Protein AF-0000000079073155 (afdb_homodimer)

Organism: NCBI:txid47770

Foldseek 3Di:
DDFAFEEEEALDLELVLLVVLCVQAVVLGQEYEPHCNHCVNPNLLSQLSSCVVNVPHAYEYENQDQAPLQVVLQSNVVSPHQEYEHELNHDLVSVLNNVVRHQYEYEYDPPNPDVVRVVSCVVSVNAHYEDEDDQVVVVVPDDDDPVSLVVQQVSVVSPHQYEYEYPDALVCVLSNLPDPHRHYYHYCQQSVDPRNNVRSNSNSVSSVVSHD/DDFAFEEEEALDLELVLLVVLCVQAVVLGQEYEPHCNHCVRPNLLSQLSSCVVNVPHAYEYENQDQAPLQVVLQSNVVSPHQEYEHELNHDLVSVLNNVVRHQYEYEYDPPNPDVVRVVSCVVSVNAHYEQEDDQVVVVVPDDDDPVSLVVQQVSVVSPHQYEYEYPDALVCVLSNLPDPHRHYYHYCQQSVDPRNNVRSNSNSVSSVVSHD

Structure (mmCIF, N/CA/C/O backbone):
data_AF-0000000079073155-model_v1
#
loop_
_entity.id
_entity.type
_entity.pdbx_description
1 polymer '3-hexulose-6-phosphate synthase'
#
loop_
_atom_site.group_PDB
_atom_site.id
_atom_site.type_symbol
_atom_site.label_atom_id
_atom_site.label_alt_id
_atom_site.label_comp_id
_atom_site.label_asym_id
_atom_site.label_entity_id
_atom_site.label_seq_id
_atom_site.pdbx_PDB_ins_code
_atom_site.Cartn_x
_atom_site.Cartn_y
_atom_site.Cartn_z
_atom_site.occupancy
_atom_site.B_iso_or_equiv
_atom_site.auth_seq_id
_atom_site.auth_comp_id
_atom_site.auth_asym_id
_atom_site.auth_atom_id
_atom_site.pdbx_PDB_model_num
ATOM 1 N N . MET A 1 1 ? 9.344 -31.984 -9.453 1 64.25 1 MET A N 1
ATOM 2 C CA . MET A 1 1 ? 9.148 -30.719 -8.758 1 64.25 1 MET A CA 1
ATOM 3 C C . MET A 1 1 ? 7.68 -30.312 -8.766 1 64.25 1 MET A C 1
ATOM 5 O O . MET A 1 1 ? 6.934 -30.688 -9.672 1 64.25 1 MET A O 1
ATOM 9 N N . ALA A 1 2 ? 7.199 -29.719 -7.656 1 87.31 2 ALA A N 1
ATOM 10 C CA . ALA A 1 2 ? 5.797 -29.312 -7.66 1 87.31 2 ALA A CA 1
ATOM 11 C C . ALA A 1 2 ? 5.516 -28.312 -8.781 1 87.31 2 ALA A C 1
ATOM 13 O O . ALA A 1 2 ? 6.359 -27.469 -9.086 1 87.31 2 ALA A O 1
ATOM 14 N N . LEU A 1 3 ? 4.465 -28.453 -9.508 1 96.88 3 LEU A N 1
ATOM 15 C CA . LEU A 1 3 ? 4.062 -27.516 -10.547 1 96.88 3 LEU A CA 1
ATOM 16 C C . LEU A 1 3 ? 3.807 -26.141 -9.969 1 96.88 3 LEU A C 1
ATOM 18 O O . LEU A 1 3 ? 3.25 -26 -8.875 1 96.88 3 LEU A O 1
ATOM 22 N N . PRO A 1 4 ? 4.25 -25.109 -10.711 1 98.62 4 PRO A N 1
ATOM 23 C CA . PRO A 1 4 ? 3.838 -23.766 -10.281 1 98.62 4 PRO A CA 1
ATOM 24 C C . PRO A 1 4 ? 2.326 -23.641 -10.109 1 98.62 4 PRO A C 1
ATOM 26 O O . PRO A 1 4 ? 1.564 -24.203 -10.898 1 98.62 4 PRO A O 1
ATOM 29 N N . MET A 1 5 ? 1.934 -22.953 -9.133 1 98.75 5 MET A N 1
ATOM 30 C CA . MET A 1 5 ? 0.521 -22.609 -8.977 1 98.75 5 MET A CA 1
ATOM 31 C C . MET A 1 5 ? 0.103 -21.516 -9.953 1 98.75 5 MET A C 1
ATOM 33 O O . MET A 1 5 ? 0.954 -20.844 -10.539 1 98.75 5 MET A O 1
ATOM 37 N N . LEU A 1 6 ? -1.181 -21.438 -10.141 1 98.88 6 LEU A N 1
ATOM 38 C CA . LEU A 1 6 ? -1.772 -20.312 -10.867 1 98.88 6 LEU A CA 1
ATOM 39 C C . LEU A 1 6 ? -2.656 -19.469 -9.945 1 98.88 6 LEU A C 1
ATOM 41 O O . LEU A 1 6 ? -3.574 -20 -9.312 1 98.88 6 LEU A O 1
ATOM 45 N N . GLN A 1 7 ? -2.312 -18.281 -9.797 1 98.88 7 GLN A N 1
ATOM 46 C CA . GLN A 1 7 ? -3.068 -17.297 -9.023 1 98.88 7 GLN A CA 1
ATOM 47 C C . GLN A 1 7 ? -3.787 -16.312 -9.945 1 98.88 7 GLN A C 1
ATOM 49 O O . GLN A 1 7 ? -3.201 -15.805 -10.906 1 98.88 7 GLN A O 1
ATOM 54 N N . VAL A 1 8 ? -5.074 -16.078 -9.711 1 98.88 8 VAL A N 1
ATOM 55 C CA . VAL A 1 8 ? -5.797 -15.031 -10.438 1 98.88 8 VAL A CA 1
ATOM 56 C C . VAL A 1 8 ? -5.941 -13.797 -9.562 1 98.88 8 VAL A C 1
ATOM 58 O O . VAL A 1 8 ? -6.422 -13.875 -8.43 1 98.88 8 VAL A O 1
ATOM 61 N N . ALA A 1 9 ? -5.422 -12.688 -10.047 1 98.75 9 ALA A N 1
ATOM 62 C CA . ALA A 1 9 ? -5.562 -11.398 -9.359 1 98.75 9 ALA A CA 1
ATOM 63 C C . ALA A 1 9 ? -6.855 -10.703 -9.773 1 98.75 9 ALA A C 1
ATOM 65 O O . ALA A 1 9 ? -6.984 -10.234 -10.906 1 98.75 9 ALA A O 1
ATOM 66 N N . LEU A 1 10 ? -7.777 -10.594 -8.844 1 98.75 10 LEU A N 1
ATOM 67 C CA . LEU A 1 10 ? -9.086 -10.023 -9.141 1 98.75 10 LEU A CA 1
ATOM 68 C C . LEU A 1 10 ? -9.125 -8.539 -8.773 1 98.75 10 LEU A C 1
ATOM 70 O O . LEU A 1 10 ? -9.875 -8.133 -7.891 1 98.75 10 LEU A O 1
ATOM 74 N N . ASP A 1 11 ? -8.383 -7.758 -9.484 1 98.12 11 ASP A N 1
ATOM 75 C CA . ASP A 1 11 ? -8.367 -6.301 -9.391 1 98.12 11 ASP A CA 1
ATOM 76 C C . ASP A 1 11 ? -9.586 -5.695 -10.086 1 98.12 11 ASP A C 1
ATOM 78 O O . ASP A 1 11 ? -9.453 -4.941 -11.047 1 98.12 11 ASP A O 1
ATOM 82 N N . CYS A 1 12 ? -10.711 -5.98 -9.562 1 97.88 12 CYS A N 1
ATOM 83 C CA . CYS A 1 12 ? -12 -5.566 -10.117 1 97.88 12 CYS A CA 1
ATOM 84 C C . CYS A 1 12 ? -12.5 -4.301 -9.43 1 97.88 12 CYS A C 1
ATOM 86 O O . CYS A 1 12 ? -12.016 -3.932 -8.359 1 97.88 12 CYS A O 1
ATOM 88 N N . GLU A 1 13 ? -13.477 -3.711 -10.07 1 95.75 13 GLU A N 1
ATOM 89 C CA . GLU A 1 13 ? -14.008 -2.463 -9.531 1 95.75 13 GLU A CA 1
ATOM 90 C C . GLU A 1 13 ? -15.172 -2.725 -8.578 1 95.75 13 GLU A C 1
ATOM 92 O O . GLU A 1 13 ? -15.727 -1.79 -7.996 1 95.75 13 GLU A O 1
ATOM 97 N N . SER A 1 14 ? -15.547 -4.016 -8.516 1 98.19 14 SER A N 1
ATOM 98 C CA . SER A 1 14 ? -16.578 -4.398 -7.555 1 98.19 14 SER A CA 1
ATOM 99 C C . SER A 1 14 ? -16.453 -5.871 -7.176 1 98.19 14 SER A C 1
ATOM 101 O O . SER A 1 14 ? -15.914 -6.676 -7.945 1 98.19 14 SER A O 1
ATOM 103 N N . THR A 1 15 ? -17 -6.18 -6.016 1 98.81 15 THR A N 1
ATOM 104 C CA . THR A 1 15 ? -17.047 -7.562 -5.559 1 98.81 15 THR A CA 1
ATOM 105 C C . THR A 1 15 ? -17.859 -8.43 -6.512 1 98.81 15 THR A C 1
ATOM 107 O O . THR A 1 15 ? -17.484 -9.57 -6.789 1 98.81 15 THR A O 1
ATOM 110 N N . ALA A 1 16 ? -18.938 -7.863 -7.047 1 98.69 16 ALA A N 1
ATOM 111 C CA . ALA A 1 16 ? -19.766 -8.602 -7.984 1 98.69 16 ALA A CA 1
ATOM 112 C C . ALA A 1 16 ? -18.969 -9.023 -9.219 1 98.69 16 ALA A C 1
ATOM 114 O O . ALA A 1 16 ? -19.078 -10.164 -9.664 1 98.69 16 ALA A O 1
ATOM 115 N N . GLU A 1 17 ? -18.203 -8.133 -9.734 1 98.56 17 GLU A N 1
ATOM 116 C CA . GLU A 1 17 ? -17.359 -8.43 -10.891 1 98.56 17 GLU A CA 1
ATOM 117 C C . GLU A 1 17 ? -16.328 -9.516 -10.555 1 98.56 17 GLU A C 1
ATOM 119 O O . GLU A 1 17 ? -16.109 -10.43 -11.352 1 98.56 17 GLU A O 1
ATOM 124 N N . ALA A 1 18 ? -15.711 -9.406 -9.391 1 98.88 18 ALA A N 1
ATOM 125 C CA . ALA A 1 18 ? -14.703 -10.367 -8.961 1 98.88 18 ALA A CA 1
ATOM 126 C C . ALA A 1 18 ? -15.305 -11.766 -8.82 1 98.88 18 ALA A C 1
ATOM 128 O O . ALA A 1 18 ? -14.711 -12.75 -9.266 1 98.88 18 ALA A O 1
ATOM 129 N N . LEU A 1 19 ? -16.484 -11.797 -8.227 1 98.81 19 LEU A N 1
ATOM 130 C CA . LEU A 1 19 ? -17.156 -13.078 -8.016 1 98.81 19 LEU A CA 1
ATOM 131 C C . LEU A 1 19 ? -17.547 -13.711 -9.344 1 98.81 19 LEU A C 1
ATOM 133 O O . LEU A 1 19 ? -17.5 -14.938 -9.492 1 98.81 19 LEU A O 1
ATOM 137 N N . ASN A 1 20 ? -17.938 -12.883 -10.258 1 98.56 20 ASN A N 1
ATOM 138 C CA . ASN A 1 20 ? -18.281 -13.375 -11.578 1 98.56 20 ASN A CA 1
ATOM 139 C C . ASN A 1 20 ? -17.078 -14.039 -12.266 1 98.56 20 ASN A C 1
ATOM 141 O O . ASN A 1 20 ? -17.219 -15.102 -12.867 1 98.56 20 ASN A O 1
ATOM 145 N N . VAL A 1 21 ? -15.938 -13.469 -12.148 1 98.81 21 VAL A N 1
ATOM 146 C CA . VAL A 1 21 ? -14.734 -14.055 -12.742 1 98.81 21 VAL A CA 1
ATOM 147 C C . VAL A 1 21 ? -14.32 -15.297 -11.961 1 98.81 21 VAL A C 1
ATOM 149 O O . VAL A 1 21 ? -14.039 -16.344 -12.555 1 98.81 21 VAL A O 1
ATOM 152 N N . ALA A 1 22 ? -14.305 -15.203 -10.648 1 98.75 22 ALA A N 1
ATOM 153 C CA . ALA A 1 22 ? -13.883 -16.297 -9.781 1 98.75 22 ALA A CA 1
ATOM 154 C C . ALA A 1 22 ? -14.664 -17.562 -10.078 1 98.75 22 ALA A C 1
ATOM 156 O O . ALA A 1 22 ? -14.086 -18.656 -10.195 1 98.75 22 ALA A O 1
ATOM 157 N N . ARG A 1 23 ? -15.961 -17.438 -10.203 1 98.06 23 ARG A N 1
ATOM 158 C CA . ARG A 1 23 ? -16.797 -18.609 -10.43 1 98.06 23 ARG A CA 1
ATOM 159 C C . ARG A 1 23 ? -16.422 -19.297 -11.742 1 98.06 23 ARG A C 1
ATOM 161 O O . ARG A 1 23 ? -16.547 -20.516 -11.867 1 98.06 23 ARG A O 1
ATOM 168 N N . GLN A 1 24 ? -15.961 -18.547 -12.68 1 98.62 24 GLN A N 1
ATOM 169 C CA . GLN A 1 24 ? -15.648 -19.078 -14 1 98.62 24 GLN A CA 1
ATOM 170 C C . GLN A 1 24 ? -14.312 -19.797 -14 1 98.62 24 GLN A C 1
ATOM 172 O O . GLN A 1 24 ? -14.109 -20.734 -14.789 1 98.62 24 GLN A O 1
ATOM 177 N N . VAL A 1 25 ? -13.438 -19.438 -13.094 1 98.81 25 VAL A N 1
ATOM 178 C CA . VAL A 1 25 ? -12.078 -19.938 -13.227 1 98.81 25 VAL A CA 1
ATOM 179 C C . VAL A 1 25 ? -11.727 -20.797 -12.023 1 98.81 25 VAL A C 1
ATOM 181 O O . VAL A 1 25 ? -10.602 -21.281 -11.906 1 98.81 25 VAL A O 1
ATOM 184 N N . MET A 1 26 ? -12.641 -21.062 -11.172 1 98.38 26 MET A N 1
ATOM 185 C CA . MET A 1 26 ? -12.438 -21.688 -9.867 1 98.38 26 MET A CA 1
ATOM 186 C C . MET A 1 26 ? -11.719 -23.031 -10.016 1 98.38 26 MET A C 1
ATOM 188 O O . MET A 1 26 ? -10.836 -23.359 -9.219 1 98.38 26 MET A O 1
ATOM 192 N N . ASP A 1 27 ? -12.039 -23.781 -10.977 1 98.31 27 ASP A N 1
ATOM 193 C CA . ASP A 1 27 ? -11.5 -25.125 -11.141 1 98.31 27 ASP A CA 1
ATOM 194 C C . ASP A 1 27 ? -10.141 -25.094 -11.828 1 98.31 27 ASP A C 1
ATOM 196 O O . ASP A 1 27 ? -9.453 -26.125 -11.898 1 98.31 27 ASP A O 1
ATOM 200 N N . GLN A 1 28 ? -9.695 -23.891 -12.273 1 98.5 28 GLN A N 1
ATOM 201 C CA . GLN A 1 28 ? -8.453 -23.812 -13.031 1 98.5 28 GLN A CA 1
ATOM 202 C C . GLN A 1 28 ? -7.363 -23.094 -12.234 1 98.5 28 GLN A C 1
ATOM 204 O O . GLN A 1 28 ? -6.184 -23.172 -12.578 1 98.5 28 GLN A O 1
ATOM 209 N N . VAL A 1 29 ? -7.699 -22.438 -11.172 1 98.69 29 VAL A N 1
ATOM 210 C CA . VAL A 1 29 ? -6.715 -21.656 -10.438 1 98.69 29 VAL A CA 1
ATOM 211 C C . VAL A 1 29 ? -6.5 -22.266 -9.047 1 98.69 29 VAL A C 1
ATOM 213 O O . VAL A 1 29 ? -7.332 -23.031 -8.562 1 98.69 29 VAL A O 1
ATOM 216 N N . ASP A 1 30 ? -5.406 -21.922 -8.469 1 98.75 30 ASP A N 1
ATOM 217 C CA . ASP A 1 30 ? -5.051 -22.422 -7.148 1 98.75 30 ASP A CA 1
ATOM 218 C C . ASP A 1 30 ? -5.277 -21.359 -6.074 1 98.75 30 ASP A C 1
ATOM 220 O O . ASP A 1 30 ? -5.598 -21.688 -4.93 1 98.75 30 ASP A O 1
ATOM 224 N N . VAL A 1 31 ? -5.086 -20.094 -6.438 1 98.88 31 VAL A N 1
ATOM 225 C CA . VAL A 1 31 ? -5.141 -18.969 -5.512 1 98.88 31 VAL A CA 1
ATOM 226 C C . VAL A 1 31 ? -6.094 -17.906 -6.047 1 98.88 31 VAL A C 1
ATOM 228 O O . VAL A 1 31 ? -6.004 -17.516 -7.215 1 98.88 31 VAL A O 1
ATOM 231 N N . LEU A 1 32 ? -7.016 -17.469 -5.25 1 98.94 32 LEU A N 1
ATOM 232 C CA . LEU A 1 32 ? -7.863 -16.312 -5.504 1 98.94 32 LEU A CA 1
ATOM 233 C C . LEU A 1 32 ? -7.336 -15.086 -4.777 1 98.94 32 LEU A C 1
ATOM 235 O O . LEU A 1 32 ? -7.312 -15.047 -3.543 1 98.94 32 LEU A O 1
ATOM 239 N N . GLU A 1 33 ? -6.941 -14.156 -5.539 1 98.94 33 GLU A N 1
ATOM 240 C CA . GLU A 1 33 ? -6.402 -12.938 -4.938 1 98.94 33 GLU A CA 1
ATOM 241 C C . GLU A 1 33 ? -7.43 -11.812 -4.965 1 98.94 33 GLU A C 1
ATOM 243 O O . GLU A 1 33 ? -7.887 -11.406 -6.035 1 98.94 33 GLU A O 1
ATOM 248 N N . THR A 1 34 ? -7.828 -11.32 -3.781 1 98.94 34 THR A N 1
ATOM 249 C CA . THR A 1 34 ? -8.477 -10.016 -3.717 1 98.94 34 THR A CA 1
ATOM 250 C C . THR A 1 34 ? -7.492 -8.898 -4.047 1 98.94 34 THR A C 1
ATOM 252 O O . THR A 1 34 ? -6.691 -8.5 -3.199 1 98.94 34 THR A O 1
ATOM 255 N N . GLY A 1 35 ? -7.598 -8.422 -5.262 1 98.69 35 GLY A N 1
ATOM 256 C CA . GLY A 1 35 ? -6.625 -7.457 -5.738 1 98.69 35 GLY A CA 1
ATOM 257 C C . GLY A 1 35 ? -6.684 -6.133 -5 1 98.69 35 GLY A C 1
ATOM 258 O O . GLY A 1 35 ? -7.707 -5.801 -4.395 1 98.69 35 GLY A O 1
ATOM 259 N N . THR A 1 36 ? -5.648 -5.387 -5.066 1 98.62 36 THR A N 1
ATOM 260 C CA . THR A 1 36 ? -5.523 -4.133 -4.328 1 98.62 36 THR A CA 1
ATOM 261 C C . THR A 1 36 ? -6.621 -3.156 -4.738 1 98.62 36 THR A C 1
ATOM 263 O O . THR A 1 36 ? -7.145 -2.414 -3.902 1 98.62 36 THR A O 1
ATOM 266 N N . ILE A 1 37 ? -6.969 -3.111 -6.031 1 98.56 37 ILE A N 1
ATOM 267 C CA . ILE A 1 37 ? -8.023 -2.225 -6.512 1 98.56 37 ILE A CA 1
ATOM 268 C C . ILE A 1 37 ? -9.352 -2.605 -5.859 1 98.56 37 ILE A C 1
ATOM 270 O O . ILE A 1 37 ? -10.086 -1.739 -5.375 1 98.56 37 ILE A O 1
ATOM 274 N N . LEU A 1 38 ? -9.617 -3.865 -5.812 1 98.88 38 LEU A N 1
ATOM 275 C CA . LEU A 1 38 ? -10.852 -4.355 -5.215 1 98.88 38 LEU A CA 1
ATOM 276 C C . LEU A 1 38 ? -10.883 -4.078 -3.715 1 98.88 38 LEU A C 1
ATOM 278 O O . LEU A 1 38 ? -11.906 -3.672 -3.172 1 98.88 38 LEU A O 1
ATOM 282 N N . CYS A 1 39 ? -9.758 -4.355 -2.984 1 98.81 39 CYS A N 1
ATOM 283 C CA . CYS A 1 39 ? -9.656 -4.031 -1.565 1 98.81 39 CYS A CA 1
ATOM 284 C C . CYS A 1 39 ? -10 -2.564 -1.316 1 98.81 39 CYS A C 1
ATOM 286 O O . CYS A 1 39 ? -10.695 -2.242 -0.355 1 98.81 39 CYS A O 1
ATOM 288 N N . TYR A 1 40 ? -9.516 -1.691 -2.225 1 98.81 40 TYR A N 1
ATOM 289 C CA . TYR A 1 40 ? -9.773 -0.267 -2.045 1 98.81 40 TYR A CA 1
ATOM 290 C C . TYR A 1 40 ? -11.227 0.065 -2.348 1 98.81 40 TYR A C 1
ATOM 292 O O . TYR A 1 40 ? -11.828 0.912 -1.683 1 98.81 40 TYR A O 1
ATOM 300 N N . GLN A 1 41 ? -11.812 -0.592 -3.316 1 98.62 41 GLN A N 1
ATOM 301 C CA . GLN A 1 41 ? -13.18 -0.283 -3.725 1 98.62 41 GLN A CA 1
ATOM 302 C C . GLN A 1 41 ? -14.188 -0.772 -2.689 1 98.62 41 GLN A C 1
ATOM 304 O O . GLN A 1 41 ? -15.047 -0.009 -2.242 1 98.62 41 GLN A O 1
ATOM 309 N N . ASP A 1 42 ? -14 -2.076 -2.223 1 98.62 42 ASP A N 1
ATOM 310 C CA . ASP A 1 42 ? -15.094 -2.682 -1.47 1 98.62 42 ASP A CA 1
ATOM 311 C C . ASP A 1 42 ? -14.648 -3.055 -0.058 1 98.62 42 ASP A C 1
ATOM 313 O O . ASP A 1 42 ? -15.461 -3.488 0.762 1 98.62 42 ASP A O 1
ATOM 317 N N . GLY A 1 43 ? -13.344 -2.863 0.278 1 98.62 43 GLY A N 1
ATOM 318 C CA . GLY A 1 43 ? -12.859 -3.143 1.622 1 98.62 43 GLY A CA 1
ATOM 319 C C . GLY A 1 43 ? -12.688 -4.625 1.897 1 98.62 43 GLY A C 1
ATOM 320 O O . GLY A 1 43 ? -12.719 -5.441 0.975 1 98.62 43 GLY A O 1
ATOM 321 N N . VAL A 1 44 ? -12.5 -4.961 3.137 1 98.69 44 VAL A N 1
ATOM 322 C CA . VAL A 1 44 ? -12.094 -6.285 3.602 1 98.69 44 VAL A CA 1
ATOM 323 C C . VAL A 1 44 ? -13.227 -7.285 3.367 1 98.69 44 VAL A C 1
ATOM 325 O O . VAL A 1 44 ? -12.984 -8.492 3.287 1 98.69 44 VAL A O 1
ATOM 328 N N . LYS A 1 45 ? -14.414 -6.816 3.146 1 98.56 45 LYS A N 1
ATOM 329 C CA . LYS A 1 45 ? -15.555 -7.699 2.91 1 98.56 45 LYS A CA 1
ATOM 330 C C . LYS A 1 45 ? -15.398 -8.445 1.589 1 98.56 45 LYS A C 1
ATOM 332 O O . LYS A 1 45 ? -15.945 -9.539 1.423 1 98.56 45 LYS A O 1
ATOM 337 N N . ALA A 1 46 ? -14.688 -7.824 0.66 1 98.88 46 ALA A N 1
ATOM 338 C CA . ALA A 1 46 ? -14.414 -8.508 -0.602 1 98.88 46 ALA A CA 1
ATOM 339 C C . ALA A 1 46 ? -13.633 -9.797 -0.37 1 98.88 46 ALA A C 1
ATOM 341 O O . ALA A 1 46 ? -13.836 -10.789 -1.071 1 98.88 46 ALA A O 1
ATOM 342 N N . VAL A 1 47 ? -12.719 -9.812 0.628 1 98.94 47 VAL A N 1
ATOM 343 C CA . VAL A 1 47 ? -11.961 -11.008 0.984 1 98.94 47 VAL A CA 1
ATOM 344 C C . VAL A 1 47 ? -12.898 -12.094 1.479 1 98.94 47 VAL A C 1
ATOM 346 O O . VAL A 1 47 ? -12.805 -13.25 1.052 1 98.94 47 VAL A O 1
ATOM 349 N N . SER A 1 48 ? -13.812 -11.68 2.291 1 98.94 48 SER A N 1
ATOM 350 C CA . SER A 1 48 ? -14.773 -12.633 2.84 1 98.94 48 SER A CA 1
ATOM 351 C C . SER A 1 48 ? -15.641 -13.234 1.744 1 98.94 48 SER A C 1
ATOM 353 O O . SER A 1 48 ? -15.977 -14.422 1.79 1 98.94 48 SER A O 1
ATOM 355 N N . ALA A 1 49 ? -16.031 -12.391 0.815 1 98.88 49 ALA A N 1
ATOM 356 C CA . ALA A 1 49 ? -16.859 -12.859 -0.295 1 98.88 49 ALA A CA 1
ATOM 357 C C . ALA A 1 49 ? -16.125 -13.906 -1.126 1 98.88 49 ALA A C 1
ATOM 359 O O . ALA A 1 49 ? -16.703 -14.93 -1.492 1 98.88 49 ALA A O 1
ATOM 360 N N . LEU A 1 50 ? -14.883 -13.68 -1.418 1 98.88 50 LEU A N 1
ATOM 361 C CA . LEU A 1 50 ? -14.102 -14.633 -2.205 1 98.88 50 LEU A CA 1
ATOM 362 C C . LEU A 1 50 ? -13.867 -15.914 -1.425 1 98.88 50 LEU A C 1
ATOM 364 O O . LEU A 1 50 ? -13.898 -17.016 -1.997 1 98.88 50 LEU A O 1
ATOM 368 N N . ARG A 1 51 ? -13.625 -15.805 -0.106 1 98.88 51 ARG A N 1
ATOM 369 C CA . ARG A 1 51 ? -13.508 -16.984 0.737 1 98.88 51 ARG A CA 1
ATOM 370 C C . ARG A 1 51 ? -14.766 -17.844 0.661 1 98.88 51 ARG A C 1
ATOM 372 O O . ARG A 1 51 ? -14.695 -19.062 0.538 1 98.88 51 ARG A O 1
ATOM 379 N N . ALA A 1 52 ? -15.891 -17.219 0.678 1 98.69 52 ALA A N 1
ATOM 380 C CA . ALA A 1 52 ? -17.172 -17.922 0.685 1 98.69 52 ALA A CA 1
ATOM 381 C C . ALA A 1 52 ? -17.344 -18.75 -0.589 1 98.69 52 ALA A C 1
ATOM 383 O O . ALA A 1 52 ? -17.906 -19.844 -0.553 1 98.69 52 ALA A O 1
ATOM 384 N N . VAL A 1 53 ? -16.812 -18.281 -1.683 1 98.12 53 VAL A N 1
ATOM 385 C CA . VAL A 1 53 ? -17.078 -18.969 -2.943 1 98.12 53 VAL A CA 1
ATOM 386 C C . VAL A 1 53 ? -15.938 -19.938 -3.244 1 98.12 53 VAL A C 1
ATOM 388 O O . VAL A 1 53 ? -16.094 -20.844 -4.074 1 98.12 53 VAL A O 1
ATOM 391 N N . GLY A 1 54 ? -14.773 -19.703 -2.656 1 98 54 GLY A N 1
ATOM 392 C CA . GLY A 1 54 ? -13.625 -20.562 -2.848 1 98 54 GLY A CA 1
ATOM 393 C C . GLY A 1 54 ? -13.125 -21.188 -1.556 1 98 54 GLY A C 1
ATOM 394 O O . GLY A 1 54 ? -11.969 -20.969 -1.169 1 98 54 GLY A O 1
ATOM 395 N N . PRO A 1 55 ? -13.961 -21.984 -0.848 1 97.69 55 PRO A N 1
ATOM 396 C CA . PRO A 1 55 ? -13.609 -22.469 0.487 1 97.69 55 PRO A CA 1
ATOM 397 C C . PRO A 1 55 ? -12.383 -23.375 0.476 1 97.69 55 PRO A C 1
ATOM 399 O O . PRO A 1 55 ? -11.688 -23.5 1.49 1 97.69 55 PRO A O 1
ATOM 402 N N . ASP A 1 56 ? -12.055 -23.969 -0.637 1 97.88 56 ASP A N 1
ATOM 403 C CA . ASP A 1 56 ? -10.938 -24.906 -0.698 1 97.88 56 ASP A CA 1
ATOM 404 C C . ASP A 1 56 ? -9.742 -24.297 -1.416 1 97.88 56 ASP A C 1
ATOM 406 O O . ASP A 1 56 ? -8.758 -24.984 -1.701 1 97.88 56 ASP A O 1
ATOM 410 N N . LYS A 1 57 ? -9.844 -23.031 -1.741 1 98.75 57 LYS A N 1
ATOM 411 C CA . LYS A 1 57 ? -8.773 -22.312 -2.422 1 98.75 57 LYS A CA 1
ATOM 412 C C . LYS A 1 57 ? -7.91 -21.547 -1.428 1 98.75 57 LYS A C 1
ATOM 414 O O . LYS A 1 57 ? -8.344 -21.266 -0.305 1 98.75 57 LYS A O 1
ATOM 419 N N . ILE A 1 58 ? -6.68 -21.312 -1.832 1 98.88 58 ILE A N 1
ATOM 420 C CA . ILE A 1 58 ? -5.934 -20.281 -1.133 1 98.88 58 ILE A CA 1
ATOM 421 C C . ILE A 1 58 ? -6.52 -18.906 -1.462 1 98.88 58 ILE A C 1
ATOM 423 O O . ILE A 1 58 ? -6.684 -18.562 -2.635 1 98.88 58 ILE A O 1
ATOM 427 N N . VAL A 1 59 ? -6.883 -18.172 -0.454 1 98.94 59 VAL A N 1
ATOM 428 C CA . VAL A 1 59 ? -7.367 -16.812 -0.634 1 98.94 59 VAL A CA 1
ATOM 429 C C . VAL A 1 59 ? -6.309 -15.82 -0.153 1 98.94 59 VAL A C 1
ATOM 431 O O . VAL A 1 59 ? -5.781 -15.953 0.953 1 98.94 59 VAL A O 1
ATOM 434 N N . LEU A 1 60 ? -5.949 -14.922 -1.049 1 98.94 60 LEU A N 1
ATOM 435 C CA . LEU A 1 60 ? -4.938 -13.914 -0.739 1 98.94 60 LEU A CA 1
ATOM 436 C C . LEU A 1 60 ? -5.555 -12.523 -0.685 1 98.94 60 LEU A C 1
ATOM 438 O O . LEU A 1 60 ? -6.34 -12.148 -1.562 1 98.94 60 LEU A O 1
ATOM 442 N N . ALA A 1 61 ? -5.309 -11.758 0.38 1 98.94 61 ALA A N 1
ATOM 443 C CA . ALA A 1 61 ? -5.613 -10.328 0.454 1 98.94 61 ALA A CA 1
ATOM 444 C C . ALA A 1 61 ? -4.426 -9.484 0.004 1 98.94 61 ALA A C 1
ATOM 446 O O . ALA A 1 61 ? -3.412 -9.406 0.704 1 98.94 61 ALA A O 1
ATOM 447 N N . ASP A 1 62 ? -4.555 -8.883 -1.147 1 98.88 62 ASP A N 1
ATOM 448 C CA . ASP A 1 62 ? -3.473 -8.055 -1.665 1 98.88 62 ASP A CA 1
ATOM 449 C C . ASP A 1 62 ? -3.588 -6.617 -1.153 1 98.88 62 ASP A C 1
ATOM 451 O O . ASP A 1 62 ? -4.004 -5.723 -1.892 1 98.88 62 ASP A O 1
ATOM 455 N N . VAL A 1 63 ? -3.121 -6.43 0.066 1 98.62 63 VAL A N 1
ATOM 456 C CA . VAL A 1 63 ? -3.314 -5.141 0.72 1 98.62 63 VAL A CA 1
ATOM 457 C C . VAL A 1 63 ? -2.033 -4.316 0.622 1 98.62 63 VAL A C 1
ATOM 459 O O . VAL A 1 63 ? -2.051 -3.104 0.843 1 98.62 63 VAL A O 1
ATOM 462 N N . LYS A 1 64 ? -0.925 -4.965 0.3 1 98.75 64 LYS A N 1
ATOM 463 C CA . LYS A 1 64 ? 0.377 -4.305 0.234 1 98.75 64 LYS A CA 1
ATOM 464 C C . LYS A 1 64 ? 0.668 -3.533 1.519 1 98.75 64 LYS A C 1
ATOM 466 O O . LYS A 1 64 ? 1.024 -2.355 1.473 1 98.75 64 LYS A O 1
ATOM 471 N N . CYS A 1 65 ? 0.587 -4.25 2.594 1 98.81 65 CYS A N 1
ATOM 472 C CA . CYS A 1 65 ? 0.727 -3.668 3.926 1 98.81 65 CYS A CA 1
ATOM 473 C C . CYS A 1 65 ? 2.088 -3.002 4.09 1 98.81 65 CYS A C 1
ATOM 475 O O . CYS A 1 65 ? 3.123 -3.625 3.842 1 98.81 65 CYS A O 1
ATOM 477 N N . ALA A 1 66 ? 2.084 -1.747 4.527 1 98.44 66 ALA A N 1
ATOM 478 C CA . ALA A 1 66 ? 3.318 -0.983 4.699 1 98.44 66 ALA A CA 1
ATOM 479 C C . ALA A 1 66 ? 3.559 -0.654 6.168 1 98.44 66 ALA A C 1
ATOM 481 O O . ALA A 1 66 ? 4.68 -0.313 6.559 1 98.44 66 ALA A O 1
ATOM 482 N N . ASP A 1 67 ? 2.521 -0.69 6.945 1 97.81 67 ASP A N 1
ATOM 483 C CA . ASP A 1 67 ? 2.506 -0.33 8.359 1 97.81 67 ASP A CA 1
ATOM 484 C C . ASP A 1 67 ? 1.38 -1.052 9.094 1 97.81 67 ASP A C 1
ATOM 486 O O . ASP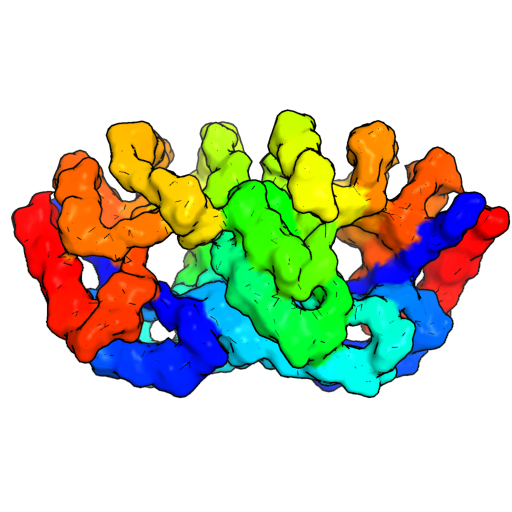 A 1 67 ? 0.516 -1.668 8.469 1 97.81 67 ASP A O 1
ATOM 490 N N . ALA A 1 68 ? 1.455 -1.124 10.43 1 97.56 68 ALA A N 1
ATOM 491 C CA . ALA A 1 68 ? 0.396 -1.709 11.242 1 97.56 68 ALA A CA 1
ATOM 492 C C . ALA A 1 68 ? 0.169 -3.174 10.883 1 97.56 68 ALA A C 1
ATOM 494 O O . ALA A 1 68 ? -0.965 -3.588 10.625 1 97.56 68 ALA A O 1
ATOM 495 N N . GLY A 1 69 ? 1.276 -3.934 10.859 1 98.56 69 GLY A N 1
ATOM 496 C CA . GLY A 1 69 ? 1.264 -5.312 10.406 1 98.56 69 GLY A CA 1
ATOM 497 C C . GLY A 1 69 ? 0.256 -6.176 11.141 1 98.56 69 GLY A C 1
ATOM 498 O O . GLY A 1 69 ? -0.459 -6.969 10.516 1 98.56 69 GLY A O 1
ATOM 499 N N . THR A 1 70 ? 0.136 -6.016 12.438 1 98.56 70 THR A N 1
ATOM 500 C CA . THR A 1 70 ? -0.782 -6.824 13.234 1 98.56 70 THR A CA 1
ATOM 501 C C . THR A 1 70 ? -2.229 -6.547 12.836 1 98.56 70 THR A C 1
ATOM 503 O O . THR A 1 70 ? -3.02 -7.477 12.656 1 98.56 70 THR A O 1
ATOM 506 N N . LYS A 1 71 ? -2.572 -5.309 12.664 1 98.19 71 LYS A N 1
ATOM 507 C CA . LYS A 1 71 ? -3.945 -4.926 12.344 1 98.19 71 LYS A CA 1
ATOM 508 C C . LYS A 1 71 ? -4.371 -5.477 10.984 1 98.19 71 LYS A C 1
ATOM 510 O O . LYS A 1 71 ? -5.449 -6.059 10.859 1 98.19 71 LYS A O 1
ATOM 515 N N . PHE A 1 72 ? -3.557 -5.301 10.008 1 98.81 72 PHE A N 1
ATOM 516 C CA . PHE A 1 72 ? -3.879 -5.801 8.68 1 98.81 72 PHE A CA 1
ATOM 517 C C . PHE A 1 72 ? -3.898 -7.324 8.656 1 98.81 72 PHE A C 1
ATOM 519 O O . PHE A 1 72 ? -4.758 -7.934 8.016 1 98.81 72 PHE A O 1
ATOM 526 N N . GLY A 1 73 ? -2.859 -7.922 9.328 1 98.88 73 GLY A N 1
ATOM 527 C CA . GLY A 1 73 ? -2.83 -9.375 9.391 1 98.88 73 GLY A CA 1
ATOM 528 C C . GLY A 1 73 ? -4.078 -9.969 10.023 1 98.88 73 GLY A C 1
ATOM 529 O O . GLY A 1 73 ? -4.688 -10.883 9.461 1 98.88 73 GLY A O 1
ATOM 530 N N . LYS A 1 74 ? -4.48 -9.406 11.156 1 98.81 74 LYS A N 1
ATOM 531 C CA . LYS A 1 74 ? -5.664 -9.891 11.859 1 98.81 74 LYS A CA 1
ATOM 532 C C . LYS A 1 74 ? -6.922 -9.68 11.023 1 98.81 74 LYS A C 1
ATOM 534 O O . LYS A 1 74 ? -7.754 -10.578 10.906 1 98.81 74 LYS A O 1
ATOM 539 N N . ALA A 1 75 ? -7.066 -8.508 10.461 1 98.81 75 ALA A N 1
ATOM 540 C CA . ALA A 1 75 ? -8.242 -8.203 9.648 1 98.81 75 ALA A CA 1
ATOM 541 C C . ALA A 1 75 ? -8.359 -9.156 8.469 1 98.81 75 ALA A C 1
ATOM 543 O O . ALA A 1 75 ? -9.445 -9.625 8.141 1 98.81 75 ALA A O 1
ATOM 544 N N . SER A 1 76 ? -7.238 -9.445 7.797 1 98.94 76 SER A N 1
ATOM 545 C CA . SER A 1 76 ? -7.219 -10.336 6.641 1 98.94 76 SER A CA 1
ATOM 546 C C . SER A 1 76 ? -7.547 -11.766 7.039 1 98.94 76 SER A C 1
ATOM 548 O O . SER A 1 76 ? -8.367 -12.422 6.391 1 98.94 76 SER A O 1
ATOM 550 N N . LYS A 1 77 ? -6.914 -12.195 8.125 1 98.88 77 LYS A N 1
ATOM 551 C CA . LYS A 1 77 ? -7.172 -13.539 8.625 1 98.88 77 LYS A CA 1
ATOM 552 C C . LYS A 1 77 ? -8.633 -13.711 9.016 1 98.88 77 LYS A C 1
ATOM 554 O O . LYS A 1 77 ? -9.273 -14.703 8.656 1 98.88 77 LYS A O 1
ATOM 559 N N . ASP A 1 78 ? -9.133 -12.758 9.742 1 98.88 78 ASP A N 1
ATOM 560 C CA . ASP A 1 78 ? -10.523 -12.805 10.195 1 98.88 78 ASP A CA 1
ATOM 561 C C . ASP A 1 78 ? -11.484 -12.82 9.008 1 98.88 78 ASP A C 1
ATOM 563 O O . ASP A 1 78 ? -12.562 -13.414 9.086 1 98.88 78 ASP A O 1
ATOM 567 N N . ALA A 1 79 ? -11.109 -12.219 7.91 1 98.88 79 ALA A N 1
ATOM 568 C CA . ALA A 1 79 ? -11.945 -12.164 6.715 1 98.88 79 ALA A CA 1
ATOM 569 C C . ALA A 1 79 ? -11.859 -13.469 5.93 1 98.88 79 ALA A C 1
ATOM 571 O O . ALA A 1 79 ? -12.641 -13.695 5 1 98.88 79 ALA A O 1
ATOM 572 N N . GLY A 1 80 ? -10.867 -14.305 6.234 1 98.94 80 GLY A N 1
ATOM 573 C CA . GLY A 1 80 ? -10.789 -15.625 5.621 1 98.94 80 GLY A CA 1
ATOM 574 C C . GLY A 1 80 ? -9.617 -15.781 4.676 1 98.94 80 GLY A C 1
ATOM 575 O O . GLY A 1 80 ? -9.516 -16.781 3.961 1 98.94 80 GLY A O 1
ATOM 576 N N . ALA A 1 81 ? -8.711 -14.836 4.68 1 98.94 81 ALA A N 1
ATOM 577 C CA . ALA A 1 81 ? -7.527 -14.961 3.832 1 98.94 81 ALA A CA 1
ATOM 578 C C . ALA A 1 81 ? -6.543 -15.977 4.414 1 98.94 81 ALA A C 1
ATOM 580 O O . ALA A 1 81 ? -6.445 -16.125 5.633 1 98.94 81 ALA A O 1
ATOM 581 N N . ASP A 1 82 ? -5.848 -16.641 3.502 1 98.94 82 ASP A N 1
ATOM 582 C CA . ASP A 1 82 ? -4.734 -17.5 3.877 1 98.94 82 ASP A CA 1
ATOM 583 C C . ASP A 1 82 ? -3.404 -16.75 3.807 1 98.94 82 ASP A C 1
ATOM 585 O O . ASP A 1 82 ? -2.496 -17.016 4.598 1 98.94 82 ASP A O 1
ATOM 589 N N . TRP A 1 83 ? -3.273 -15.867 2.783 1 98.94 83 TRP A N 1
ATOM 590 C CA . TRP A 1 83 ? -2.088 -15.047 2.559 1 98.94 83 TRP A CA 1
ATOM 591 C C . TRP A 1 83 ? -2.447 -13.562 2.525 1 98.94 83 TRP A C 1
ATOM 593 O O . TRP A 1 83 ? -3.58 -13.203 2.197 1 98.94 83 TRP A O 1
ATOM 603 N N . MET A 1 84 ? -1.519 -12.719 2.869 1 98.94 84 MET A N 1
ATOM 604 C CA . MET A 1 84 ? -1.599 -11.273 2.678 1 98.94 84 MET A CA 1
ATOM 605 C C . MET A 1 84 ? -0.281 -10.719 2.145 1 98.94 84 MET A C 1
ATOM 607 O O . MET A 1 84 ? 0.789 -11.242 2.457 1 98.94 84 MET A O 1
ATOM 611 N N . THR A 1 85 ? -0.392 -9.664 1.391 1 98.94 85 THR A N 1
ATOM 612 C CA . THR A 1 85 ? 0.848 -9.102 0.871 1 98.94 85 THR A CA 1
ATOM 613 C C . THR A 1 85 ? 1.327 -7.949 1.751 1 98.94 85 THR A C 1
ATOM 615 O O . THR A 1 85 ? 0.516 -7.191 2.289 1 98.94 85 THR A O 1
ATOM 618 N N . CYS A 1 86 ? 2.613 -7.863 1.915 1 98.88 86 CYS A N 1
ATOM 619 C CA . CYS A 1 86 ? 3.316 -6.645 2.301 1 98.88 86 CYS A CA 1
ATOM 620 C C . CYS A 1 86 ? 4.07 -6.055 1.116 1 98.88 86 CYS A C 1
ATOM 622 O O . CYS A 1 86 ? 4.434 -6.773 0.183 1 98.88 86 CYS A O 1
ATOM 624 N N . ILE A 1 87 ? 4.215 -4.777 1.128 1 98.88 87 ILE A N 1
ATOM 625 C CA . ILE A 1 87 ? 5.02 -4.133 0.096 1 98.88 87 ILE A CA 1
ATOM 626 C C . ILE A 1 87 ? 6.484 -4.109 0.523 1 98.88 87 ILE A C 1
ATOM 628 O O . ILE A 1 87 ? 6.789 -4.02 1.715 1 98.88 87 ILE A O 1
ATOM 632 N N . ASN A 1 88 ? 7.422 -4.102 -0.402 1 98.62 88 ASN A N 1
ATOM 633 C CA . ASN A 1 88 ? 8.836 -4.23 -0.081 1 98.62 88 ASN A CA 1
ATOM 634 C C . ASN A 1 88 ? 9.344 -3.029 0.71 1 98.62 88 ASN A C 1
ATOM 636 O O . ASN A 1 88 ? 10.398 -3.098 1.344 1 98.62 88 ASN A O 1
ATOM 640 N N . ALA A 1 89 ? 8.617 -1.952 0.74 1 98.38 89 ALA A N 1
ATOM 641 C CA . ALA A 1 89 ? 9.047 -0.758 1.462 1 98.38 89 ALA A CA 1
ATOM 642 C C . ALA A 1 89 ? 8.703 -0.86 2.945 1 98.38 89 ALA A C 1
ATOM 644 O O . ALA A 1 89 ? 9.188 -0.066 3.756 1 98.38 89 ALA A O 1
ATOM 645 N N . ALA A 1 90 ? 7.84 -1.835 3.342 1 98.38 90 ALA A N 1
ATOM 646 C CA . ALA A 1 90 ? 7.504 -1.985 4.754 1 98.38 90 ALA A CA 1
ATOM 647 C C . ALA A 1 90 ? 8.742 -2.316 5.582 1 98.38 90 ALA A C 1
ATOM 649 O O . ALA A 1 90 ? 9.672 -2.963 5.094 1 98.38 90 ALA A O 1
ATOM 650 N N . THR A 1 91 ? 8.781 -1.909 6.824 1 97.19 91 THR A N 1
ATOM 651 C CA . THR A 1 91 ? 9.875 -2.289 7.711 1 97.19 91 THR A CA 1
ATOM 652 C C . THR A 1 91 ? 9.797 -3.771 8.062 1 97.19 91 THR A C 1
ATOM 654 O O . THR A 1 91 ? 8.719 -4.367 8.031 1 97.19 91 THR A O 1
ATOM 657 N N . VAL A 1 92 ? 10.922 -4.328 8.445 1 97.31 92 VAL A N 1
ATOM 658 C CA . VAL A 1 92 ? 10.961 -5.734 8.844 1 97.31 92 VAL A CA 1
ATOM 659 C C . VAL A 1 92 ? 10.047 -5.957 10.047 1 97.31 92 VAL A C 1
ATOM 661 O O . VAL A 1 92 ? 9.25 -6.898 10.062 1 97.31 92 VAL A O 1
ATOM 664 N N . PRO A 1 93 ? 10.047 -5.012 11.07 1 97.62 93 PRO A N 1
ATOM 665 C CA . PRO A 1 93 ? 9.109 -5.191 12.188 1 97.62 93 PRO A CA 1
ATOM 666 C C . PRO A 1 93 ? 7.656 -5.25 11.727 1 97.62 93 PRO A C 1
ATOM 668 O O . PRO A 1 93 ? 6.867 -6.02 12.273 1 97.62 93 PRO A O 1
ATOM 671 N N . THR A 1 94 ? 7.277 -4.512 10.703 1 98.44 94 THR A N 1
ATOM 672 C CA . THR A 1 94 ? 5.918 -4.543 10.172 1 98.44 94 THR A CA 1
ATOM 673 C C . THR A 1 94 ? 5.594 -5.922 9.602 1 98.44 94 THR A C 1
ATOM 675 O O . THR A 1 94 ? 4.551 -6.496 9.906 1 98.44 94 THR A O 1
ATOM 678 N N . MET A 1 95 ? 6.523 -6.457 8.828 1 98.75 95 MET A N 1
ATOM 679 C CA . MET A 1 95 ? 6.312 -7.754 8.195 1 98.75 95 MET A CA 1
ATOM 680 C C . MET A 1 95 ? 6.262 -8.867 9.234 1 98.75 95 MET A C 1
ATOM 682 O O . MET A 1 95 ? 5.453 -9.797 9.117 1 98.75 95 MET A O 1
ATOM 686 N N . VAL A 1 96 ? 7.141 -8.766 10.219 1 98.62 96 VAL A N 1
ATOM 687 C CA . VAL A 1 96 ? 7.188 -9.758 11.289 1 98.62 96 VAL A CA 1
ATOM 688 C C . VAL A 1 96 ? 5.871 -9.758 12.055 1 98.62 96 VAL A C 1
ATOM 690 O O . VAL A 1 96 ? 5.312 -10.812 12.352 1 98.62 96 VAL A O 1
ATOM 693 N N . ASN A 1 97 ? 5.363 -8.578 12.367 1 98.69 97 ASN A N 1
ATOM 694 C CA . ASN A 1 97 ? 4.09 -8.469 13.07 1 98.69 97 ASN A CA 1
ATOM 695 C C . ASN A 1 97 ? 2.941 -9.039 12.242 1 98.69 97 ASN A C 1
ATOM 697 O O . ASN A 1 97 ? 2.057 -9.703 12.781 1 98.69 97 ASN A O 1
ATOM 701 N N . ALA A 1 98 ? 2.92 -8.766 10.938 1 98.88 98 ALA A N 1
ATOM 702 C CA . ALA A 1 98 ? 1.913 -9.344 10.055 1 98.88 98 ALA A CA 1
ATOM 703 C C . ALA A 1 98 ? 2.016 -10.867 10.039 1 98.88 98 ALA A C 1
ATOM 705 O O . ALA A 1 98 ? 1.003 -11.562 10.141 1 98.88 98 ALA A O 1
ATOM 706 N N . ARG A 1 99 ? 3.248 -11.375 9.984 1 98.75 99 ARG A N 1
ATOM 707 C CA . ARG A 1 99 ? 3.52 -12.805 9.859 1 98.75 99 ARG A CA 1
ATOM 708 C C . ARG A 1 99 ? 3.031 -13.562 11.094 1 98.75 99 ARG A C 1
ATOM 710 O O . ARG A 1 99 ? 2.66 -14.734 11 1 98.75 99 ARG A O 1
ATOM 717 N N . LYS A 1 100 ? 3.035 -12.93 12.203 1 98.69 100 LYS A N 1
ATOM 718 C CA . LYS A 1 100 ? 2.512 -13.547 13.422 1 98.69 100 LYS A CA 1
ATOM 719 C C . LYS A 1 100 ? 1.029 -13.875 13.273 1 98.69 100 LYS A C 1
ATOM 721 O O . LYS A 1 100 ? 0.518 -14.766 13.953 1 98.69 100 LYS A O 1
ATOM 726 N N . GLU A 1 101 ? 0.311 -13.18 12.375 1 98.81 101 GLU A N 1
ATOM 727 C CA . GLU A 1 101 ? -1.134 -13.328 12.234 1 98.81 101 GLU A CA 1
ATOM 728 C C . GLU A 1 101 ? -1.487 -14.18 11.023 1 98.81 101 GLU A C 1
ATOM 730 O O . GLU A 1 101 ? -2.459 -14.938 11.047 1 98.81 101 GLU A O 1
ATOM 735 N N . ILE A 1 102 ? -0.709 -14.078 9.945 1 98.88 102 ILE A N 1
ATOM 736 C CA . ILE A 1 102 ? -1.082 -14.656 8.664 1 98.88 102 ILE A CA 1
ATOM 737 C C . ILE A 1 102 ? 0.167 -14.875 7.812 1 98.88 102 ILE A C 1
ATOM 739 O O . ILE A 1 102 ? 1.186 -14.211 8.008 1 98.88 102 ILE A O 1
ATOM 743 N N . GLU A 1 103 ? 0.184 -15.82 6.863 1 98.88 103 GLU A N 1
ATOM 744 C CA . GLU A 1 103 ? 1.292 -16 5.93 1 98.88 103 GLU A CA 1
ATOM 745 C C . GLU A 1 103 ? 1.476 -14.766 5.051 1 98.88 103 GLU A C 1
ATOM 747 O O . GLU A 1 103 ? 0.505 -14.234 4.504 1 98.88 103 GLU A O 1
ATOM 752 N N . VAL A 1 104 ? 2.729 -14.312 4.945 1 98.88 104 VAL A N 1
ATOM 753 C CA . VAL A 1 104 ? 3.025 -13.047 4.285 1 98.88 104 VAL A CA 1
ATOM 754 C C . VAL A 1 104 ? 3.793 -13.305 2.99 1 98.88 104 VAL A C 1
ATOM 756 O O . VAL A 1 104 ? 4.719 -14.125 2.965 1 98.88 104 VAL A O 1
ATOM 759 N N . GLN A 1 105 ? 3.373 -12.656 1.95 1 98.81 105 GLN A N 1
ATOM 760 C CA . GLN A 1 105 ? 4.078 -12.555 0.677 1 98.81 105 GLN A CA 1
ATOM 761 C C . GLN A 1 105 ? 4.535 -11.117 0.422 1 98.81 105 GLN A C 1
ATOM 763 O O . GLN A 1 105 ? 3.734 -10.188 0.479 1 98.81 105 GLN A O 1
ATOM 768 N N . VAL A 1 106 ? 5.816 -10.914 0.172 1 98.88 106 VAL A N 1
ATOM 769 C CA . VAL A 1 106 ? 6.309 -9.562 -0.057 1 98.88 106 VAL A CA 1
ATOM 770 C C . VAL A 1 106 ? 6.273 -9.242 -1.551 1 98.88 106 VAL A C 1
ATOM 772 O O . VAL A 1 106 ? 6.918 -9.922 -2.352 1 98.88 106 VAL A O 1
ATOM 775 N N . GLU A 1 107 ? 5.492 -8.266 -1.922 1 98.75 107 GLU A N 1
ATOM 776 C CA . GLU A 1 107 ? 5.469 -7.859 -3.324 1 98.75 107 GLU A CA 1
ATOM 777 C C . GLU A 1 107 ? 6.543 -6.816 -3.615 1 98.75 107 GLU A C 1
ATOM 779 O O . GLU A 1 107 ? 6.641 -5.805 -2.918 1 98.75 107 GLU A O 1
ATOM 784 N N . LEU A 1 108 ? 7.32 -7.047 -4.656 1 98.56 108 LEU A N 1
ATOM 785 C CA . LEU A 1 108 ? 8.531 -6.281 -4.941 1 98.56 108 LEU A CA 1
ATOM 786 C C . LEU A 1 108 ? 8.258 -5.215 -5.996 1 98.56 108 LEU A C 1
ATOM 788 O O . LEU A 1 108 ? 7.719 -5.516 -7.066 1 98.56 108 LEU A O 1
ATOM 792 N N . TYR A 1 109 ? 8.555 -3.998 -5.656 1 97.31 109 TYR A N 1
ATOM 793 C CA . TYR A 1 109 ? 8.539 -2.865 -6.574 1 97.31 109 TYR A CA 1
ATOM 794 C C . TYR A 1 109 ? 9.891 -2.17 -6.609 1 97.31 109 TYR A C 1
ATOM 796 O O . TYR A 1 109 ? 10.93 -2.822 -6.754 1 97.31 109 TYR A O 1
ATOM 804 N N . GLU A 1 110 ? 9.961 -0.903 -6.586 1 95.56 110 GLU A N 1
ATOM 805 C CA . GLU A 1 110 ? 11.242 -0.205 -6.605 1 95.56 110 GLU A CA 1
ATOM 806 C C . GLU A 1 110 ? 11.961 -0.342 -5.266 1 95.56 110 GLU A C 1
ATOM 808 O O . GLU A 1 110 ? 11.328 -0.334 -4.211 1 95.56 110 GLU A O 1
ATOM 813 N N . GLY A 1 111 ? 13.258 -0.567 -5.398 1 94.88 111 GLY A N 1
ATOM 814 C CA . GLY A 1 111 ? 14.102 -0.582 -4.215 1 94.88 111 GLY A CA 1
ATOM 815 C C . GLY A 1 111 ? 14.086 -1.911 -3.484 1 94.88 111 GLY A C 1
ATOM 816 O O . GLY A 1 111 ? 14.445 -1.985 -2.309 1 94.88 111 GLY A O 1
ATOM 817 N N . TRP A 1 112 ? 13.75 -2.936 -4.18 1 96.44 112 TRP A N 1
ATOM 818 C CA . TRP A 1 112 ? 13.562 -4.215 -3.502 1 96.44 112 TRP A CA 1
ATOM 819 C C . TRP A 1 112 ? 14.898 -4.941 -3.344 1 96.44 112 TRP A C 1
ATOM 821 O O . TRP A 1 112 ? 15.008 -5.875 -2.547 1 96.44 112 TRP A O 1
ATOM 831 N N . ASP A 1 113 ? 15.953 -4.52 -4.043 1 95.25 113 ASP A N 1
ATOM 832 C CA . ASP A 1 113 ? 17.094 -5.383 -4.312 1 95.25 113 ASP A CA 1
ATOM 833 C C . ASP A 1 113 ? 18.188 -5.195 -3.258 1 95.25 113 ASP A C 1
ATOM 835 O O . ASP A 1 113 ? 19.375 -5.301 -3.562 1 95.25 113 ASP A O 1
ATOM 839 N N . ASN A 1 114 ? 17.812 -4.914 -2.041 1 96.44 114 ASN A N 1
ATOM 840 C CA . ASN A 1 114 ? 18.734 -4.934 -0.912 1 96.44 114 ASN A CA 1
ATOM 841 C C . ASN A 1 114 ? 18.875 -6.336 -0.32 1 96.44 114 ASN A C 1
ATOM 843 O O . ASN A 1 114 ? 18 -6.777 0.434 1 96.44 114 ASN A O 1
ATOM 847 N N . LYS A 1 115 ? 20.016 -7.027 -0.589 1 97 115 LYS A N 1
ATOM 848 C CA . LYS A 1 115 ? 20.188 -8.438 -0.248 1 97 115 LYS A CA 1
ATOM 849 C C . LYS A 1 115 ? 20.219 -8.633 1.265 1 97 115 LYS A C 1
ATOM 851 O O . LYS A 1 115 ? 19.734 -9.648 1.77 1 97 115 LYS A O 1
ATOM 856 N N . GLU A 1 116 ? 20.828 -7.676 1.942 1 97.75 116 GLU A N 1
ATOM 857 C CA . GLU A 1 116 ? 20.859 -7.773 3.398 1 97.75 116 GLU A CA 1
ATOM 858 C C . GLU A 1 116 ? 19.453 -7.746 3.986 1 97.75 116 GLU A C 1
ATOM 860 O O . GLU A 1 116 ? 19.141 -8.531 4.883 1 97.75 116 GLU A O 1
ATOM 865 N N . ARG A 1 117 ? 18.688 -6.887 3.467 1 97.19 117 ARG A N 1
ATOM 866 C CA . ARG A 1 117 ? 17.312 -6.785 3.936 1 97.19 117 ARG A CA 1
ATOM 867 C C . ARG A 1 117 ? 16.516 -8.031 3.576 1 97.19 117 ARG A C 1
ATOM 869 O O . ARG A 1 117 ? 15.719 -8.523 4.383 1 97.19 117 ARG A O 1
ATOM 876 N N . MET A 1 118 ? 16.719 -8.508 2.402 1 98.25 118 MET A N 1
ATOM 877 C CA . MET A 1 118 ? 16.047 -9.734 1.972 1 98.25 118 MET A CA 1
ATOM 878 C C . MET A 1 118 ? 16.438 -10.906 2.865 1 98.25 118 MET A C 1
ATOM 880 O O . MET A 1 118 ? 15.586 -11.742 3.195 1 98.25 118 MET A O 1
ATOM 884 N N . GLN A 1 119 ? 17.703 -10.938 3.232 1 98.62 119 GLN A N 1
ATOM 885 C CA . GLN A 1 119 ? 18.141 -11.984 4.156 1 98.62 119 GLN A CA 1
ATOM 886 C C . GLN A 1 119 ? 17.438 -11.844 5.504 1 98.62 119 GLN A C 1
ATOM 888 O O . GLN A 1 119 ? 17.109 -12.852 6.145 1 98.62 119 GLN A O 1
ATOM 893 N N . GLU A 1 120 ? 17.219 -10.609 5.926 1 98.5 120 GLU A N 1
ATOM 894 C CA . GLU A 1 120 ? 16.469 -10.383 7.164 1 98.5 120 GLU A CA 1
ATOM 895 C C . GLU A 1 120 ? 15.055 -10.938 7.074 1 98.5 120 GLU A C 1
ATOM 897 O O . GLU A 1 120 ? 14.523 -11.453 8.055 1 98.5 120 GLU A O 1
ATOM 902 N N . TRP A 1 121 ? 14.406 -10.781 5.867 1 98.75 121 TRP A N 1
ATOM 903 C CA . TRP A 1 121 ? 13.094 -11.391 5.676 1 98.75 121 TRP A CA 1
ATOM 904 C C . TRP A 1 121 ? 13.156 -12.898 5.91 1 98.75 121 TRP A C 1
ATOM 906 O O . TRP A 1 121 ? 12.391 -13.438 6.711 1 98.75 121 TRP A O 1
ATOM 916 N N . LEU A 1 122 ? 14.109 -13.523 5.277 1 98.81 122 LEU A N 1
ATOM 917 C CA . LEU A 1 122 ? 14.266 -14.977 5.391 1 98.81 122 LEU A CA 1
ATOM 918 C C . LEU A 1 122 ? 14.531 -15.383 6.832 1 98.81 122 LEU A C 1
ATOM 920 O O . LEU A 1 122 ? 13.953 -16.359 7.324 1 98.81 122 LEU A O 1
ATOM 924 N N . ASN A 1 123 ? 15.367 -14.594 7.504 1 98.75 123 ASN A N 1
ATOM 925 C CA . ASN A 1 123 ? 15.711 -14.875 8.891 1 98.75 123 ASN A CA 1
ATOM 926 C C . ASN A 1 123 ? 14.484 -14.797 9.805 1 98.75 123 ASN A C 1
ATOM 928 O O . ASN A 1 123 ? 14.484 -15.352 10.906 1 98.75 123 ASN A O 1
ATOM 932 N N . ASN A 1 124 ? 13.484 -14.133 9.352 1 98.5 124 ASN A N 1
ATOM 933 C CA . ASN A 1 124 ? 12.281 -13.969 10.156 1 98.5 124 ASN A CA 1
ATOM 934 C C . ASN A 1 124 ? 11.125 -14.812 9.617 1 98.5 124 ASN A C 1
ATOM 936 O O . ASN A 1 124 ? 9.961 -14.539 9.922 1 98.5 124 ASN A O 1
ATOM 940 N N . GLY A 1 125 ? 11.391 -15.727 8.734 1 98.44 125 GLY A N 1
ATOM 941 C CA . GLY A 1 125 ? 10.406 -16.688 8.266 1 98.44 125 GLY A CA 1
ATOM 942 C C . GLY A 1 125 ? 9.539 -16.156 7.145 1 98.44 125 GLY A C 1
ATOM 943 O O . GLY A 1 125 ? 8.508 -16.75 6.82 1 98.44 125 GLY A O 1
ATOM 944 N N . ILE A 1 126 ? 9.883 -15.062 6.594 1 98.69 126 ILE A N 1
ATOM 945 C CA . ILE A 1 126 ? 9.195 -14.5 5.438 1 98.69 126 ILE A CA 1
ATOM 946 C C . ILE A 1 126 ? 9.883 -14.961 4.156 1 98.69 126 ILE A C 1
ATOM 948 O O . ILE A 1 126 ? 10.883 -14.375 3.729 1 98.69 126 ILE A O 1
ATOM 952 N N . ASP A 1 127 ? 9.289 -15.969 3.494 1 98.75 127 ASP A N 1
ATOM 953 C CA . ASP A 1 127 ? 10.062 -16.641 2.445 1 98.75 127 ASP A CA 1
ATOM 954 C C . ASP A 1 127 ? 9.297 -16.641 1.123 1 98.75 127 ASP A C 1
ATOM 956 O O . ASP A 1 127 ? 9.641 -17.391 0.206 1 98.75 127 ASP A O 1
ATOM 960 N N . GLN A 1 128 ? 8.203 -15.867 1.039 1 98.81 128 GLN A N 1
ATOM 961 C CA . GLN A 1 128 ? 7.484 -15.688 -0.219 1 98.81 128 GLN A CA 1
ATOM 962 C C . GLN A 1 128 ? 7.672 -14.273 -0.757 1 98.81 128 GLN A C 1
ATOM 964 O O . GLN A 1 128 ? 7.535 -13.297 -0.014 1 98.81 128 GLN A O 1
ATOM 969 N N . VAL A 1 129 ? 7.992 -14.164 -2.027 1 98.94 129 VAL A N 1
ATOM 970 C CA . VAL A 1 129 ? 8.055 -12.859 -2.67 1 98.94 129 VAL A CA 1
ATOM 971 C C . VAL A 1 129 ? 7.355 -12.914 -4.023 1 98.94 129 VAL A C 1
ATOM 973 O O . VAL A 1 129 ? 7.227 -13.984 -4.621 1 98.94 129 VAL A O 1
ATOM 976 N N . VAL A 1 130 ? 6.887 -11.797 -4.48 1 98.88 130 VAL A N 1
ATOM 977 C CA . VAL A 1 130 ? 6.316 -11.633 -5.812 1 98.88 130 VAL A CA 1
ATOM 978 C C . VAL A 1 130 ? 7.207 -10.711 -6.645 1 98.88 130 VAL A C 1
ATOM 980 O O . VAL A 1 130 ? 7.324 -9.523 -6.352 1 98.88 130 VAL A O 1
ATOM 983 N N . TYR A 1 131 ? 7.91 -11.273 -7.609 1 98.62 131 TYR A N 1
ATOM 984 C CA . TYR A 1 131 ? 8.602 -10.445 -8.602 1 98.62 131 TYR A CA 1
ATOM 985 C C . TYR A 1 131 ? 7.609 -9.844 -9.586 1 98.62 131 TYR A C 1
ATOM 987 O O . TYR A 1 131 ? 6.895 -10.562 -10.281 1 98.62 131 TYR A O 1
ATOM 995 N N . HIS A 1 132 ? 7.57 -8.547 -9.617 1 96.31 132 HIS A N 1
ATOM 996 C CA . HIS A 1 132 ? 6.457 -7.801 -10.188 1 96.31 132 HIS A CA 1
ATOM 997 C C . HIS A 1 132 ? 6.941 -6.816 -11.25 1 96.31 132 HIS A C 1
ATOM 999 O O . HIS A 1 132 ? 7.859 -6.031 -11.008 1 96.31 132 HIS A O 1
ATOM 1005 N N . GLN A 1 133 ? 6.391 -6.93 -12.461 1 91.69 133 GLN A N 1
ATOM 1006 C CA . GLN A 1 133 ? 6.441 -5.805 -13.383 1 91.69 133 GLN A CA 1
ATOM 1007 C C . GLN A 1 133 ? 5.191 -4.938 -13.258 1 91.69 133 GLN A C 1
ATOM 1009 O O . GLN A 1 133 ? 4.086 -5.391 -13.562 1 91.69 133 GLN A O 1
ATOM 1014 N N . SER A 1 134 ? 5.477 -3.75 -12.859 1 90.12 134 SER A N 1
ATOM 1015 C CA . SER A 1 134 ? 4.359 -2.842 -12.617 1 90.12 134 SER A CA 1
ATOM 1016 C C . SER A 1 134 ? 3.525 -2.637 -13.875 1 90.12 134 SER A C 1
ATOM 1018 O O . SER A 1 134 ? 4.07 -2.561 -14.984 1 90.12 134 SER A O 1
ATOM 1020 N N . ARG A 1 135 ? 2.166 -2.523 -13.633 1 87.88 135 ARG A N 1
ATOM 1021 C CA . ARG A 1 135 ? 1.238 -2.232 -14.719 1 87.88 135 ARG A CA 1
ATOM 1022 C C . ARG A 1 135 ? 1.619 -0.939 -15.43 1 87.88 135 ARG A C 1
ATOM 1024 O O . ARG A 1 135 ? 1.676 -0.897 -16.656 1 87.88 135 ARG A O 1
ATOM 1031 N N . ASP A 1 136 ? 1.917 0.081 -14.703 1 91.44 136 ASP A N 1
ATOM 1032 C CA . ASP A 1 136 ? 2.232 1.399 -15.242 1 91.44 136 ASP A CA 1
ATOM 1033 C C . ASP A 1 136 ? 3.566 1.384 -15.984 1 91.44 136 ASP A C 1
ATOM 1035 O O . ASP A 1 136 ? 3.711 2.033 -17.016 1 91.44 136 ASP A O 1
ATOM 1039 N N . ALA A 1 137 ? 4.461 0.634 -15.461 1 85.75 137 ALA A N 1
ATOM 1040 C CA . ALA A 1 137 ? 5.758 0.507 -16.125 1 85.75 137 ALA A CA 1
ATOM 1041 C C . ALA A 1 137 ? 5.633 -0.275 -17.422 1 85.75 137 ALA A C 1
ATOM 1043 O O . ALA A 1 137 ? 6.254 0.076 -18.422 1 85.75 137 ALA A O 1
ATOM 1044 N N . LYS A 1 138 ? 4.809 -1.244 -17.422 1 88.5 138 LYS A N 1
ATOM 1045 C CA . LYS A 1 138 ? 4.559 -2.021 -18.625 1 88.5 138 LYS A CA 1
ATOM 1046 C C . LYS A 1 138 ? 3.941 -1.153 -19.719 1 88.5 138 LYS A C 1
ATOM 1048 O O . LYS A 1 138 ? 4.367 -1.206 -20.875 1 88.5 138 LYS A O 1
ATOM 1053 N N . PHE A 1 139 ? 2.996 -0.39 -19.297 1 86.19 139 PHE A N 1
ATOM 1054 C CA . PHE A 1 139 ? 2.334 0.495 -20.25 1 86.19 139 PHE A CA 1
ATOM 1055 C C . PHE A 1 139 ? 3.299 1.559 -20.766 1 86.19 139 PHE A C 1
ATOM 1057 O O . PHE A 1 139 ? 3.133 2.074 -21.859 1 86.19 139 PHE A O 1
ATOM 1064 N N . ALA A 1 140 ? 4.336 1.761 -20 1 87 140 ALA A N 1
ATOM 1065 C CA . ALA A 1 140 ? 5.375 2.709 -20.391 1 87 140 ALA A CA 1
ATOM 1066 C C . ALA A 1 140 ? 6.453 2.025 -21.219 1 87 140 ALA A C 1
ATOM 1068 O O . ALA A 1 140 ? 7.438 2.656 -21.609 1 87 140 ALA A O 1
ATOM 1069 N N . GLY A 1 141 ? 6.32 0.621 -21.453 1 86.62 141 GLY A N 1
ATOM 1070 C CA . GLY A 1 141 ? 7.188 -0.021 -22.422 1 86.62 141 GLY A CA 1
ATOM 1071 C C . GLY A 1 141 ? 8.062 -1.109 -21.812 1 86.62 141 GLY A C 1
ATOM 1072 O O . GLY A 1 141 ? 8.812 -1.771 -22.531 1 86.62 141 GLY A O 1
ATOM 1073 N N . GLN A 1 142 ? 7.918 -1.329 -20.594 1 87.19 142 GLN A N 1
ATOM 1074 C CA . GLN A 1 142 ? 8.703 -2.391 -19.984 1 87.19 142 GLN A CA 1
ATOM 1075 C C . GLN A 1 142 ? 8.25 -3.766 -20.469 1 87.19 142 GLN A C 1
ATOM 1077 O O . GLN A 1 142 ? 7.055 -4.031 -20.562 1 87.19 142 GLN A O 1
ATOM 1082 N N . LYS A 1 143 ? 9.258 -4.633 -20.875 1 89.56 143 LYS A N 1
ATOM 1083 C CA . LYS A 1 143 ? 8.984 -6.004 -21.297 1 89.56 143 LYS A CA 1
ATOM 1084 C C . LYS A 1 143 ? 9.797 -7.004 -20.484 1 89.56 143 LYS A C 1
ATOM 1086 O O . LYS A 1 143 ? 10.82 -6.652 -19.906 1 89.56 143 LYS A O 1
ATOM 1091 N N . TRP A 1 144 ? 9.305 -8.219 -20.422 1 93.94 144 TRP A N 1
ATOM 1092 C CA . TRP A 1 144 ? 10.062 -9.297 -19.797 1 93.94 144 TRP A CA 1
ATOM 1093 C C . TRP A 1 144 ? 11.344 -9.586 -20.578 1 93.94 144 TRP A C 1
ATOM 1095 O O . TRP A 1 144 ? 11.344 -9.609 -21.812 1 93.94 144 TRP A O 1
ATOM 1105 N N . GLY A 1 145 ? 12.414 -9.727 -19.812 1 91.62 145 GLY A N 1
ATOM 1106 C CA . GLY A 1 145 ? 13.695 -9.984 -20.453 1 91.62 145 GLY A CA 1
ATOM 1107 C C . GLY A 1 145 ? 14.625 -10.82 -19.594 1 91.62 145 GLY A C 1
ATOM 1108 O O . GLY A 1 145 ? 14.227 -11.344 -18.562 1 91.62 145 GLY A O 1
ATOM 1109 N N . GLU A 1 146 ? 15.828 -10.969 -20.094 1 94.88 146 GLU A N 1
ATOM 1110 C CA . GLU A 1 146 ? 16.828 -11.82 -19.453 1 94.88 146 GLU A CA 1
ATOM 1111 C C . GLU A 1 146 ? 17.141 -11.328 -18.031 1 94.88 146 GLU A C 1
ATOM 1113 O O . GLU A 1 146 ? 17.375 -12.133 -17.125 1 94.88 146 GLU A O 1
ATOM 1118 N N . LYS A 1 147 ? 17.141 -10.07 -17.906 1 95.69 147 LYS A N 1
ATOM 1119 C CA . LYS A 1 147 ? 17.438 -9.492 -16.594 1 95.69 147 LYS A CA 1
ATOM 1120 C C . LYS A 1 147 ? 16.375 -9.906 -15.578 1 95.69 147 LYS A C 1
ATOM 1122 O O . LYS A 1 147 ? 16.703 -10.188 -14.414 1 95.69 147 LYS A O 1
ATOM 1127 N N . ASP A 1 148 ? 15.117 -9.906 -16 1 96.56 148 ASP A N 1
ATOM 1128 C CA . ASP A 1 148 ? 14.031 -10.328 -15.125 1 96.56 148 ASP A CA 1
ATOM 1129 C C . ASP A 1 148 ? 14.188 -11.789 -14.719 1 96.56 148 ASP A C 1
ATOM 1131 O O . ASP A 1 148 ? 14.031 -12.133 -13.547 1 96.56 148 ASP A O 1
ATOM 1135 N N . VAL A 1 149 ? 14.547 -12.625 -15.672 1 97.81 149 VAL A N 1
ATOM 1136 C CA . VAL A 1 149 ? 14.742 -14.047 -15.414 1 97.81 149 VAL A CA 1
ATOM 1137 C C . VAL A 1 149 ? 15.906 -14.234 -14.438 1 97.81 149 VAL A C 1
ATOM 1139 O O . VAL A 1 149 ? 15.82 -15.039 -13.5 1 97.81 149 VAL A O 1
ATOM 1142 N N . ALA A 1 150 ? 16.953 -13.461 -14.625 1 98.25 150 ALA A N 1
ATOM 1143 C CA . ALA A 1 150 ? 18.109 -13.523 -13.742 1 98.25 150 ALA A CA 1
ATOM 1144 C C . ALA A 1 150 ? 17.734 -13.102 -12.328 1 98.25 150 ALA A C 1
ATOM 1146 O O . ALA A 1 150 ? 18.219 -13.688 -11.352 1 98.25 150 ALA A O 1
ATOM 1147 N N . ASN A 1 151 ? 16.922 -12.086 -12.211 1 98.19 151 ASN A N 1
ATOM 1148 C CA . ASN A 1 151 ? 16.453 -11.625 -10.898 1 98.19 151 ASN A CA 1
ATOM 1149 C C . ASN A 1 151 ? 15.633 -12.695 -10.195 1 98.19 151 ASN A C 1
ATOM 1151 O O . ASN A 1 151 ? 15.828 -12.953 -9 1 98.19 151 ASN A O 1
ATOM 1155 N N . VAL A 1 152 ? 14.742 -13.281 -10.922 1 98.56 152 VAL A N 1
ATOM 1156 C CA . VAL A 1 152 ? 13.914 -14.344 -10.352 1 98.56 152 VAL A CA 1
ATOM 1157 C C . VAL A 1 152 ? 14.797 -15.5 -9.891 1 98.56 152 VAL A C 1
ATOM 1159 O O . VAL A 1 152 ? 14.617 -16.016 -8.781 1 98.56 152 VAL A O 1
ATOM 1162 N N . LYS A 1 153 ? 15.742 -15.883 -10.688 1 98.62 153 LYS A N 1
ATOM 1163 C CA . LYS A 1 153 ? 16.672 -16.953 -10.328 1 98.62 153 LYS A CA 1
ATOM 1164 C C . LYS A 1 153 ? 17.438 -16.609 -9.055 1 98.62 153 LYS A C 1
ATOM 1166 O O . LYS A 1 153 ? 17.609 -17.453 -8.18 1 98.62 153 LYS A O 1
ATOM 1171 N N . ALA A 1 154 ? 17.922 -15.406 -9 1 98.62 154 ALA A N 1
ATOM 1172 C CA . ALA A 1 154 ? 18.672 -14.969 -7.836 1 98.62 154 ALA A CA 1
ATOM 1173 C C . ALA A 1 154 ? 17.844 -15.055 -6.562 1 98.62 154 ALA A C 1
ATOM 1175 O O . ALA A 1 154 ? 18.328 -15.461 -5.512 1 98.62 154 ALA A O 1
ATOM 1176 N N . LEU A 1 155 ? 16.594 -14.641 -6.645 1 98.81 155 LEU A N 1
ATOM 1177 C CA . LEU A 1 155 ? 15.672 -14.719 -5.512 1 98.81 155 LEU A CA 1
ATOM 1178 C C . LEU A 1 155 ? 15.461 -16.172 -5.078 1 98.81 155 LEU A C 1
ATOM 1180 O O . LEU A 1 155 ? 15.469 -16.469 -3.885 1 98.81 155 LEU A O 1
ATOM 1184 N N . ILE A 1 156 ? 15.266 -17.031 -6.023 1 98.75 156 ILE A N 1
ATOM 1185 C CA . ILE A 1 156 ? 15.078 -18.453 -5.746 1 98.75 156 ILE A CA 1
ATOM 1186 C C . ILE A 1 156 ? 16.328 -19.031 -5.09 1 98.75 156 ILE A C 1
ATOM 1188 O O . ILE A 1 156 ? 16.25 -19.75 -4.098 1 98.75 156 ILE A O 1
ATOM 1192 N N . ASP A 1 157 ? 17.453 -18.656 -5.613 1 98.69 157 ASP A N 1
ATOM 1193 C CA . ASP A 1 157 ? 18.734 -19.141 -5.086 1 98.69 157 ASP A CA 1
ATOM 1194 C C . ASP A 1 157 ? 18.938 -18.688 -3.645 1 98.69 157 ASP A C 1
ATOM 1196 O O . ASP A 1 157 ? 19.594 -19.375 -2.859 1 98.69 157 ASP A O 1
ATOM 1200 N N . MET A 1 158 ? 18.391 -17.547 -3.297 1 98.62 158 MET A N 1
ATOM 1201 C CA . MET A 1 158 ? 18.516 -17.031 -1.936 1 98.62 158 MET A CA 1
ATOM 1202 C C . MET A 1 158 ? 17.672 -17.859 -0.968 1 98.62 158 MET A C 1
ATOM 1204 O O . MET A 1 158 ? 17.906 -17.828 0.242 1 98.62 158 MET A O 1
ATOM 1208 N N . GLY A 1 159 ? 16.562 -18.516 -1.536 1 98.69 159 GLY A N 1
ATOM 1209 C CA . GLY A 1 159 ? 15.742 -19.359 -0.678 1 98.69 159 GLY A CA 1
ATOM 1210 C C . GLY A 1 159 ? 14.273 -18.953 -0.695 1 98.69 159 GLY A C 1
ATOM 1211 O O . GLY A 1 159 ? 13.469 -19.516 0.053 1 98.69 159 GLY A O 1
ATOM 1212 N N . PHE A 1 160 ? 13.906 -18.047 -1.601 1 98.88 160 PHE A N 1
ATOM 1213 C CA . PHE A 1 160 ? 12.531 -17.578 -1.643 1 98.88 160 PHE A CA 1
ATOM 1214 C C . PHE A 1 160 ? 11.672 -18.484 -2.518 1 98.88 160 PHE A C 1
ATOM 1216 O O . PHE A 1 160 ? 12.141 -19 -3.531 1 98.88 160 PHE A O 1
ATOM 1223 N N . LYS A 1 161 ? 10.406 -18.688 -2.084 1 98.88 161 LYS A N 1
ATOM 1224 C CA . LYS A 1 161 ? 9.336 -19.031 -3.014 1 98.88 161 LYS A CA 1
ATOM 1225 C C . LYS A 1 161 ? 8.914 -17.812 -3.842 1 98.88 161 LYS A C 1
ATOM 1227 O O . LYS A 1 161 ? 8.383 -16.844 -3.305 1 98.88 161 LYS A O 1
ATOM 1232 N N . VAL A 1 162 ? 9.117 -17.906 -5.148 1 98.88 162 VAL A N 1
ATOM 1233 C CA . VAL A 1 162 ? 8.977 -16.703 -5.965 1 98.88 162 VAL A CA 1
ATOM 1234 C C . VAL A 1 162 ? 7.762 -16.828 -6.875 1 98.88 162 VAL A C 1
ATOM 1236 O O . VAL A 1 162 ? 7.648 -17.797 -7.637 1 98.88 162 VAL A O 1
ATOM 1239 N N . SER A 1 163 ? 6.844 -15.891 -6.738 1 98.88 163 SER A N 1
ATOM 1240 C CA . SER A 1 163 ? 5.758 -15.688 -7.691 1 98.88 163 SER A CA 1
ATOM 1241 C C . SER A 1 163 ? 6.105 -14.602 -8.703 1 98.88 163 SER A C 1
ATOM 1243 O O . SER A 1 163 ? 6.883 -13.695 -8.406 1 98.88 163 SER A O 1
ATOM 1245 N N . VAL A 1 164 ? 5.574 -14.75 -9.859 1 98.5 164 VAL A N 1
ATOM 1246 C CA . VAL A 1 164 ? 5.859 -13.82 -10.945 1 98.5 164 VAL A CA 1
ATOM 1247 C C . VAL A 1 164 ? 4.559 -13.203 -11.453 1 98.5 164 VAL A C 1
ATOM 1249 O O . VAL A 1 164 ? 3.578 -13.906 -11.695 1 98.5 164 VAL A O 1
ATOM 1252 N N . THR A 1 165 ? 4.566 -11.875 -11.539 1 98.06 165 THR A N 1
ATOM 1253 C CA . THR A 1 165 ? 3.365 -11.195 -12.008 1 98.06 165 THR A CA 1
ATOM 1254 C C . THR A 1 165 ? 3.727 -9.953 -12.82 1 98.06 165 THR A C 1
ATOM 1256 O O . THR A 1 165 ? 4.875 -9.516 -12.805 1 98.06 165 THR A O 1
ATOM 1259 N N . GLY A 1 166 ? 2.682 -9.406 -13.523 1 95.75 166 GLY A N 1
ATOM 1260 C CA . GLY A 1 166 ? 2.842 -8.219 -14.344 1 95.75 166 GLY A CA 1
ATOM 1261 C C . GLY A 1 166 ? 2.887 -8.523 -15.828 1 95.75 166 GLY A C 1
ATOM 1262 O O . GLY A 1 166 ? 3.963 -8.727 -16.391 1 95.75 166 GLY A O 1
ATOM 1263 N N . GLY A 1 167 ? 1.814 -8.43 -16.453 1 93.12 167 GLY A N 1
ATOM 1264 C CA . GLY A 1 167 ? 1.759 -8.703 -17.875 1 93.12 167 GLY A CA 1
ATOM 1265 C C . GLY A 1 167 ? 2.105 -10.133 -18.234 1 93.12 167 GLY A C 1
ATOM 1266 O O . GLY A 1 167 ? 2.695 -10.398 -19.281 1 93.12 167 GLY A O 1
ATOM 1267 N N . VAL A 1 168 ? 1.873 -11.008 -17.359 1 94.69 168 VAL A N 1
ATOM 1268 C CA . VAL A 1 168 ? 2.137 -12.43 -17.594 1 94.69 168 VAL A CA 1
ATOM 1269 C C . VAL A 1 168 ? 1.063 -13.008 -18.516 1 94.69 168 VAL A C 1
ATOM 1271 O O . VAL A 1 168 ? -0.122 -12.695 -18.359 1 94.69 168 VAL A O 1
ATOM 1274 N N . HIS A 1 169 ? 1.428 -13.688 -19.562 1 95.5 169 HIS A N 1
ATOM 1275 C CA . HIS A 1 169 ? 0.609 -14.492 -20.469 1 95.5 169 HIS A CA 1
ATOM 1276 C C . HIS A 1 169 ? 1.254 -15.852 -20.734 1 95.5 169 HIS A C 1
ATOM 1278 O O . HIS A 1 169 ? 2.432 -16.047 -20.422 1 95.5 169 HIS A O 1
ATOM 1284 N N . PRO A 1 170 ? 0.458 -16.812 -21.172 1 97 170 PRO A N 1
ATOM 1285 C CA . PRO A 1 170 ? 0.988 -18.172 -21.328 1 97 170 PRO A CA 1
ATOM 1286 C C . PRO A 1 170 ? 2.309 -18.203 -22.094 1 97 170 PRO A C 1
ATOM 1288 O O . PRO A 1 170 ? 3.199 -18.984 -21.766 1 97 170 PRO A O 1
ATOM 1291 N N . GLU A 1 171 ? 2.541 -17.281 -23 1 94.69 171 GLU A N 1
ATOM 1292 C CA . GLU A 1 171 ? 3.75 -17.266 -23.812 1 94.69 171 GLU A CA 1
ATOM 1293 C C . GLU A 1 171 ? 4.953 -16.781 -23.016 1 94.69 171 GLU A C 1
ATOM 1295 O O . GLU A 1 171 ? 6.102 -17.031 -23.391 1 94.69 171 GLU A O 1
ATOM 1300 N N . VAL A 1 172 ? 4.758 -16.062 -21.922 1 95.44 172 VAL A N 1
ATOM 1301 C CA . VAL A 1 172 ? 5.801 -15.516 -21.062 1 95.44 172 VAL A CA 1
ATOM 1302 C C . VAL A 1 172 ? 6.355 -16.609 -20.156 1 95.44 172 VAL A C 1
ATOM 1304 O O . VAL A 1 172 ? 7.516 -16.547 -19.734 1 95.44 172 VAL A O 1
ATOM 1307 N N . LEU A 1 173 ? 5.566 -17.656 -19.906 1 97.81 173 LEU A N 1
ATOM 1308 C CA . LEU A 1 173 ? 5.91 -18.688 -18.922 1 97.81 173 LEU A CA 1
ATOM 1309 C C . LEU A 1 173 ? 7.195 -19.406 -19.328 1 97.81 173 LEU A C 1
ATOM 1311 O O . LEU A 1 173 ? 8.008 -19.75 -18.469 1 97.81 173 LEU A O 1
ATOM 1315 N N . LYS A 1 174 ? 7.398 -19.5 -20.578 1 96.44 174 LYS A N 1
ATOM 1316 C CA . LYS A 1 174 ? 8.523 -20.281 -21.094 1 96.44 174 LYS A CA 1
ATOM 1317 C C . LYS A 1 174 ? 9.852 -19.609 -20.734 1 96.44 174 LYS A C 1
ATOM 1319 O O . LYS A 1 174 ? 10.891 -20.281 -20.688 1 96.44 174 LYS A O 1
ATOM 1324 N N . LEU A 1 175 ? 9.836 -18.266 -20.531 1 97.19 175 LEU A N 1
ATOM 1325 C CA . LEU A 1 175 ? 11.047 -17.547 -20.141 1 97.19 175 LEU A CA 1
ATOM 1326 C C . LEU A 1 175 ? 11.625 -18.125 -18.859 1 97.19 175 LEU A C 1
ATOM 1328 O O . LEU A 1 175 ? 12.828 -18.016 -18.609 1 97.19 175 LEU A O 1
ATOM 1332 N N . PHE A 1 176 ? 10.766 -18.766 -18.047 1 97.88 176 PHE A N 1
ATOM 1333 C CA . PHE A 1 176 ? 11.156 -19.219 -16.719 1 97.88 176 PHE A CA 1
ATOM 1334 C C . PHE A 1 176 ? 11.25 -20.734 -16.656 1 97.88 176 PHE A C 1
ATOM 1336 O O . PHE A 1 176 ? 11.219 -21.328 -15.57 1 97.88 176 PHE A O 1
ATOM 1343 N N . LYS A 1 177 ? 11.289 -21.422 -17.766 1 97.06 177 LYS A N 1
ATOM 1344 C CA . LYS A 1 177 ? 11.125 -22.875 -17.891 1 97.06 177 LYS A CA 1
ATOM 1345 C C . LYS A 1 177 ? 12.156 -23.609 -17.047 1 97.06 177 LYS A C 1
ATOM 1347 O O . LYS A 1 177 ? 11.898 -24.734 -16.594 1 97.06 177 LYS A O 1
ATOM 1352 N N . ASP A 1 178 ? 13.312 -23.062 -16.75 1 96.69 178 ASP A N 1
ATOM 1353 C CA . ASP A 1 178 ? 14.383 -23.75 -16.047 1 96.69 178 ASP A CA 1
ATOM 1354 C C . ASP A 1 178 ? 14.414 -23.359 -14.57 1 96.69 178 ASP A C 1
ATOM 1356 O O . ASP A 1 178 ? 15.383 -23.641 -13.867 1 96.69 178 ASP A O 1
ATOM 1360 N N . LEU A 1 179 ? 13.438 -22.672 -14.102 1 98 179 LEU A N 1
ATOM 1361 C CA . LEU A 1 179 ? 13.375 -22.188 -12.727 1 98 179 LEU A CA 1
ATOM 1362 C C . LEU A 1 179 ? 12.188 -22.797 -11.992 1 98 179 LEU A C 1
ATOM 1364 O O . LEU A 1 179 ? 11.117 -22.984 -12.57 1 98 179 LEU A O 1
ATOM 1368 N N . PRO A 1 180 ? 12.352 -23.141 -10.719 1 98.19 180 PRO A N 1
ATOM 1369 C CA . PRO A 1 180 ? 11.227 -23.609 -9.906 1 98.19 180 PRO A CA 1
ATOM 1370 C C . PRO A 1 180 ? 10.328 -22.484 -9.422 1 98.19 180 PRO A C 1
ATOM 1372 O O . PRO A 1 180 ? 10.211 -22.25 -8.219 1 98.19 180 PRO A O 1
ATOM 1375 N N . VAL A 1 181 ? 9.703 -21.828 -10.336 1 98.56 181 VAL A N 1
ATOM 1376 C CA . VAL A 1 181 ? 8.773 -20.75 -10 1 98.56 181 VAL A CA 1
ATOM 1377 C C . VAL A 1 181 ? 7.652 -21.297 -9.117 1 98.56 181 VAL A C 1
ATOM 1379 O O . VAL A 1 181 ? 7.109 -22.375 -9.383 1 98.56 181 VAL A O 1
ATOM 1382 N N . TYR A 1 182 ? 7.363 -20.562 -8.062 1 98.75 182 TYR A N 1
ATOM 1383 C CA . TYR A 1 182 ? 6.371 -20.984 -7.09 1 98.75 182 TYR A CA 1
ATOM 1384 C C . TYR A 1 182 ? 4.957 -20.797 -7.621 1 98.75 182 TYR A C 1
ATOM 1386 O O . TYR A 1 182 ? 4.098 -21.656 -7.457 1 98.75 182 TYR A O 1
ATOM 1394 N N . CYS A 1 183 ? 4.691 -19.656 -8.25 1 98.81 183 CYS A N 1
ATOM 1395 C CA . CYS A 1 183 ? 3.352 -19.281 -8.688 1 98.81 183 CYS A CA 1
ATOM 1396 C C . CYS A 1 183 ? 3.414 -18.266 -9.82 1 98.81 183 CYS A C 1
ATOM 1398 O O . CYS A 1 183 ? 4.281 -17.391 -9.82 1 98.81 183 CYS A O 1
ATOM 1400 N N . PHE A 1 184 ? 2.582 -18.406 -10.781 1 98.81 184 PHE A N 1
ATOM 1401 C CA . PHE A 1 184 ? 2.334 -17.344 -11.758 1 98.81 184 PHE A CA 1
ATOM 1402 C C . PHE A 1 184 ? 1.029 -16.625 -11.453 1 98.81 184 PHE A C 1
ATOM 1404 O O . PHE A 1 184 ? 0.014 -17.25 -11.164 1 98.81 184 PHE A O 1
ATOM 1411 N N . ILE A 1 185 ? 1.053 -15.336 -11.492 1 98.81 185 ILE A N 1
ATOM 1412 C CA . ILE A 1 185 ? -0.104 -14.5 -11.172 1 98.81 185 ILE A CA 1
ATOM 1413 C C . ILE A 1 185 ? -0.578 -13.773 -12.422 1 98.81 185 ILE A C 1
ATOM 1415 O O . ILE A 1 185 ? 0.183 -13.023 -13.039 1 98.81 185 ILE A O 1
ATOM 1419 N N . ALA A 1 186 ? -1.788 -14.016 -12.805 1 98.25 186 ALA A N 1
ATOM 1420 C CA . ALA A 1 186 ? -2.412 -13.336 -13.93 1 98.25 186 ALA A CA 1
ATOM 1421 C C . ALA A 1 186 ? -3.668 -12.586 -13.5 1 98.25 186 ALA A C 1
ATOM 1423 O O . ALA A 1 186 ? -4.457 -13.102 -12.703 1 98.25 186 ALA A O 1
ATOM 1424 N N . GLY A 1 187 ? -3.793 -11.391 -13.93 1 97.81 187 GLY A N 1
ATOM 1425 C CA . GLY A 1 187 ? -4.973 -10.586 -13.648 1 97.81 187 GLY A CA 1
ATOM 1426 C C . GLY A 1 187 ? -5.809 -10.305 -14.883 1 97.81 187 GLY A C 1
ATOM 1427 O O . GLY A 1 187 ? -6.648 -11.125 -15.266 1 97.81 187 GLY A O 1
ATOM 1428 N N . ARG A 1 188 ? -5.527 -9.297 -15.625 1 96.5 188 ARG A N 1
ATOM 1429 C CA . ARG A 1 188 ? -6.289 -8.805 -16.766 1 96.5 188 ARG A CA 1
ATOM 1430 C C . ARG A 1 188 ? -6.375 -9.867 -17.859 1 96.5 188 ARG A C 1
ATOM 1432 O O . ARG A 1 188 ? -7.41 -9.992 -18.531 1 96.5 188 ARG A O 1
ATOM 1439 N N . ASP A 1 189 ? -5.289 -10.523 -18.047 1 97.81 189 ASP A N 1
ATOM 1440 C CA . ASP A 1 189 ? -5.246 -11.5 -19.125 1 97.81 189 ASP A CA 1
ATOM 1441 C C . ASP A 1 189 ? -6.316 -12.57 -18.953 1 97.81 189 ASP A C 1
ATOM 1443 O O . ASP A 1 189 ? -6.844 -13.102 -19.922 1 97.81 189 ASP A O 1
ATOM 1447 N N . ILE A 1 190 ? -6.637 -12.875 -17.703 1 98.56 190 ILE A N 1
ATOM 1448 C CA . ILE A 1 190 ? -7.676 -13.859 -17.422 1 98.56 190 ILE A CA 1
ATOM 1449 C C . ILE A 1 190 ? -9.023 -13.156 -17.25 1 98.56 190 ILE A C 1
ATOM 1451 O O . ILE A 1 190 ? -9.992 -13.492 -17.938 1 98.56 190 ILE A O 1
ATOM 1455 N N . ARG A 1 191 ? -9.102 -12.102 -16.5 1 97.81 191 ARG A N 1
ATOM 1456 C CA . ARG A 1 191 ? -10.352 -11.445 -16.125 1 97.81 191 ARG A CA 1
ATOM 1457 C C . ARG A 1 191 ? -11.039 -10.844 -17.344 1 97.81 191 ARG A C 1
ATOM 1459 O O . ARG A 1 191 ? -12.273 -10.828 -17.422 1 97.81 191 ARG A O 1
ATOM 1466 N N . ASN A 1 192 ? -10.195 -10.336 -18.281 1 97.31 192 ASN A N 1
ATOM 1467 C CA . ASN A 1 192 ? -10.766 -9.602 -19.406 1 97.31 192 ASN A CA 1
ATOM 1468 C C . ASN A 1 192 ? -10.859 -10.469 -20.656 1 97.31 192 ASN A C 1
ATOM 1470 O O . ASN A 1 192 ? -11.281 -10 -21.719 1 97.31 192 ASN A O 1
ATOM 1474 N N . ALA A 1 193 ? -10.492 -11.711 -20.562 1 98.12 193 ALA A N 1
ATOM 1475 C CA . ALA A 1 193 ? -10.602 -12.617 -21.703 1 98.12 193 ALA A CA 1
ATOM 1476 C C . ALA A 1 193 ? -12.062 -12.836 -22.094 1 98.12 193 ALA A C 1
ATOM 1478 O O . ALA A 1 193 ? -12.953 -12.766 -21.25 1 98.12 193 ALA A O 1
ATOM 1479 N N . GLU A 1 194 ? -12.281 -13.086 -23.375 1 98 194 GLU A N 1
ATOM 1480 C CA . GLU A 1 194 ? -13.617 -13.445 -23.828 1 98 194 GLU A CA 1
ATOM 1481 C C . GLU A 1 194 ? -14.156 -14.656 -23.078 1 98 194 GLU A C 1
ATOM 1483 O O . GLU A 1 194 ? -15.344 -14.711 -22.75 1 98 194 GLU A O 1
ATOM 1488 N N . ASP A 1 195 ? -13.32 -15.539 -22.828 1 98.62 195 ASP A N 1
ATOM 1489 C CA . ASP A 1 195 ? -13.602 -16.734 -22.031 1 98.62 195 ASP A CA 1
ATOM 1490 C C . ASP A 1 195 ? -12.547 -16.938 -20.953 1 98.62 195 ASP A C 1
ATOM 1492 O O . ASP A 1 195 ? -11.539 -17.609 -21.172 1 98.62 195 ASP A O 1
ATOM 1496 N N . PRO A 1 196 ? -12.836 -16.453 -19.75 1 98.75 196 PRO A N 1
ATOM 1497 C CA . PRO A 1 196 ? -11.852 -16.531 -18.672 1 98.75 196 PRO A CA 1
ATOM 1498 C C . PRO A 1 196 ? -11.469 -17.969 -18.328 1 98.75 196 PRO A C 1
ATOM 1500 O O . PRO A 1 196 ? -10.305 -18.234 -18 1 98.75 196 PRO A O 1
ATOM 1503 N N . HIS A 1 197 ? -12.406 -18.844 -18.375 1 98.81 197 HIS A N 1
ATOM 1504 C CA . HIS A 1 197 ? -12.125 -20.25 -18.094 1 98.81 197 HIS A CA 1
ATOM 1505 C C . HIS A 1 197 ? -11.109 -20.812 -19.078 1 98.81 197 HIS A C 1
ATOM 1507 O O . HIS A 1 197 ? -10.133 -21.438 -18.672 1 98.81 197 HIS A O 1
ATOM 1513 N N . ALA A 1 198 ? -11.383 -20.609 -20.328 1 98.81 198 ALA A N 1
ATOM 1514 C CA . ALA A 1 198 ? -10.484 -21.109 -21.359 1 98.81 198 ALA A CA 1
ATOM 1515 C C . ALA A 1 198 ? -9.094 -20.5 -21.219 1 98.81 198 ALA A C 1
ATOM 1517 O O . ALA A 1 198 ? -8.086 -21.188 -21.422 1 98.81 198 ALA A O 1
ATOM 1518 N N . ARG A 1 199 ? -9.062 -19.234 -20.906 1 98.75 199 ARG A N 1
ATOM 1519 C CA . ARG A 1 199 ? -7.781 -18.562 -20.766 1 98.75 199 ARG A CA 1
ATOM 1520 C C . ARG A 1 199 ? -6.988 -19.109 -19.594 1 98.75 199 ARG A C 1
ATOM 1522 O O . ARG A 1 199 ? -5.789 -19.375 -19.703 1 98.75 199 ARG A O 1
ATOM 1529 N N . ALA A 1 200 ? -7.652 -19.312 -18.469 1 98.81 200 ALA A N 1
ATOM 1530 C CA . ALA A 1 200 ? -7.008 -19.906 -17.297 1 98.81 200 ALA A CA 1
ATOM 1531 C C . ALA A 1 200 ? -6.516 -21.312 -17.609 1 98.81 200 ALA A C 1
ATOM 1533 O O . ALA A 1 200 ? -5.422 -21.703 -17.188 1 98.81 200 ALA A O 1
ATOM 1534 N N . LYS A 1 201 ? -7.32 -22.031 -18.312 1 98.75 201 LYS A N 1
ATOM 1535 C CA . LYS A 1 201 ? -6.93 -23.391 -18.703 1 98.75 201 LYS A CA 1
ATOM 1536 C C . LYS A 1 201 ? -5.664 -23.375 -19.562 1 98.75 201 LYS A C 1
ATOM 1538 O O . LYS A 1 201 ? -4.836 -24.281 -19.469 1 98.75 201 LYS A O 1
ATOM 1543 N N . GLN A 1 202 ? -5.535 -22.375 -20.422 1 98.75 202 GLN A N 1
ATOM 1544 C CA . GLN A 1 202 ? -4.324 -22.234 -21.219 1 98.75 202 GLN A CA 1
ATOM 1545 C C . GLN A 1 202 ? -3.088 -22.094 -20.344 1 98.75 202 GLN A C 1
ATOM 1547 O O . GLN A 1 202 ? -2.033 -22.656 -20.641 1 98.75 202 GLN A O 1
ATOM 1552 N N . TYR A 1 203 ? -3.188 -21.297 -19.297 1 98.75 203 TYR A N 1
ATOM 1553 C CA . TYR A 1 203 ? -2.09 -21.172 -18.344 1 98.75 203 TYR A CA 1
ATOM 1554 C C . TYR A 1 203 ? -1.738 -22.531 -17.734 1 98.75 203 TYR A C 1
ATOM 1556 O O . TYR A 1 203 ? -0.569 -22.922 -17.719 1 98.75 203 TYR A O 1
ATOM 1564 N N . LYS A 1 204 ? -2.756 -23.234 -17.266 1 98.25 204 LYS A N 1
ATOM 1565 C CA . LYS A 1 204 ? -2.539 -24.516 -16.609 1 98.25 204 LYS A CA 1
ATOM 1566 C C . LYS A 1 204 ? -1.906 -25.531 -17.562 1 98.25 204 LYS A C 1
ATOM 1568 O O . LYS A 1 204 ? -1.006 -26.281 -17.172 1 98.25 204 LYS A O 1
ATOM 1573 N N . ASP A 1 205 ? -2.443 -25.547 -18.734 1 98.44 205 ASP A N 1
ATOM 1574 C CA . ASP A 1 205 ? -1.888 -26.438 -19.75 1 98.44 205 ASP A CA 1
ATOM 1575 C C . ASP A 1 205 ? -0.42 -26.109 -20.016 1 98.44 205 ASP A C 1
ATOM 1577 O O . ASP A 1 205 ? 0.406 -27.016 -20.141 1 98.44 205 ASP A O 1
ATOM 1581 N N . GLU A 1 206 ? -0.107 -24.812 -20.141 1 98.56 206 GLU A N 1
ATOM 1582 C CA . GLU A 1 206 ? 1.267 -24.391 -20.406 1 98.56 206 GLU A CA 1
ATOM 1583 C C . GLU A 1 206 ? 2.182 -24.719 -19.234 1 98.56 206 GLU A C 1
ATOM 1585 O O . GLU A 1 206 ? 3.324 -25.141 -19.438 1 98.56 206 GLU A O 1
ATOM 1590 N N . ILE A 1 207 ? 1.709 -24.547 -18 1 98.56 207 ILE A N 1
ATOM 1591 C CA . ILE A 1 207 ? 2.471 -24.891 -16.812 1 98.56 207 ILE A CA 1
ATOM 1592 C C . ILE A 1 207 ? 2.785 -26.391 -16.812 1 98.56 207 ILE A C 1
ATOM 1594 O O . ILE A 1 207 ? 3.926 -26.781 -16.562 1 98.56 207 ILE A O 1
ATOM 1598 N N . LYS A 1 208 ? 1.797 -27.203 -17.125 1 97.94 208 LYS A N 1
ATOM 1599 C CA . LYS A 1 208 ? 1.983 -28.656 -17.188 1 97.94 208 LYS A CA 1
ATOM 1600 C C . LYS A 1 208 ? 2.969 -29.031 -18.281 1 97.94 208 LYS A C 1
ATOM 1602 O O . LYS A 1 208 ? 3.803 -29.922 -18.094 1 97.94 208 LYS A O 1
ATOM 1607 N N . ARG A 1 209 ? 2.811 -28.359 -19.359 1 97.81 209 ARG A N 1
ATOM 1608 C CA . ARG A 1 209 ? 3.68 -28.656 -20.484 1 97.81 209 ARG A CA 1
ATOM 1609 C C . ARG A 1 209 ? 5.141 -28.391 -20.141 1 97.81 209 ARG A C 1
ATOM 1611 O O . ARG A 1 209 ? 6.023 -29.172 -20.516 1 97.81 209 ARG A O 1
ATOM 1618 N N . ILE A 1 210 ? 5.398 -27.281 -19.484 1 97.81 210 ILE A N 1
ATOM 1619 C CA . ILE A 1 210 ? 6.762 -26.812 -19.25 1 97.81 210 ILE A CA 1
ATOM 1620 C C . ILE A 1 210 ? 7.352 -27.531 -18.047 1 97.81 210 ILE A C 1
ATOM 1622 O O . ILE A 1 210 ? 8.523 -27.906 -18.047 1 97.81 210 ILE A O 1
ATOM 1626 N N . TRP A 1 211 ? 6.57 -27.781 -17.016 1 97.25 211 TRP A N 1
ATOM 1627 C CA . TRP A 1 211 ? 7.125 -28.25 -15.75 1 97.25 211 TRP A CA 1
ATOM 1628 C C . TRP A 1 211 ? 6.621 -29.641 -15.406 1 97.25 211 TRP A C 1
ATOM 1630 O O . TRP A 1 211 ? 7.023 -30.234 -14.398 1 97.25 211 TRP A O 1
ATOM 1640 N N . GLY A 1 212 ? 5.633 -30.109 -16.078 1 91.44 212 GLY A N 1
ATOM 1641 C CA . GLY A 1 212 ? 5.062 -31.422 -15.789 1 91.44 212 GLY A CA 1
ATOM 1642 C C . GLY A 1 212 ? 5.789 -32.562 -16.484 1 91.44 212 GLY A C 1
ATOM 1643 O O . GLY A 1 212 ? 6.617 -32.312 -17.375 1 91.44 212 GLY A O 1
ATOM 1644 N N . MET B 1 1 ? 6.188 32.938 7.352 1 64.56 1 MET B N 1
ATOM 1645 C CA . MET B 1 1 ? 6.0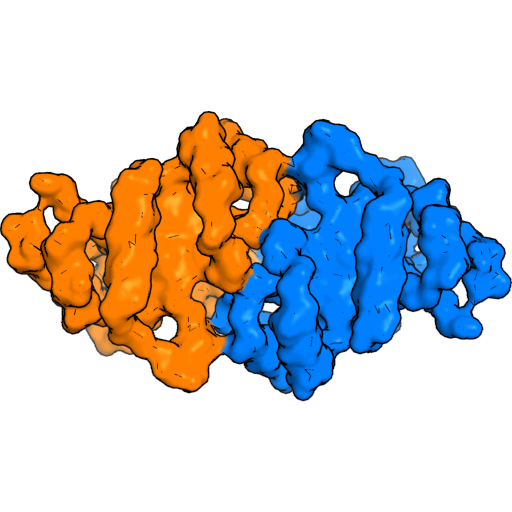35 31.656 6.699 1 64.56 1 MET B CA 1
ATOM 1646 C C . MET B 1 1 ? 4.688 31.016 7.043 1 64.56 1 MET B C 1
ATOM 1648 O O . MET B 1 1 ? 4.125 31.297 8.102 1 64.56 1 MET B O 1
ATOM 1652 N N . ALA B 1 2 ? 4.062 30.344 6.059 1 87.44 2 ALA B N 1
ATOM 1653 C CA . ALA B 1 2 ? 2.773 29.734 6.375 1 87.44 2 ALA B CA 1
ATOM 1654 C C . ALA B 1 2 ? 2.912 28.719 7.512 1 87.44 2 ALA B C 1
ATOM 1656 O O . ALA B 1 2 ? 3.922 28.031 7.609 1 87.44 2 ALA B O 1
ATOM 1657 N N . LEU B 1 3 ? 2.053 28.719 8.477 1 96.81 3 LEU B N 1
ATOM 1658 C CA . LEU B 1 3 ? 2.045 27.75 9.57 1 96.81 3 LEU B CA 1
ATOM 1659 C C . LEU B 1 3 ? 1.88 26.344 9.039 1 96.81 3 LEU B C 1
ATOM 1661 O O . LEU B 1 3 ? 1.118 26.109 8.094 1 96.81 3 LEU B O 1
ATOM 1665 N N . PRO B 1 4 ? 2.629 25.391 9.633 1 98.62 4 PRO B N 1
ATOM 1666 C CA . PRO B 1 4 ? 2.34 24 9.281 1 98.62 4 PRO B CA 1
ATOM 1667 C C . PRO B 1 4 ? 0.866 23.641 9.453 1 98.62 4 PRO B C 1
ATOM 1669 O O . PRO B 1 4 ? 0.224 24.094 10.406 1 98.62 4 PRO B O 1
ATOM 1672 N N . MET B 1 5 ? 0.378 22.891 8.586 1 98.75 5 MET B N 1
ATOM 1673 C CA . MET B 1 5 ? -0.968 22.344 8.734 1 98.75 5 MET B CA 1
ATOM 1674 C C . MET B 1 5 ? -0.986 21.219 9.766 1 98.75 5 MET B C 1
ATOM 1676 O O . MET B 1 5 ? 0.065 20.688 10.133 1 98.75 5 MET B O 1
ATOM 1680 N N . LEU B 1 6 ? -2.166 20.938 10.234 1 98.88 6 LEU B N 1
ATOM 1681 C CA . LEU B 1 6 ? -2.404 19.75 11.047 1 98.88 6 LEU B CA 1
ATOM 1682 C C . LEU B 1 6 ? -3.332 18.781 10.336 1 98.88 6 LEU B C 1
ATOM 1684 O O . LEU B 1 6 ? -4.438 19.141 9.93 1 98.88 6 LEU B O 1
ATOM 1688 N N . GLN B 1 7 ? -2.854 17.625 10.094 1 98.88 7 GLN B N 1
ATOM 1689 C CA . GLN B 1 7 ? -3.602 16.531 9.484 1 98.88 7 GLN B CA 1
ATOM 1690 C C . GLN B 1 7 ? -3.939 15.461 10.523 1 98.88 7 GLN B C 1
ATOM 1692 O O . GLN B 1 7 ? -3.082 15.07 11.312 1 98.88 7 GLN B O 1
ATOM 1697 N N . VAL B 1 8 ? -5.195 15.047 10.586 1 98.88 8 VAL B N 1
ATOM 1698 C CA . VAL B 1 8 ? -5.574 13.922 11.438 1 98.88 8 VAL B CA 1
ATOM 1699 C C . VAL B 1 8 ? -5.719 12.656 10.594 1 98.88 8 VAL B C 1
ATOM 1701 O O . VAL B 1 8 ? -6.441 12.648 9.594 1 98.88 8 VAL B O 1
ATOM 1704 N N . ALA B 1 9 ? -4.949 11.641 10.93 1 98.75 9 ALA B N 1
ATOM 1705 C CA . ALA B 1 9 ? -5.039 10.344 10.281 1 98.75 9 ALA B CA 1
ATOM 1706 C C . ALA B 1 9 ? -6.09 9.461 10.953 1 98.75 9 ALA B C 1
ATOM 1708 O O . ALA B 1 9 ? -5.895 9.008 12.078 1 98.75 9 ALA B O 1
ATOM 1709 N N . LEU B 1 10 ? -7.16 9.203 10.242 1 98.81 10 LEU B N 1
ATOM 1710 C CA . LEU B 1 10 ? -8.266 8.445 10.812 1 98.81 10 LEU B CA 1
ATOM 1711 C C . LEU B 1 10 ? -8.156 6.965 10.445 1 98.81 10 LEU B C 1
ATOM 1713 O O . LEU B 1 10 ? -9.016 6.434 9.742 1 98.81 10 LEU B O 1
ATOM 1717 N N . ASP B 1 11 ? -7.168 6.316 10.961 1 98.19 11 ASP B N 1
ATOM 1718 C CA . ASP B 1 11 ? -6.949 4.879 10.844 1 98.19 11 ASP B CA 1
ATOM 1719 C C . ASP B 1 11 ? -7.879 4.102 11.773 1 98.19 11 ASP B C 1
ATOM 1721 O O . ASP B 1 11 ? -7.418 3.389 12.664 1 98.19 11 ASP B O 1
ATOM 1725 N N . CYS B 1 12 ? -9.125 4.211 11.523 1 97.88 12 CYS B N 1
ATOM 1726 C CA . CYS B 1 12 ? -10.172 3.611 12.336 1 97.88 12 CYS B CA 1
ATOM 1727 C C . CYS B 1 12 ? -10.617 2.271 11.758 1 97.88 12 CYS B C 1
ATOM 1729 O O . CYS B 1 12 ? -10.328 1.965 10.602 1 97.88 12 CYS B O 1
ATOM 1731 N N . GLU B 1 13 ? -11.32 1.55 12.594 1 95.75 13 GLU B N 1
ATOM 1732 C CA . GLU B 1 13 ? -11.766 0.226 12.164 1 95.75 13 GLU B CA 1
ATOM 1733 C C . GLU B 1 13 ? -13.133 0.29 11.492 1 95.75 13 GLU B C 1
ATOM 1735 O O . GLU B 1 13 ? -13.648 -0.729 11.031 1 95.75 13 GLU B O 1
ATOM 1740 N N . SER B 1 14 ? -13.703 1.508 11.539 1 98.19 14 SER B N 1
ATOM 1741 C CA . SER B 1 14 ? -14.969 1.715 10.836 1 98.19 14 SER B CA 1
ATOM 1742 C C . SER B 1 14 ? -15.164 3.182 10.469 1 98.19 14 SER B C 1
ATOM 1744 O O . SER B 1 14 ? -14.602 4.07 11.117 1 98.19 14 SER B O 1
ATOM 1746 N N . THR B 1 15 ? -16 3.379 9.469 1 98.81 15 THR B N 1
ATOM 1747 C CA . THR B 1 15 ? -16.344 4.73 9.047 1 98.81 15 THR B CA 1
ATOM 1748 C C . THR B 1 15 ? -17.047 5.48 10.18 1 98.81 15 THR B C 1
ATOM 1750 O O . THR B 1 15 ? -16.812 6.672 10.383 1 98.81 15 THR B O 1
ATOM 1753 N N . ALA B 1 16 ? -17.891 4.754 10.938 1 98.69 16 ALA B N 1
ATOM 1754 C CA . ALA B 1 16 ? -18.594 5.375 12.047 1 98.69 16 ALA B CA 1
ATOM 1755 C C . ALA B 1 16 ? -17.625 5.934 13.078 1 98.69 16 ALA B C 1
ATOM 1757 O O . ALA B 1 16 ? -17.797 7.059 13.555 1 98.69 16 ALA B O 1
ATOM 1758 N N . GLU B 1 17 ? -16.625 5.18 13.391 1 98.56 17 GLU B N 1
ATOM 1759 C CA . GLU B 1 17 ? -15.594 5.629 14.328 1 98.56 17 GLU B CA 1
ATOM 1760 C C . GLU B 1 17 ? -14.852 6.848 13.797 1 98.56 17 GLU B C 1
ATOM 1762 O O . GLU B 1 17 ? -14.602 7.805 14.531 1 98.56 17 GLU B O 1
ATOM 1767 N N . ALA B 1 18 ? -14.5 6.809 12.516 1 98.88 18 ALA B N 1
ATOM 1768 C CA . ALA B 1 18 ? -13.773 7.91 11.891 1 98.88 18 ALA B CA 1
ATOM 1769 C C . ALA B 1 18 ? -14.602 9.195 11.914 1 98.88 18 ALA B C 1
ATOM 1771 O O . ALA B 1 18 ? -14.078 10.266 12.227 1 98.88 18 ALA B O 1
ATOM 1772 N N . LEU B 1 19 ? -15.867 9.039 11.602 1 98.81 19 LEU B N 1
ATOM 1773 C CA . LEU B 1 19 ? -16.75 10.195 11.57 1 98.81 19 LEU B CA 1
ATOM 1774 C C . LEU B 1 19 ? -16.938 10.781 12.969 1 98.81 19 LEU B C 1
ATOM 1776 O O . LEU B 1 19 ? -17.047 12 13.117 1 98.81 19 LEU B O 1
ATOM 1780 N N . ASN B 1 20 ? -16.969 9.93 13.922 1 98.56 20 ASN B N 1
ATOM 1781 C CA . ASN B 1 20 ? -17.094 10.391 15.305 1 98.56 20 ASN B CA 1
ATOM 1782 C C . ASN B 1 20 ? -15.891 11.234 15.711 1 98.56 20 ASN B C 1
ATOM 1784 O O . ASN B 1 20 ? -16.047 12.281 16.344 1 98.56 20 ASN B O 1
ATOM 1788 N N . VAL B 1 21 ? -14.719 10.852 15.336 1 98.81 21 VAL B N 1
ATOM 1789 C CA . VAL B 1 21 ? -13.516 11.617 15.656 1 98.81 21 VAL B CA 1
ATOM 1790 C C . VAL B 1 21 ? -13.484 12.898 14.828 1 98.81 21 VAL B C 1
ATOM 1792 O O . VAL B 1 21 ? -13.234 13.984 15.352 1 98.81 21 VAL B O 1
ATOM 1795 N N . ALA B 1 22 ? -13.742 12.781 13.539 1 98.75 22 ALA B N 1
ATOM 1796 C CA . ALA B 1 22 ? -13.695 13.906 12.617 1 98.75 22 ALA B CA 1
ATOM 1797 C C . ALA B 1 22 ? -14.578 15.055 13.102 1 98.75 22 ALA B C 1
ATOM 1799 O O . ALA B 1 22 ? -14.156 16.219 13.102 1 98.75 22 ALA B O 1
ATOM 1800 N N . ARG B 1 23 ? -15.773 14.727 13.508 1 98.06 23 ARG B N 1
ATOM 1801 C CA . ARG B 1 23 ? -16.703 15.758 13.938 1 98.06 23 ARG B CA 1
ATOM 1802 C C . ARG B 1 23 ? -16.156 16.516 15.148 1 98.06 23 ARG B C 1
ATOM 1804 O O . ARG B 1 23 ? -16.438 17.703 15.32 1 98.06 23 ARG B O 1
ATOM 1811 N N . GLN B 1 24 ? -15.398 15.852 15.945 1 98.56 24 GLN B N 1
ATOM 1812 C CA . GLN B 1 24 ? -14.883 16.438 17.172 1 98.56 24 GLN B CA 1
ATOM 1813 C C . GLN B 1 24 ? -13.703 17.375 16.891 1 98.56 24 GLN B C 1
ATOM 1815 O O . GLN B 1 24 ? -13.477 18.328 17.625 1 98.56 24 GLN B O 1
ATOM 1820 N N . VAL B 1 25 ? -13.016 17.141 15.805 1 98.81 25 VAL B N 1
ATOM 1821 C CA . VAL B 1 25 ? -11.75 17.844 15.648 1 98.81 25 VAL B CA 1
ATOM 1822 C C . VAL B 1 25 ? -11.812 18.734 14.406 1 98.81 25 VAL B C 1
ATOM 1824 O O . VAL B 1 25 ? -10.828 19.391 14.047 1 98.81 25 VAL B O 1
ATOM 1827 N N . MET B 1 26 ? -12.922 18.844 13.789 1 98.38 26 MET B N 1
ATOM 1828 C CA . MET B 1 26 ? -13.109 19.469 12.484 1 98.38 26 MET B CA 1
ATOM 1829 C C . MET B 1 26 ? -12.594 20.906 12.492 1 98.38 26 MET B C 1
ATOM 1831 O O . MET B 1 26 ? -11.969 21.344 11.531 1 98.38 26 MET B O 1
ATOM 1835 N N . ASP B 1 27 ? -12.797 21.609 13.516 1 98.31 27 ASP B N 1
ATOM 1836 C CA . ASP B 1 27 ? -12.445 23.031 13.578 1 98.31 27 ASP B CA 1
ATOM 1837 C C . ASP B 1 27 ? -10.977 23.219 13.953 1 98.31 27 ASP B C 1
ATOM 1839 O O . ASP B 1 27 ? -10.461 24.344 13.891 1 98.31 27 ASP B O 1
ATOM 1843 N N . GLN B 1 28 ? -10.273 22.094 14.25 1 98.5 28 GLN B N 1
ATOM 1844 C CA . GLN B 1 28 ? -8.891 22.219 14.719 1 98.5 28 GLN B CA 1
ATOM 1845 C C . GLN B 1 28 ? -7.914 21.656 13.688 1 98.5 28 GLN B C 1
ATOM 1847 O O . GLN B 1 28 ? -6.707 21.906 13.773 1 98.5 28 GLN B O 1
ATOM 1852 N N . VAL B 1 29 ? -8.375 20.953 12.703 1 98.69 29 VAL B N 1
ATOM 1853 C CA . VAL B 1 29 ? -7.473 20.312 11.75 1 98.69 29 VAL B CA 1
ATOM 1854 C C . VAL B 1 29 ? -7.664 20.922 10.359 1 98.69 29 VAL B C 1
ATOM 1856 O O . VAL B 1 29 ? -8.695 21.547 10.086 1 98.69 29 VAL B O 1
ATOM 1859 N N . ASP B 1 30 ? -6.684 20.734 9.555 1 98.75 30 ASP B N 1
ATOM 1860 C CA . ASP B 1 30 ? -6.711 21.266 8.195 1 98.75 30 ASP B CA 1
ATOM 1861 C C . ASP B 1 30 ? -7.012 20.172 7.18 1 98.75 30 ASP B C 1
ATOM 1863 O O . ASP B 1 30 ? -7.633 20.422 6.145 1 98.75 30 ASP B O 1
ATOM 1867 N N . VAL B 1 31 ? -6.555 18.953 7.469 1 98.88 31 VAL B N 1
ATOM 1868 C CA . VAL B 1 31 ? -6.645 17.812 6.559 1 98.88 31 VAL B CA 1
ATOM 1869 C C . VAL B 1 31 ? -7.277 16.625 7.273 1 98.88 31 VAL B C 1
ATOM 1871 O O . VAL B 1 31 ? -6.875 16.281 8.383 1 98.88 31 VAL B O 1
ATOM 1874 N N . LEU B 1 32 ? -8.281 16.047 6.695 1 98.94 32 LEU B N 1
ATOM 1875 C CA . LEU B 1 32 ? -8.859 14.773 7.109 1 98.94 32 LEU B CA 1
ATOM 1876 C C . LEU B 1 32 ? -8.328 13.625 6.262 1 98.94 32 LEU B C 1
ATOM 1878 O O . LEU B 1 32 ? -8.578 13.57 5.055 1 98.94 32 LEU B O 1
ATOM 1882 N N . GLU B 1 33 ? -7.637 12.789 6.902 1 98.94 33 GLU B N 1
ATOM 1883 C CA . GLU B 1 33 ? -7.07 11.656 6.176 1 98.94 33 GLU B CA 1
ATOM 1884 C C . GLU B 1 33 ? -7.883 10.383 6.41 1 98.94 33 GLU B C 1
ATOM 1886 O O . GLU B 1 33 ? -8.023 9.938 7.551 1 98.94 33 GLU B O 1
ATOM 1891 N N . THR B 1 34 ? -8.445 9.812 5.332 1 98.94 34 THR B N 1
ATOM 1892 C CA . THR B 1 34 ? -8.891 8.43 5.395 1 98.94 34 THR B CA 1
ATOM 1893 C C . THR B 1 34 ? -7.695 7.48 5.477 1 98.94 34 THR B C 1
ATOM 1895 O O . THR B 1 34 ? -7.051 7.195 4.465 1 98.94 34 THR B O 1
ATOM 1898 N N . GLY B 1 35 ? -7.453 7.02 6.676 1 98.75 35 GLY B N 1
ATOM 1899 C CA . GLY B 1 35 ? -6.262 6.223 6.906 1 98.75 35 GLY B CA 1
ATOM 1900 C C . GLY B 1 35 ? -6.281 4.891 6.176 1 98.75 35 GLY B C 1
ATOM 1901 O O . GLY B 1 35 ? -7.348 4.398 5.805 1 98.75 35 GLY B O 1
ATOM 1902 N N . THR B 1 36 ? -5.148 4.312 6 1 98.62 36 THR B N 1
ATOM 1903 C CA . THR B 1 36 ? -5 3.08 5.234 1 98.62 36 THR B CA 1
ATOM 1904 C C . THR B 1 36 ? -5.812 1.952 5.863 1 98.62 36 THR B C 1
ATOM 1906 O O . THR B 1 36 ? -6.383 1.121 5.152 1 98.62 36 THR B O 1
ATOM 1909 N N . ILE B 1 37 ? -5.852 1.879 7.195 1 98.56 37 ILE B N 1
ATOM 1910 C CA . ILE B 1 37 ? -6.625 0.849 7.879 1 98.56 37 ILE B CA 1
ATOM 1911 C C . ILE B 1 37 ? -8.102 1.008 7.547 1 98.56 37 ILE B C 1
ATOM 1913 O O . ILE B 1 37 ? -8.781 0.03 7.223 1 98.56 37 ILE B O 1
ATOM 1917 N N . LEU B 1 38 ? -8.57 2.213 7.586 1 98.88 38 LEU B N 1
ATOM 1918 C CA . LEU B 1 38 ? -9.969 2.496 7.289 1 98.88 38 LEU B CA 1
ATOM 1919 C C . LEU B 1 38 ? -10.281 2.193 5.828 1 98.88 38 LEU B C 1
ATOM 1921 O O . LEU B 1 38 ? -11.328 1.62 5.52 1 98.88 38 LEU B O 1
ATOM 1925 N N . CYS B 1 39 ? -9.406 2.623 4.867 1 98.81 39 CYS B N 1
ATOM 1926 C CA . CYS B 1 39 ? -9.578 2.293 3.457 1 98.81 39 CYS B CA 1
ATOM 1927 C C . CYS B 1 39 ? -9.734 0.79 3.266 1 98.81 39 CYS B C 1
ATOM 1929 O O . CYS B 1 39 ? -10.57 0.346 2.477 1 98.81 39 CYS B O 1
ATOM 1931 N N . TYR B 1 40 ? -8.938 0.015 4.027 1 98.81 40 TYR B N 1
ATOM 1932 C CA . TYR B 1 40 ? -9.008 -1.435 3.885 1 98.81 40 TYR B CA 1
ATOM 1933 C C . TYR B 1 40 ? -10.289 -1.983 4.5 1 98.81 40 TYR B C 1
ATOM 1935 O O . TYR B 1 40 ? -10.883 -2.93 3.977 1 98.81 40 TYR B O 1
ATOM 1943 N N . GLN B 1 41 ? -10.734 -1.402 5.59 1 98.62 41 GLN B N 1
ATOM 1944 C CA . GLN B 1 41 ? -11.914 -1.911 6.281 1 98.62 41 GLN B CA 1
ATOM 1945 C C . GLN B 1 41 ? -13.188 -1.601 5.504 1 98.62 41 GLN B C 1
ATOM 1947 O O . GLN B 1 41 ? -13.992 -2.496 5.238 1 98.62 41 GLN B O 1
ATOM 1952 N N . ASP B 1 42 ? -13.32 -0.293 5.047 1 98.62 42 ASP B N 1
ATOM 1953 C CA . ASP B 1 42 ? -14.633 0.127 4.566 1 98.62 42 ASP B CA 1
ATOM 1954 C C . ASP B 1 42 ? -14.57 0.534 3.094 1 98.62 42 ASP B C 1
ATOM 1956 O O . ASP B 1 42 ? -15.602 0.818 2.48 1 98.62 42 ASP B O 1
ATOM 1960 N N . GLY B 1 43 ? -13.359 0.544 2.473 1 98.62 43 GLY B N 1
ATOM 1961 C CA . GLY B 1 43 ? -13.234 0.87 1.06 1 98.62 43 GLY B CA 1
ATOM 1962 C C . GLY B 1 43 ? -13.352 2.355 0.778 1 98.62 43 GLY B C 1
ATOM 1963 O O . GLY B 1 43 ? -13.312 3.174 1.7 1 98.62 43 GLY B 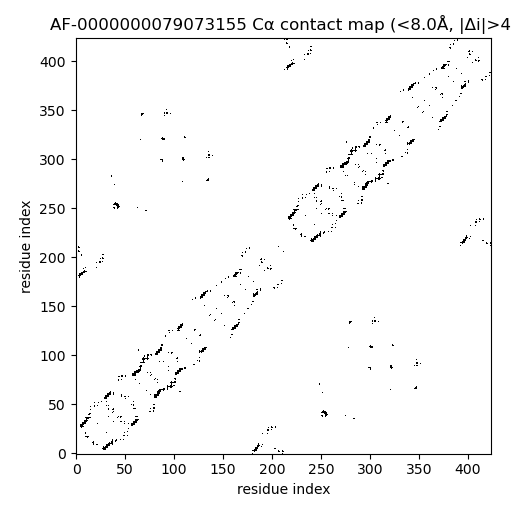O 1
ATOM 1964 N N . VAL B 1 44 ? -13.5 2.686 -0.469 1 98.69 44 VAL B N 1
ATOM 1965 C CA . VAL B 1 44 ? -13.414 4.047 -0.99 1 98.69 44 VAL B CA 1
ATOM 1966 C C . VAL B 1 44 ? -14.609 4.863 -0.493 1 98.69 44 VAL B C 1
ATOM 1968 O O . VAL B 1 44 ? -14.547 6.094 -0.448 1 98.69 44 VAL B O 1
ATOM 1971 N N . LYS B 1 45 ? -15.641 4.227 -0.016 1 98.56 45 LYS B N 1
ATOM 1972 C CA . LYS B 1 45 ? -16.812 4.93 0.483 1 98.56 45 LYS B CA 1
ATOM 1973 C C . LYS B 1 45 ? -16.5 5.719 1.748 1 98.56 45 LYS B C 1
ATOM 1975 O O . LYS B 1 45 ? -17.156 6.719 2.049 1 98.56 45 LYS B O 1
ATOM 1980 N N . ALA B 1 46 ? -15.5 5.23 2.473 1 98.88 46 ALA B N 1
ATOM 1981 C CA . ALA B 1 46 ? -15.062 5.973 3.654 1 98.88 46 ALA B CA 1
ATOM 1982 C C . ALA B 1 46 ? -14.562 7.363 3.277 1 98.88 46 ALA B C 1
ATOM 1984 O O . ALA B 1 46 ? -14.758 8.32 4.023 1 98.88 46 ALA B O 1
ATOM 1985 N N . VAL B 1 47 ? -13.914 7.5 2.102 1 98.94 47 VAL B N 1
ATOM 1986 C CA . VAL B 1 47 ? -13.438 8.781 1.604 1 98.94 47 VAL B CA 1
ATOM 1987 C C . VAL B 1 47 ? -14.625 9.711 1.353 1 98.94 47 VAL B C 1
ATOM 1989 O O . VAL B 1 47 ? -14.609 10.875 1.766 1 98.94 47 VAL B O 1
ATOM 1992 N N . SER B 1 48 ? -15.609 9.156 0.76 1 98.94 48 SER B N 1
ATOM 1993 C CA . SER B 1 48 ? -16.797 9.938 0.453 1 98.94 48 SER B CA 1
ATOM 1994 C C . SER B 1 48 ? -17.484 10.422 1.727 1 98.94 48 SER B C 1
ATOM 1996 O O . SER B 1 48 ? -18 11.539 1.777 1 98.94 48 SER B O 1
ATOM 1998 N N . ALA B 1 49 ? -17.531 9.539 2.701 1 98.88 49 ALA B N 1
ATOM 1999 C CA . ALA B 1 49 ? -18.156 9.891 3.977 1 98.88 49 ALA B CA 1
ATOM 2000 C C . ALA B 1 49 ? -17.422 11.055 4.641 1 98.88 49 ALA B C 1
ATOM 2002 O O . ALA B 1 49 ? -18.047 11.984 5.145 1 98.88 49 ALA B O 1
ATOM 2003 N N . LEU B 1 50 ? -16.125 11.031 4.633 1 98.88 50 LEU B N 1
ATOM 2004 C CA . LEU B 1 50 ? -15.344 12.102 5.246 1 98.88 50 LEU B CA 1
ATOM 2005 C C . LEU B 1 50 ? -15.484 13.398 4.457 1 98.88 50 LEU B C 1
ATOM 2007 O O . LEU B 1 50 ? -15.555 14.477 5.043 1 98.88 50 LEU B O 1
ATOM 2011 N N . ARG B 1 51 ? -15.523 13.297 3.121 1 98.88 51 ARG B N 1
ATOM 2012 C CA . ARG B 1 51 ? -15.781 14.469 2.297 1 98.88 51 ARG B CA 1
ATOM 2013 C C . ARG B 1 51 ? -17.109 15.117 2.668 1 98.88 51 ARG B C 1
ATOM 2015 O O . ARG B 1 51 ? -17.203 16.344 2.793 1 98.88 51 ARG B O 1
ATOM 2022 N N . ALA B 1 52 ? -18.094 14.336 2.889 1 98.69 52 ALA B N 1
ATOM 2023 C CA . ALA B 1 52 ? -19.438 14.844 3.18 1 98.69 52 ALA B CA 1
ATOM 2024 C C . ALA B 1 52 ? -19.453 15.648 4.473 1 98.69 52 ALA B C 1
ATOM 2026 O O . ALA B 1 52 ? -20.172 16.641 4.582 1 98.69 52 ALA B O 1
ATOM 2027 N N . VAL B 1 53 ? -18.625 15.281 5.414 1 98.12 53 VAL B N 1
ATOM 2028 C CA . VAL B 1 53 ? -18.703 15.938 6.715 1 98.12 53 VAL B CA 1
ATOM 2029 C C . VAL B 1 53 ? -17.688 17.078 6.77 1 98.12 53 VAL B C 1
ATOM 2031 O O . VAL B 1 53 ? -17.781 17.969 7.629 1 98.12 53 VAL B O 1
ATOM 2034 N N . GLY B 1 54 ? -16.672 17.016 5.934 1 98 54 GLY B N 1
ATOM 2035 C CA . GLY B 1 54 ? -15.648 18.047 5.879 1 98 54 GLY B CA 1
ATOM 2036 C C . GLY B 1 54 ? -15.555 18.719 4.52 1 98 54 GLY B C 1
ATOM 2037 O O . GLY B 1 54 ? -14.5 18.688 3.879 1 98 54 GLY B O 1
ATOM 2038 N N . PRO B 1 55 ? -16.641 19.375 4.035 1 97.69 55 PRO B N 1
ATOM 2039 C CA . PRO B 1 55 ? -16.688 19.891 2.664 1 97.69 55 PRO B CA 1
ATOM 2040 C C . PRO B 1 55 ? -15.633 20.969 2.414 1 97.69 55 PRO B C 1
ATOM 2042 O O . PRO B 1 55 ? -15.219 21.188 1.271 1 97.69 55 PRO B O 1
ATOM 2045 N N . ASP B 1 56 ? -15.164 21.625 3.436 1 97.88 56 ASP B N 1
ATOM 2046 C CA . ASP B 1 56 ? -14.219 22.719 3.26 1 97.88 56 ASP B CA 1
ATOM 2047 C C . ASP B 1 56 ? -12.805 22.297 3.68 1 97.88 56 ASP B C 1
ATOM 2049 O O . ASP B 1 56 ? -11.898 23.141 3.744 1 97.88 56 ASP B O 1
ATOM 2053 N N . LYS B 1 57 ? -12.633 21.047 4 1 98.75 57 LYS B N 1
ATOM 2054 C CA . LYS B 1 57 ? -11.336 20.516 4.41 1 98.75 57 LYS B CA 1
ATOM 2055 C C . LYS B 1 57 ? -10.609 19.859 3.234 1 98.75 57 LYS B C 1
ATOM 2057 O O . LYS B 1 57 ? -11.234 19.516 2.234 1 98.75 57 LYS B O 1
ATOM 2062 N N . ILE B 1 58 ? -9.305 19.844 3.346 1 98.88 58 ILE B N 1
ATOM 2063 C CA . ILE B 1 58 ? -8.578 18.922 2.48 1 98.88 58 ILE B CA 1
ATOM 2064 C C . ILE B 1 58 ? -8.859 17.484 2.91 1 98.88 58 ILE B C 1
ATOM 2066 O O . ILE B 1 58 ? -8.703 17.141 4.082 1 98.88 58 ILE B O 1
ATOM 2070 N N . VAL B 1 59 ? -9.328 16.672 1.998 1 98.94 59 VAL B N 1
ATOM 2071 C CA . VAL B 1 59 ? -9.547 15.258 2.26 1 98.94 59 VAL B CA 1
ATOM 2072 C C . VAL B 1 59 ? -8.484 14.43 1.537 1 98.94 59 VAL B C 1
ATOM 2074 O O . VAL B 1 59 ? -8.242 14.625 0.344 1 98.94 59 VAL B O 1
ATOM 2077 N N . LEU B 1 60 ? -7.805 13.617 2.312 1 98.94 60 LEU B N 1
ATOM 2078 C CA . LEU B 1 60 ? -6.746 12.773 1.767 1 98.94 60 LEU B CA 1
ATOM 2079 C C . LEU B 1 60 ? -7.141 11.305 1.827 1 98.94 60 LEU B C 1
ATOM 2081 O O . LEU B 1 60 ? -7.645 10.836 2.85 1 98.94 60 LEU B O 1
ATOM 2085 N N . ALA B 1 61 ? -7.02 10.57 0.717 1 98.94 61 ALA B N 1
ATOM 2086 C CA . ALA B 1 61 ? -7.113 9.109 0.688 1 98.94 61 ALA B CA 1
ATOM 2087 C C . ALA B 1 61 ? -5.738 8.469 0.844 1 98.94 61 ALA B C 1
ATOM 2089 O O . ALA B 1 61 ? -4.91 8.531 -0.067 1 98.94 61 ALA B O 1
ATOM 2090 N N . ASP B 1 62 ? -5.504 7.867 1.987 1 98.88 62 ASP B N 1
ATOM 2091 C CA . ASP B 1 62 ? -4.219 7.223 2.234 1 98.88 62 ASP B CA 1
ATOM 2092 C C . ASP B 1 62 ? -4.219 5.781 1.729 1 98.88 62 ASP B C 1
ATOM 2094 O O . ASP B 1 62 ? -4.293 4.84 2.521 1 98.88 62 ASP B O 1
ATOM 2098 N N . VAL B 1 63 ? -4.027 5.652 0.439 1 98.62 63 VAL B N 1
ATOM 2099 C CA . VAL B 1 63 ? -4.16 4.344 -0.188 1 98.62 63 VAL B CA 1
ATOM 2100 C C . VAL B 1 63 ? -2.781 3.723 -0.391 1 98.62 63 VAL B C 1
ATOM 2102 O O . VAL B 1 63 ? -2.662 2.518 -0.626 1 98.62 63 VAL B O 1
ATOM 2105 N N . LYS B 1 64 ? -1.737 4.523 -0.303 1 98.75 64 LYS B N 1
ATOM 2106 C CA . LYS B 1 64 ? -0.368 4.074 -0.539 1 98.75 64 LYS B CA 1
ATOM 2107 C C . LYS B 1 64 ? -0.255 3.334 -1.868 1 98.75 64 LYS B C 1
ATOM 2109 O O . LYS B 1 64 ? 0.277 2.223 -1.924 1 98.75 64 LYS B O 1
ATOM 2114 N N . CYS B 1 65 ? -0.683 4.012 -2.887 1 98.81 65 CYS B N 1
ATOM 2115 C CA . CYS B 1 65 ? -0.755 3.438 -4.227 1 98.81 65 CYS B CA 1
ATOM 2116 C C . CYS B 1 65 ? 0.621 2.986 -4.699 1 98.81 65 CYS B C 1
ATOM 2118 O O . CYS B 1 65 ? 1.575 3.766 -4.68 1 98.81 65 CYS B O 1
ATOM 2120 N N . ALA B 1 66 ? 0.715 1.734 -5.152 1 98.44 66 ALA B N 1
ATOM 2121 C CA . ALA B 1 66 ? 1.98 1.167 -5.609 1 98.44 66 ALA B CA 1
ATOM 2122 C C . ALA B 1 66 ? 1.934 0.859 -7.105 1 98.44 66 ALA B C 1
ATOM 2124 O O . ALA B 1 66 ? 2.975 0.694 -7.742 1 98.44 66 ALA B O 1
ATOM 2125 N N . ASP B 1 67 ? 0.769 0.716 -7.617 1 97.81 67 ASP B N 1
ATOM 2126 C CA . ASP B 1 67 ? 0.493 0.335 -9 1 97.81 67 ASP B CA 1
ATOM 2127 C C . ASP B 1 67 ? -0.87 0.855 -9.453 1 97.81 67 ASP B C 1
ATOM 2129 O O . ASP B 1 67 ? -1.658 1.336 -8.633 1 97.81 67 ASP B O 1
ATOM 2133 N N . ALA B 1 68 ? -1.102 0.921 -10.766 1 97.5 68 ALA B N 1
ATOM 2134 C CA . ALA B 1 68 ? -2.395 1.321 -11.312 1 97.5 68 ALA B CA 1
ATOM 2135 C C . ALA B 1 68 ? -2.758 2.74 -10.883 1 97.5 68 ALA B C 1
ATOM 2137 O O . ALA B 1 68 ? -3.854 2.98 -10.375 1 97.5 68 ALA B O 1
ATOM 2138 N N . GLY B 1 69 ? -1.812 3.666 -11.102 1 98.56 69 GLY B N 1
ATOM 2139 C CA . GLY B 1 69 ? -1.931 5.035 -10.625 1 98.56 69 GLY B CA 1
ATOM 2140 C C . GLY B 1 69 ? -3.197 5.723 -11.102 1 98.56 69 GLY B C 1
ATOM 2141 O O . GLY B 1 69 ? -3.871 6.402 -10.328 1 98.56 69 GLY B O 1
ATOM 2142 N N . THR B 1 70 ? -3.578 5.52 -12.352 1 98.56 70 THR B N 1
ATOM 2143 C CA . THR B 1 70 ? -4.762 6.164 -12.906 1 98.56 70 THR B CA 1
ATOM 2144 C C . THR B 1 70 ? -6.023 5.672 -12.203 1 98.56 70 THR B C 1
ATOM 2146 O O . THR B 1 70 ? -6.887 6.473 -11.836 1 98.56 70 THR B O 1
ATOM 2149 N N . LYS B 1 71 ? -6.129 4.406 -11.977 1 98.19 71 LYS B N 1
ATOM 2150 C CA . LYS B 1 71 ? -7.32 3.826 -11.367 1 98.19 71 LYS B CA 1
ATOM 2151 C C . LYS B 1 71 ? -7.512 4.328 -9.945 1 98.19 71 LYS B C 1
ATOM 2153 O O . LYS B 1 71 ? -8.609 4.742 -9.562 1 98.19 71 LYS B O 1
ATOM 2158 N N . PHE B 1 72 ? -6.48 4.297 -9.172 1 98.81 72 PHE B N 1
ATOM 2159 C CA . PHE B 1 72 ? -6.57 4.762 -7.789 1 98.81 72 PHE B CA 1
ATOM 2160 C C . PHE B 1 72 ? -6.816 6.266 -7.738 1 98.81 72 PHE B C 1
ATOM 2162 O O . PHE B 1 72 ? -7.59 6.746 -6.91 1 98.81 72 PHE B O 1
ATOM 2169 N N . GLY B 1 73 ? -6.059 7 -8.609 1 98.88 73 GLY B N 1
ATOM 2170 C CA . GLY B 1 73 ? -6.266 8.438 -8.656 1 98.88 73 GLY B CA 1
ATOM 2171 C C . GLY B 1 73 ? -7.695 8.82 -8.984 1 98.88 73 GLY B C 1
ATOM 2172 O O . GLY B 1 73 ? -8.297 9.641 -8.281 1 98.88 73 GLY B O 1
ATOM 2173 N N . LYS B 1 74 ? -8.258 8.188 -10.008 1 98.81 74 LYS B N 1
ATOM 2174 C CA . LYS B 1 74 ? -9.625 8.477 -10.414 1 98.81 74 LYS B CA 1
ATOM 2175 C C . LYS B 1 74 ? -10.617 8.094 -9.328 1 98.81 74 LYS B C 1
ATOM 2177 O O . LYS B 1 74 ? -11.531 8.859 -9.008 1 98.81 74 LYS B O 1
ATOM 2182 N N . ALA B 1 75 ? -10.453 6.918 -8.773 1 98.81 75 ALA B N 1
ATOM 2183 C CA . ALA B 1 75 ? -11.359 6.449 -7.727 1 98.81 75 ALA B CA 1
ATOM 2184 C C . ALA B 1 75 ? -11.352 7.395 -6.527 1 98.81 75 ALA B C 1
ATOM 2186 O O . ALA B 1 75 ? -12.398 7.695 -5.957 1 98.81 75 ALA B O 1
ATOM 2187 N N . SER B 1 76 ? -10.172 7.859 -6.121 1 98.94 76 SER B N 1
ATOM 2188 C CA . SER B 1 76 ? -10.031 8.758 -4.98 1 98.94 76 SER B CA 1
ATOM 2189 C C . SER B 1 76 ? -10.648 10.117 -5.27 1 98.94 76 SER B C 1
ATOM 2191 O O . SER B 1 76 ? -11.391 10.656 -4.445 1 98.94 76 SER B O 1
ATOM 2193 N N . LYS B 1 77 ? -10.352 10.617 -6.461 1 98.88 77 LYS B N 1
ATOM 2194 C CA . LYS B 1 77 ? -10.922 11.898 -6.871 1 98.88 77 LYS B CA 1
ATOM 2195 C C . LYS B 1 77 ? -12.445 11.836 -6.922 1 98.88 77 LYS B C 1
ATOM 2197 O O . LYS B 1 77 ? -13.125 12.727 -6.41 1 98.88 77 LYS B O 1
ATOM 2202 N N . ASP B 1 78 ? -12.938 10.805 -7.531 1 98.88 78 ASP B N 1
ATOM 2203 C CA . ASP B 1 78 ? -14.375 10.633 -7.66 1 98.88 78 ASP B CA 1
ATOM 2204 C C . ASP B 1 78 ? -15.039 10.523 -6.289 1 98.88 78 ASP B C 1
ATOM 2206 O O . ASP B 1 78 ? -16.188 10.938 -6.113 1 98.88 78 ASP B O 1
ATOM 2210 N N . ALA B 1 79 ? -14.352 10 -5.312 1 98.88 79 ALA B N 1
ATOM 2211 C CA . ALA B 1 79 ? -14.875 9.836 -3.961 1 98.88 79 ALA B CA 1
ATOM 2212 C C . ALA B 1 79 ? -14.82 11.156 -3.191 1 98.88 79 ALA B C 1
ATOM 2214 O O . ALA B 1 79 ? -15.406 11.273 -2.111 1 98.88 79 ALA B O 1
ATOM 2215 N N . GLY B 1 80 ? -14.055 12.133 -3.701 1 98.94 80 GLY B N 1
ATOM 2216 C CA . GLY B 1 80 ? -14.062 13.453 -3.1 1 98.94 80 GLY B CA 1
ATOM 2217 C C . GLY B 1 80 ? -12.742 13.812 -2.436 1 98.94 80 GLY B C 1
ATOM 2218 O O . GLY B 1 80 ? -12.641 14.828 -1.74 1 98.94 80 GLY B O 1
ATOM 2219 N N . ALA B 1 81 ? -11.719 13.016 -2.662 1 98.94 81 ALA B N 1
ATOM 2220 C CA . ALA B 1 81 ? -10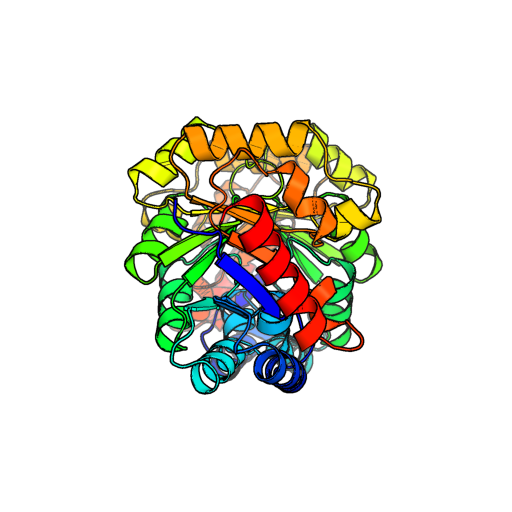.414 13.336 -2.096 1 98.94 81 ALA B CA 1
ATOM 2221 C C . ALA B 1 81 ? -9.75 14.477 -2.863 1 98.94 81 ALA B C 1
ATOM 2223 O O . ALA B 1 81 ? -9.953 14.617 -4.074 1 98.94 81 ALA B O 1
ATOM 2224 N N . ASP B 1 82 ? -8.977 15.25 -2.119 1 98.94 82 ASP B N 1
ATOM 2225 C CA . ASP B 1 82 ? -8.125 16.266 -2.719 1 98.94 82 ASP B CA 1
ATOM 2226 C C . ASP B 1 82 ? -6.715 15.734 -2.961 1 98.94 82 ASP B C 1
ATOM 2228 O O . ASP B 1 82 ? -6.055 16.125 -3.928 1 98.94 82 ASP B O 1
ATOM 2232 N N . TRP B 1 83 ? -6.223 14.891 -2.002 1 98.94 83 TRP B N 1
ATOM 2233 C CA . TRP B 1 83 ? -4.902 14.266 -2.062 1 98.94 83 TRP B CA 1
ATOM 2234 C C . TRP B 1 83 ? -5.016 12.742 -1.974 1 98.94 83 TRP B C 1
ATOM 2236 O O . TRP B 1 83 ? -5.98 12.219 -1.411 1 98.94 83 TRP B O 1
ATOM 2246 N N . MET B 1 84 ? -4.074 12.047 -2.531 1 98.94 84 MET B N 1
ATOM 2247 C CA . MET B 1 84 ? -3.885 10.609 -2.354 1 98.94 84 MET B CA 1
ATOM 2248 C C . MET B 1 84 ? -2.412 10.281 -2.133 1 98.94 84 MET B C 1
ATOM 2250 O O . MET B 1 84 ? -1.532 10.969 -2.656 1 98.94 84 MET B O 1
ATOM 2254 N N . THR B 1 85 ? -2.18 9.234 -1.395 1 98.94 85 THR B N 1
ATOM 2255 C CA . THR B 1 85 ? -0.784 8.875 -1.175 1 98.94 85 THR B CA 1
ATOM 2256 C C . THR B 1 85 ? -0.344 7.797 -2.158 1 98.94 85 THR B C 1
ATOM 2258 O O . THR B 1 85 ? -1.129 6.914 -2.512 1 98.94 85 THR B O 1
ATOM 2261 N N . CYS B 1 86 ? 0.873 7.906 -2.609 1 98.88 86 CYS B N 1
ATOM 2262 C CA . CYS B 1 86 ? 1.648 6.801 -3.162 1 98.88 86 CYS B CA 1
ATOM 2263 C C . CYS B 1 86 ? 2.73 6.352 -2.186 1 98.88 86 CYS B C 1
ATOM 2265 O O . CYS B 1 86 ? 3.17 7.129 -1.339 1 98.88 86 CYS B O 1
ATOM 2267 N N . ILE B 1 87 ? 3.061 5.113 -2.264 1 98.88 87 ILE B N 1
ATOM 2268 C CA . ILE B 1 87 ? 4.164 4.617 -1.447 1 98.88 87 ILE B CA 1
ATOM 2269 C C . ILE B 1 87 ? 5.484 4.805 -2.191 1 98.88 87 ILE B C 1
ATOM 2271 O O . ILE B 1 87 ? 5.523 4.746 -3.422 1 98.88 87 ILE B O 1
ATOM 2275 N N . ASN B 1 88 ? 6.598 4.953 -1.491 1 98.69 88 ASN B N 1
ATOM 2276 C CA . ASN B 1 88 ? 7.871 5.289 -2.119 1 98.69 88 ASN B CA 1
ATOM 2277 C C . ASN B 1 88 ? 8.367 4.164 -3.023 1 98.69 88 ASN B C 1
ATOM 2279 O O . ASN B 1 88 ? 9.227 4.379 -3.875 1 98.69 88 ASN B O 1
ATOM 2283 N N . ALA B 1 89 ? 7.809 2.996 -2.92 1 98.38 89 ALA B N 1
ATOM 2284 C CA . ALA B 1 89 ? 8.242 1.868 -3.74 1 98.38 89 ALA B CA 1
ATOM 2285 C C . ALA B 1 89 ? 7.566 1.894 -5.109 1 98.38 89 ALA B C 1
ATOM 2287 O O . ALA B 1 89 ? 7.969 1.165 -6.02 1 98.38 89 ALA B O 1
ATOM 2288 N N . ALA B 1 90 ? 6.508 2.717 -5.289 1 98.38 90 ALA B N 1
ATOM 2289 C CA . ALA B 1 90 ? 5.844 2.791 -6.59 1 98.38 90 ALA B CA 1
ATOM 2290 C C . ALA B 1 90 ? 6.805 3.293 -7.664 1 98.38 90 ALA B C 1
ATOM 2292 O O . ALA B 1 90 ? 7.711 4.082 -7.379 1 98.38 90 ALA B O 1
ATOM 2293 N N . THR B 1 91 ? 6.625 2.881 -8.891 1 97.12 91 THR B N 1
ATOM 2294 C CA . THR B 1 91 ? 7.426 3.41 -9.984 1 97.12 91 THR B CA 1
ATOM 2295 C C . THR B 1 91 ? 7.039 4.855 -10.289 1 97.12 91 THR B C 1
ATOM 2297 O O . THR B 1 91 ? 5.914 5.273 -10.008 1 97.12 91 THR B O 1
ATOM 2300 N N . VAL B 1 92 ? 7.957 5.57 -10.898 1 97.25 92 VAL B N 1
ATOM 2301 C CA . VAL B 1 92 ? 7.688 6.957 -11.266 1 97.25 92 VAL B CA 1
ATOM 2302 C C . VAL B 1 92 ? 6.508 7.016 -12.234 1 97.25 92 VAL B C 1
ATOM 2304 O O . VAL B 1 92 ? 5.594 7.824 -12.055 1 97.25 92 VAL B O 1
ATOM 2307 N N . PRO B 1 93 ? 6.426 6.07 -13.258 1 97.62 93 PRO B N 1
ATOM 2308 C CA . PRO B 1 93 ? 5.25 6.086 -14.133 1 97.62 93 PRO B CA 1
ATOM 2309 C C . PRO B 1 93 ? 3.941 5.926 -13.359 1 97.62 93 PRO B C 1
ATOM 2311 O O . PRO B 1 93 ? 2.939 6.559 -13.703 1 97.62 93 PRO B O 1
ATOM 2314 N N . THR B 1 94 ? 3.916 5.148 -12.289 1 98.44 94 THR B N 1
ATOM 2315 C CA . THR B 1 94 ? 2.723 4.98 -11.469 1 98.44 94 THR B CA 1
ATOM 2316 C C . THR B 1 94 ? 2.328 6.301 -10.812 1 98.44 94 THR B C 1
ATOM 2318 O O . THR B 1 94 ? 1.166 6.703 -10.867 1 98.44 94 THR B O 1
ATOM 2321 N N . MET B 1 95 ? 3.314 6.988 -10.266 1 98.75 95 MET B N 1
ATOM 2322 C CA . MET B 1 95 ? 3.057 8.25 -9.57 1 98.75 95 MET B CA 1
ATOM 2323 C C . MET B 1 95 ? 2.605 9.328 -10.555 1 98.75 95 MET B C 1
ATOM 2325 O O . MET B 1 95 ? 1.711 10.117 -10.242 1 98.75 95 MET B O 1
ATOM 2329 N N . VAL B 1 96 ? 3.242 9.344 -11.711 1 98.62 96 VAL B N 1
ATOM 2330 C CA . VAL B 1 96 ? 2.896 10.32 -12.734 1 98.62 96 VAL B CA 1
ATOM 2331 C C . VAL B 1 96 ? 1.456 10.102 -13.195 1 98.62 96 VAL B C 1
ATOM 2333 O O . VAL B 1 96 ? 0.691 11.055 -13.336 1 98.62 96 VAL B O 1
ATOM 2336 N N . ASN B 1 97 ? 1.082 8.859 -13.398 1 98.69 97 ASN B N 1
ATOM 2337 C CA . ASN B 1 97 ? -0.283 8.539 -13.805 1 98.69 97 ASN B CA 1
ATOM 2338 C C . ASN B 1 97 ? -1.292 8.945 -12.727 1 98.69 97 ASN B C 1
ATOM 2340 O O . ASN B 1 97 ? -2.369 9.453 -13.047 1 98.69 97 ASN B O 1
ATOM 2344 N N . ALA B 1 98 ? -0.979 8.68 -11.461 1 98.88 98 ALA B N 1
ATOM 2345 C CA . ALA B 1 98 ? -1.839 9.117 -10.367 1 98.88 98 ALA B CA 1
ATOM 2346 C C . ALA B 1 98 ? -1.971 10.641 -10.344 1 98.88 98 ALA B C 1
ATOM 2348 O O . ALA B 1 98 ? -3.074 11.172 -10.203 1 98.88 98 ALA B O 1
ATOM 2349 N N . ARG B 1 99 ? -0.852 11.328 -10.555 1 98.75 99 ARG B N 1
ATOM 2350 C CA . ARG B 1 99 ? -0.783 12.781 -10.469 1 98.75 99 ARG B CA 1
ATOM 2351 C C . ARG B 1 99 ? -1.646 13.438 -11.539 1 98.75 99 ARG B C 1
ATOM 2353 O O . ARG B 1 99 ? -2.162 14.539 -11.344 1 98.75 99 ARG B O 1
ATOM 2360 N N . LYS B 1 100 ? -1.796 12.797 -12.641 1 98.69 100 LYS B N 1
ATOM 2361 C CA . LYS B 1 100 ? -2.666 13.305 -13.695 1 98.69 100 LYS B CA 1
ATOM 2362 C C . LYS B 1 100 ? -4.113 13.406 -13.219 1 98.69 100 LYS B C 1
ATOM 2364 O O . LYS B 1 100 ? -4.891 14.203 -13.75 1 98.69 100 LYS B O 1
ATOM 2369 N N . GLU B 1 101 ? -4.492 12.617 -12.195 1 98.81 101 GLU B N 1
ATOM 2370 C CA . GLU B 1 101 ? -5.879 12.547 -11.742 1 98.81 101 GLU B CA 1
ATOM 2371 C C . GLU B 1 101 ? -6.078 13.359 -10.461 1 98.81 101 GLU B C 1
ATOM 2373 O O . GLU B 1 101 ? -7.137 13.953 -10.25 1 98.81 101 GLU B O 1
ATOM 2378 N N . ILE B 1 102 ? -5.07 13.398 -9.586 1 98.88 102 ILE B N 1
ATOM 2379 C CA . ILE B 1 102 ? -5.23 13.93 -8.242 1 98.88 102 ILE B CA 1
ATOM 2380 C C . ILE B 1 102 ? -3.873 14.352 -7.684 1 98.88 102 ILE B C 1
ATOM 2382 O O . ILE B 1 102 ? -2.836 13.852 -8.117 1 98.88 102 ILE B O 1
ATOM 2386 N N . GLU B 1 103 ? -3.797 15.305 -6.75 1 98.88 103 GLU B N 1
ATOM 2387 C CA . GLU B 1 103 ? -2.549 15.664 -6.086 1 98.88 103 GLU B CA 1
ATOM 2388 C C . GLU B 1 103 ? -1.986 14.492 -5.289 1 98.88 103 GLU B C 1
ATOM 2390 O O . GLU B 1 103 ? -2.717 13.828 -4.551 1 98.88 103 GLU B O 1
ATOM 2395 N N . VAL B 1 104 ? -0.684 14.234 -5.473 1 98.88 104 VAL B N 1
ATOM 2396 C CA . VAL B 1 104 ? -0.057 13.039 -4.914 1 98.88 104 VAL B CA 1
ATOM 2397 C C . VAL B 1 104 ? 0.932 13.438 -3.822 1 98.88 104 VAL B C 1
ATOM 2399 O O . VAL B 1 104 ? 1.704 14.391 -3.99 1 98.88 104 VAL B O 1
ATOM 2402 N N . GLN B 1 105 ? 0.86 12.758 -2.725 1 98.81 105 GLN B N 1
ATOM 2403 C CA . GLN B 1 105 ? 1.839 12.773 -1.642 1 98.81 105 GLN B CA 1
ATOM 2404 C C . GLN B 1 105 ? 2.557 11.438 -1.523 1 98.81 105 GLN B C 1
ATOM 2406 O O . GLN B 1 105 ? 1.915 10.391 -1.423 1 98.81 105 GLN B O 1
ATOM 2411 N N . VAL B 1 106 ? 3.877 11.438 -1.562 1 98.88 106 VAL B N 1
ATOM 2412 C CA . VAL B 1 106 ? 4.609 10.18 -1.473 1 98.88 106 VAL B CA 1
ATOM 2413 C C . VAL B 1 106 ? 4.957 9.883 -0.015 1 98.88 106 VAL B C 1
ATOM 2415 O O . VAL B 1 106 ? 5.656 10.664 0.632 1 98.88 106 VAL B O 1
ATOM 2418 N N . GLU B 1 107 ? 4.438 8.797 0.499 1 98.81 107 GLU B N 1
ATOM 2419 C CA . GLU B 1 107 ? 4.793 8.414 1.863 1 98.81 107 GLU B CA 1
ATOM 2420 C C . GLU B 1 107 ? 6.051 7.555 1.888 1 98.81 107 GLU B C 1
ATOM 2422 O O . GLU B 1 107 ? 6.141 6.559 1.166 1 98.81 107 GLU B O 1
ATOM 2427 N N . LEU B 1 108 ? 7 7.922 2.734 1 98.56 108 LEU B N 1
ATOM 2428 C CA . LEU B 1 108 ? 8.344 7.352 2.729 1 98.56 108 LEU B CA 1
ATOM 2429 C C . LEU B 1 108 ? 8.477 6.27 3.795 1 98.56 108 LEU B C 1
ATOM 2431 O O . LEU B 1 108 ? 8.141 6.496 4.961 1 98.56 108 LEU B O 1
ATOM 2435 N N . TYR B 1 109 ? 8.891 5.105 3.367 1 97.38 109 TYR B N 1
ATOM 2436 C CA . TYR B 1 109 ? 9.25 3.998 4.242 1 97.38 109 TYR B CA 1
ATOM 2437 C C . TYR B 1 109 ? 10.672 3.521 3.961 1 97.38 109 TYR B C 1
ATOM 2439 O O . TYR B 1 109 ? 11.602 4.332 3.881 1 97.38 109 TYR B O 1
ATOM 2447 N N . GLU B 1 110 ? 10.922 2.279 3.91 1 95.62 110 GLU B N 1
ATOM 2448 C CA . GLU B 1 110 ? 12.266 1.786 3.629 1 95.62 110 GLU B CA 1
ATOM 2449 C C . GLU B 1 110 ? 12.641 2.01 2.166 1 95.62 110 GLU B C 1
ATOM 2451 O O . GLU B 1 110 ? 11.797 1.881 1.277 1 95.62 110 GLU B O 1
ATOM 2456 N N . GLY B 1 111 ? 13.891 2.434 2.008 1 94.88 111 GLY B N 1
ATOM 2457 C CA . GLY B 1 111 ? 14.438 2.557 0.666 1 94.88 111 GLY B CA 1
ATOM 2458 C C . GLY B 1 111 ? 14.055 3.857 -0.016 1 94.88 111 GLY B C 1
ATOM 2459 O O . GLY B 1 111 ? 14.156 3.975 -1.239 1 94.88 111 GLY B O 1
ATOM 2460 N N . TRP B 1 112 ? 13.711 4.816 0.76 1 96.44 112 TRP B N 1
ATOM 2461 C CA . TRP B 1 112 ? 13.195 6.043 0.162 1 96.44 112 TRP B CA 1
ATOM 2462 C C . TRP B 1 112 ? 14.336 6.961 -0.268 1 96.44 112 TRP B C 1
ATOM 2464 O O . TRP B 1 112 ? 14.133 7.887 -1.057 1 96.44 112 TRP B O 1
ATOM 2474 N N . ASP B 1 113 ? 15.57 6.711 0.185 1 95.31 113 ASP B N 1
ATOM 2475 C CA . ASP B 1 113 ? 16.609 7.738 0.202 1 95.31 113 ASP B CA 1
ATOM 2476 C C . ASP B 1 113 ? 17.453 7.695 -1.072 1 95.31 113 ASP B C 1
ATOM 2478 O O . ASP B 1 113 ? 18.656 7.93 -1.033 1 95.31 113 ASP B O 1
ATOM 2482 N N . ASN B 1 114 ? 16.844 7.371 -2.188 1 96.44 114 ASN B N 1
ATOM 2483 C CA . ASN B 1 114 ? 17.484 7.512 -3.496 1 96.44 114 ASN B CA 1
ATOM 2484 C C . ASN B 1 114 ? 17.266 8.906 -4.078 1 96.44 114 ASN B C 1
ATOM 2486 O O . ASN B 1 114 ? 16.188 9.195 -4.609 1 96.44 114 ASN B O 1
ATOM 2490 N N . LYS B 1 115 ? 18.328 9.773 -4.059 1 97.06 115 LYS B N 1
ATOM 2491 C CA . LYS B 1 115 ? 18.203 11.188 -4.41 1 97.06 115 LYS B CA 1
ATOM 2492 C C . LYS B 1 115 ? 17.844 11.359 -5.883 1 97.06 115 LYS B C 1
ATOM 2494 O O . LYS B 1 115 ? 17.109 12.281 -6.25 1 97.06 115 LYS B O 1
ATOM 2499 N N . GLU B 1 116 ? 18.438 10.492 -6.699 1 97.75 116 GLU B N 1
ATOM 2500 C CA . GLU B 1 116 ? 18.125 10.57 -8.125 1 97.75 116 GLU B CA 1
ATOM 2501 C C . GLU B 1 116 ? 16.641 10.32 -8.383 1 97.75 116 GLU B C 1
ATOM 2503 O O . GLU B 1 116 ? 16.016 11.023 -9.172 1 97.75 116 GLU B O 1
ATOM 2508 N N . ARG B 1 117 ? 16.141 9.359 -7.715 1 97.19 117 ARG B N 1
ATOM 2509 C CA . ARG B 1 117 ? 14.734 9.039 -7.863 1 97.19 117 ARG B CA 1
ATOM 2510 C C . ARG B 1 117 ? 13.852 10.156 -7.316 1 97.19 117 ARG B C 1
ATOM 2512 O O . ARG B 1 117 ? 12.836 10.508 -7.914 1 97.19 117 ARG B O 1
ATOM 2519 N N . MET B 1 118 ? 14.242 10.68 -6.211 1 98.25 118 MET B N 1
ATOM 2520 C CA . MET B 1 118 ? 13.508 11.797 -5.621 1 98.25 118 MET B CA 1
ATOM 2521 C C . MET B 1 118 ? 13.5 13 -6.559 1 98.25 118 MET B C 1
ATOM 2523 O O . MET B 1 118 ? 12.484 13.695 -6.68 1 98.25 118 MET B O 1
ATOM 2527 N N . GLN B 1 119 ? 14.641 13.219 -7.195 1 98.62 119 GLN B N 1
ATOM 2528 C CA . GLN B 1 119 ? 14.688 14.297 -8.18 1 98.62 119 GLN B CA 1
ATOM 2529 C C . GLN B 1 119 ? 13.734 14.031 -9.336 1 98.62 119 GLN B C 1
ATOM 2531 O O . GLN B 1 119 ? 13.125 14.969 -9.867 1 98.62 119 GLN B O 1
ATOM 2536 N N . GLU B 1 120 ? 13.617 12.773 -9.719 1 98.5 120 GLU B N 1
ATOM 2537 C CA . GLU B 1 120 ? 12.664 12.414 -10.766 1 98.5 120 GLU B CA 1
ATOM 2538 C C . GLU B 1 120 ? 11.234 12.75 -10.352 1 98.5 120 GLU B C 1
ATOM 2540 O O . GLU B 1 120 ? 10.422 13.164 -11.18 1 98.5 120 GLU B O 1
ATOM 2545 N N . TRP B 1 121 ? 10.898 12.516 -9.031 1 98.75 121 TRP B N 1
ATOM 2546 C CA . TRP B 1 121 ? 9.586 12.922 -8.539 1 98.75 121 TRP B CA 1
ATOM 2547 C C . TRP B 1 121 ? 9.359 14.414 -8.75 1 98.75 121 TRP B C 1
ATOM 2549 O O . TRP B 1 121 ? 8.359 14.82 -9.352 1 98.75 121 TRP B O 1
ATOM 2559 N N . LEU B 1 122 ? 10.32 15.195 -8.344 1 98.81 122 LEU B N 1
ATOM 2560 C CA . LEU B 1 122 ? 10.227 16.641 -8.461 1 98.81 122 LEU B CA 1
ATOM 2561 C C . LEU B 1 122 ? 10.102 17.062 -9.922 1 98.81 122 LEU B C 1
ATOM 2563 O O . LEU B 1 122 ? 9.281 17.938 -10.25 1 98.81 122 LEU B O 1
ATOM 2567 N N . ASN B 1 123 ? 10.875 16.391 -10.773 1 98.75 123 ASN B N 1
ATOM 2568 C CA . ASN B 1 123 ? 10.859 16.703 -12.203 1 98.75 123 ASN B CA 1
ATOM 2569 C C . ASN B 1 123 ? 9.492 16.422 -12.82 1 98.75 123 ASN B C 1
ATOM 2571 O O . ASN B 1 123 ? 9.164 16.953 -13.883 1 98.75 123 ASN B O 1
ATOM 2575 N N . ASN B 1 124 ? 8.727 15.625 -12.164 1 98.5 124 ASN B N 1
ATOM 2576 C CA . ASN B 1 124 ? 7.414 15.273 -12.688 1 98.5 124 ASN B CA 1
ATOM 2577 C C . ASN B 1 124 ? 6.293 15.938 -11.891 1 98.5 124 ASN B C 1
ATOM 2579 O O . ASN B 1 124 ? 5.148 15.484 -11.93 1 98.5 124 ASN B O 1
ATOM 2583 N N . GLY B 1 125 ? 6.609 16.891 -11.078 1 98.44 125 GLY B N 1
ATOM 2584 C CA . GLY B 1 125 ? 5.617 17.703 -10.391 1 98.44 125 GLY B CA 1
ATOM 2585 C C . GLY B 1 125 ? 5.113 17.078 -9.109 1 98.44 125 GLY B C 1
ATOM 2586 O O . GLY B 1 125 ? 4.098 17.5 -8.555 1 98.44 125 GLY B O 1
ATOM 2587 N N . ILE B 1 126 ? 5.727 16.047 -8.664 1 98.69 126 ILE B N 1
ATOM 2588 C CA . ILE B 1 126 ? 5.406 15.414 -7.391 1 98.69 126 ILE B CA 1
ATOM 2589 C C . ILE B 1 126 ? 6.285 16 -6.289 1 98.69 126 ILE B C 1
ATOM 2591 O O . ILE B 1 126 ? 7.434 15.578 -6.117 1 98.69 126 ILE B O 1
ATOM 2595 N N . ASP B 1 127 ? 5.711 16.906 -5.488 1 98.75 127 ASP B N 1
ATOM 2596 C CA . ASP B 1 127 ? 6.586 17.688 -4.621 1 98.75 127 ASP B CA 1
ATOM 2597 C C . ASP B 1 127 ? 6.145 17.609 -3.164 1 98.75 127 ASP B C 1
ATOM 2599 O O . ASP B 1 127 ? 6.566 18.406 -2.33 1 98.75 127 ASP B O 1
ATOM 2603 N N . GLN B 1 128 ? 5.227 16.688 -2.846 1 98.81 128 GLN B N 1
ATOM 2604 C CA . GLN B 1 128 ? 4.844 16.406 -1.464 1 98.81 128 GLN B CA 1
ATOM 2605 C C . GLN B 1 128 ? 5.359 15.047 -1.009 1 98.81 128 GLN B C 1
ATOM 2607 O O . GLN B 1 128 ? 5.203 14.047 -1.717 1 98.81 128 GLN B O 1
ATOM 2612 N N . VAL B 1 129 ? 5.969 15.016 0.153 1 98.94 129 VAL B N 1
ATOM 2613 C CA . VAL B 1 129 ? 6.375 13.742 0.741 1 98.94 129 VAL B CA 1
ATOM 2614 C C . VAL B 1 129 ? 5.992 13.711 2.219 1 98.94 129 VAL B C 1
ATOM 2616 O O . VAL B 1 129 ? 5.84 14.758 2.85 1 98.94 129 VAL B O 1
ATOM 2619 N N . VAL B 1 130 ? 5.805 12.539 2.738 1 98.88 130 VAL B N 1
ATOM 2620 C CA . VAL B 1 130 ? 5.578 12.312 4.16 1 98.88 130 VAL B CA 1
ATOM 2621 C C . VAL B 1 130 ? 6.766 11.555 4.758 1 98.88 130 VAL B C 1
ATOM 2623 O O . VAL B 1 130 ? 7 10.391 4.418 1 98.88 130 VAL B O 1
ATOM 2626 N N . TYR B 1 131 ? 7.57 12.234 5.555 1 98.62 131 TYR B N 1
ATOM 2627 C CA . TYR B 1 131 ? 8.578 11.547 6.355 1 98.62 131 TYR B CA 1
ATOM 2628 C C . TYR B 1 131 ? 7.938 10.812 7.523 1 98.62 131 TYR B C 1
ATOM 2630 O O . TYR B 1 131 ? 7.301 11.43 8.383 1 98.62 131 TYR B O 1
ATOM 2638 N N . HIS B 1 132 ? 8.102 9.516 7.527 1 96.5 132 HIS B N 1
ATOM 2639 C CA . HIS B 1 132 ? 7.273 8.617 8.328 1 96.5 132 HIS B CA 1
ATOM 2640 C C . HIS B 1 132 ? 8.125 7.738 9.234 1 96.5 132 HIS B C 1
ATOM 2642 O O . HIS B 1 132 ? 9.07 7.094 8.773 1 96.5 132 HIS B O 1
ATOM 2648 N N . GLN B 1 133 ? 7.859 7.805 10.539 1 91.94 133 GLN B N 1
ATOM 2649 C CA . GLN B 1 133 ? 8.289 6.715 11.414 1 91.94 133 GLN B CA 1
ATOM 2650 C C . GLN B 1 133 ? 7.195 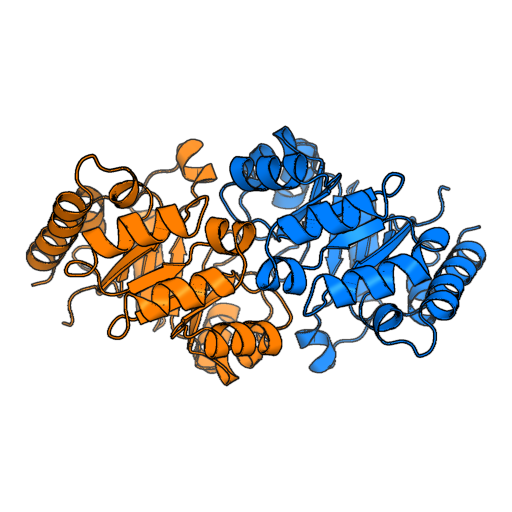5.664 11.555 1 91.94 133 GLN B C 1
ATOM 2652 O O . GLN B 1 133 ? 6.133 5.941 12.117 1 91.94 133 GLN B O 1
ATOM 2657 N N . SER B 1 134 ? 7.559 4.531 11.07 1 90.38 134 SER B N 1
ATOM 2658 C CA . SER B 1 134 ? 6.57 3.457 11.062 1 90.38 134 SER B CA 1
ATOM 2659 C C . SER B 1 134 ? 6.082 3.143 12.469 1 90.38 134 SER B C 1
ATOM 2661 O O . SER B 1 134 ? 6.863 3.16 13.422 1 90.38 134 SER B O 1
ATOM 2663 N N . ARG B 1 135 ? 4.73 2.824 12.539 1 87.88 135 ARG B N 1
ATOM 2664 C CA . A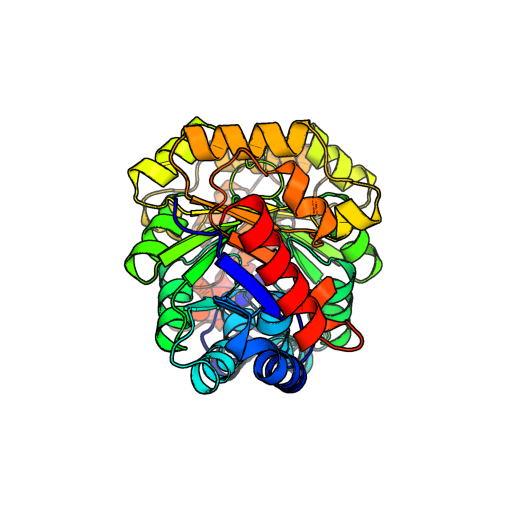RG B 1 135 ? 4.125 2.41 13.797 1 87.88 135 ARG B CA 1
ATOM 2665 C C . ARG B 1 135 ? 4.848 1.202 14.383 1 87.88 135 ARG B C 1
ATOM 2667 O O . ARG B 1 135 ? 5.18 1.188 15.57 1 87.88 135 ARG B O 1
ATOM 2674 N N . ASP B 1 136 ? 5.117 0.23 13.586 1 91.31 136 ASP B N 1
ATOM 2675 C CA . ASP B 1 136 ? 5.742 -1.018 14.016 1 91.31 136 ASP B CA 1
ATOM 2676 C C . ASP B 1 136 ? 7.191 -0.788 14.445 1 91.31 136 ASP B C 1
ATOM 2678 O O . ASP B 1 136 ? 7.664 -1.392 15.406 1 91.31 136 ASP B O 1
ATOM 2682 N N . ALA B 1 137 ? 7.828 0.08 13.75 1 86.06 137 ALA B N 1
ATOM 2683 C CA . ALA B 1 137 ? 9.203 0.414 14.109 1 86.06 137 ALA B CA 1
ATOM 2684 C C . ALA B 1 137 ? 9.258 1.185 15.422 1 86.06 137 ALA B C 1
ATOM 2686 O O . ALA B 1 137 ? 10.133 0.944 16.25 1 86.06 137 ALA B O 1
ATOM 2687 N N . LYS B 1 138 ? 8.32 2.014 15.625 1 88.75 138 LYS B N 1
ATOM 2688 C CA . LYS B 1 138 ? 8.227 2.758 16.875 1 88.75 138 LYS B CA 1
ATOM 2689 C C . LYS B 1 138 ? 8.008 1.821 18.062 1 88.75 138 LYS B C 1
ATOM 2691 O O . LYS B 1 138 ? 8.664 1.954 19.094 1 88.75 138 LYS B O 1
ATOM 2696 N N . PHE B 1 139 ? 7.113 0.918 17.844 1 86.56 139 PHE B N 1
ATOM 2697 C CA . PHE B 1 139 ? 6.824 -0.043 18.891 1 86.56 139 PHE B CA 1
ATOM 2698 C C . PHE B 1 139 ? 8.023 -0.941 19.156 1 86.56 139 PHE B C 1
ATOM 2700 O O . PHE B 1 139 ? 8.188 -1.462 20.266 1 86.56 139 PHE B O 1
ATOM 2707 N N . ALA B 1 140 ? 8.883 -0.997 18.172 1 87.25 140 ALA B N 1
ATOM 2708 C CA . ALA B 1 140 ? 10.117 -1.769 18.312 1 87.25 140 ALA B CA 1
ATOM 2709 C C . ALA B 1 140 ? 11.242 -0.914 18.891 1 87.25 140 ALA B C 1
ATOM 2711 O O . ALA B 1 140 ? 12.367 -1.38 19.047 1 87.25 140 ALA B O 1
ATOM 2712 N N . GLY B 1 141 ? 10.945 0.466 19.172 1 86.81 141 GLY B N 1
ATOM 2713 C CA . GLY B 1 141 ? 11.898 1.249 19.938 1 86.81 141 GLY B CA 1
ATOM 2714 C C . GLY B 1 141 ? 12.438 2.449 19.172 1 86.81 141 GLY B C 1
ATOM 2715 O O . GLY B 1 141 ? 13.219 3.234 19.719 1 86.81 141 GLY B O 1
ATOM 2716 N N . GLN B 1 142 ? 12.008 2.631 18.031 1 87.5 142 GLN B N 1
ATOM 2717 C CA . GLN B 1 142 ? 12.461 3.791 17.266 1 87.5 142 GLN B CA 1
ATOM 2718 C C . GLN B 1 142 ? 11.914 5.086 17.859 1 87.5 142 GLN B C 1
ATOM 2720 O O . GLN B 1 142 ? 10.742 5.164 18.234 1 87.5 142 GLN B O 1
ATOM 2725 N N . LYS B 1 143 ? 12.828 6.102 18.062 1 89.81 143 LYS B N 1
ATOM 2726 C CA . LYS B 1 143 ? 12.445 7.422 18.562 1 89.81 143 LYS B CA 1
ATOM 2727 C C . LYS B 1 143 ? 12.891 8.516 17.594 1 89.81 143 LYS B C 1
ATOM 2729 O O . LYS B 1 143 ? 13.797 8.312 16.797 1 89.81 143 LYS B O 1
ATOM 2734 N N . TRP B 1 144 ? 12.219 9.641 17.672 1 94.06 144 TRP B N 1
ATOM 2735 C CA . TRP B 1 144 ? 12.648 10.812 16.906 1 94.06 144 TRP B CA 1
ATOM 2736 C C . TRP B 1 144 ? 14.008 11.305 17.391 1 94.06 144 TRP B C 1
ATOM 2738 O O . TRP B 1 144 ? 14.273 11.344 18.594 1 94.06 144 TRP B O 1
ATOM 2748 N N . GLY B 1 145 ? 14.844 11.594 16.422 1 91.75 145 GLY B N 1
ATOM 2749 C CA . GLY B 1 145 ? 16.188 12.062 16.766 1 91.75 145 GLY B CA 1
ATOM 2750 C C . GLY B 1 145 ? 16.766 13.016 15.734 1 91.75 145 GLY B C 1
ATOM 2751 O O . GLY B 1 145 ? 16.062 13.453 14.82 1 91.75 145 GLY B O 1
ATOM 2752 N N . GLU B 1 146 ? 18 13.344 15.961 1 94.94 146 GLU B N 1
ATOM 2753 C CA . GLU B 1 146 ? 18.703 14.32 15.125 1 94.94 146 GLU B CA 1
ATOM 2754 C C . GLU B 1 146 ? 18.766 13.867 13.672 1 94.94 146 GLU B C 1
ATOM 2756 O O . GLU B 1 146 ? 18.672 14.68 12.75 1 94.94 146 GLU B O 1
ATOM 2761 N N . LYS B 1 147 ? 18.938 12.625 13.523 1 95.75 147 LYS B N 1
ATOM 2762 C CA . LYS B 1 147 ? 19.016 12.078 12.172 1 95.75 147 LYS B CA 1
ATOM 2763 C C . LYS B 1 147 ? 17.703 12.312 11.414 1 95.75 147 LYS B C 1
ATOM 2765 O O . LYS B 1 147 ? 17.719 12.609 10.219 1 95.75 147 LYS B O 1
ATOM 2770 N N . ASP B 1 148 ? 16.594 12.125 12.117 1 96.56 148 ASP B N 1
ATOM 2771 C CA . ASP B 1 148 ? 15.281 12.352 11.508 1 96.56 148 ASP B CA 1
ATOM 2772 C C . ASP B 1 148 ? 15.117 13.812 11.102 1 96.56 148 ASP B C 1
ATOM 2774 O O . ASP B 1 148 ? 14.648 14.109 10 1 96.56 148 ASP B O 1
ATOM 2778 N N . VAL B 1 149 ? 15.547 14.711 11.961 1 97.81 149 VAL B N 1
ATOM 2779 C CA . VAL B 1 149 ? 15.461 16.141 11.688 1 97.81 149 VAL B CA 1
ATOM 2780 C C . VAL B 1 149 ? 16.328 16.484 10.484 1 97.81 149 VAL B C 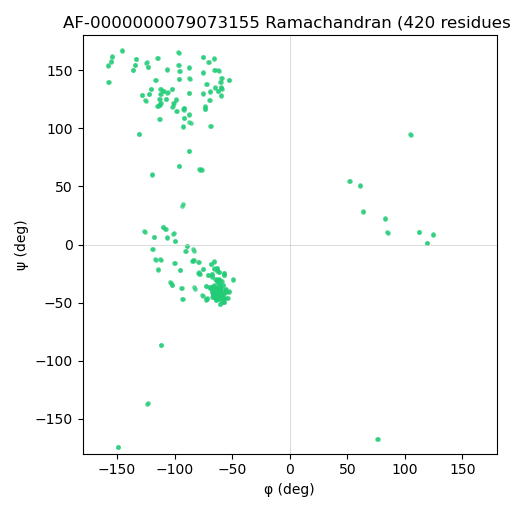1
ATOM 2782 O O . VAL B 1 149 ? 15.914 17.25 9.609 1 97.81 149 VAL B O 1
ATOM 2785 N N . ALA B 1 150 ? 17.5 15.898 10.43 1 98.31 150 ALA B N 1
ATOM 2786 C CA . ALA B 1 150 ? 18.406 16.125 9.312 1 98.31 150 ALA B CA 1
ATOM 2787 C C . ALA B 1 150 ? 17.812 15.617 8 1 98.31 150 ALA B C 1
ATOM 2789 O O . ALA B 1 150 ? 17.969 16.25 6.957 1 98.31 150 ALA B O 1
ATOM 2790 N N . ASN B 1 151 ? 17.141 14.477 8.055 1 98.25 151 ASN B N 1
ATOM 2791 C CA . ASN B 1 151 ? 16.484 13.938 6.871 1 98.25 151 ASN B CA 1
ATOM 2792 C C . ASN B 1 151 ? 15.359 14.852 6.383 1 98.25 151 ASN B C 1
ATOM 2794 O O . ASN B 1 151 ? 15.25 15.117 5.184 1 98.25 151 ASN B O 1
ATOM 2798 N N . VAL B 1 152 ? 14.578 15.32 7.301 1 98.56 152 VAL B N 1
ATOM 2799 C CA . VAL B 1 152 ? 13.492 16.219 6.953 1 98.56 152 VAL B CA 1
ATOM 2800 C C . VAL B 1 152 ? 14.062 17.5 6.324 1 98.56 152 VAL B C 1
ATOM 2802 O O . VAL B 1 152 ? 13.57 17.969 5.297 1 98.56 152 VAL B O 1
ATOM 2805 N N . LYS B 1 153 ? 15.102 18.031 6.898 1 98.62 153 LYS B N 1
ATOM 2806 C CA . LYS B 1 153 ? 15.758 19.219 6.363 1 98.62 153 LYS B CA 1
ATOM 2807 C C . LYS B 1 153 ? 16.266 18.969 4.941 1 98.62 153 LYS B C 1
ATOM 2809 O O . LYS B 1 153 ? 16.094 19.828 4.066 1 98.62 153 LYS B O 1
ATOM 2814 N N . ALA B 1 154 ? 16.891 17.859 4.766 1 98.62 154 ALA B N 1
ATOM 2815 C CA . ALA B 1 154 ? 17.422 17.531 3.451 1 98.62 154 ALA B CA 1
ATOM 2816 C C . ALA B 1 154 ? 16.328 17.469 2.4 1 98.62 154 ALA B C 1
ATOM 2818 O O . ALA B 1 154 ? 16.5 17.922 1.27 1 98.62 154 ALA B O 1
ATOM 2819 N N . LEU B 1 155 ? 15.195 16.875 2.746 1 98.81 155 LEU B N 1
ATOM 2820 C CA . LEU B 1 155 ? 14.047 16.781 1.846 1 98.81 155 LEU B CA 1
ATOM 2821 C C . LEU B 1 155 ? 13.523 18.172 1.498 1 98.81 155 LEU B C 1
ATOM 2823 O O . LEU B 1 155 ? 13.227 18.453 0.336 1 98.81 155 LEU B O 1
ATOM 2827 N N . ILE B 1 156 ? 13.414 19.016 2.475 1 98.75 156 ILE B N 1
ATOM 2828 C CA . ILE B 1 156 ? 12.953 20.391 2.271 1 98.75 156 ILE B CA 1
ATOM 2829 C C . ILE B 1 156 ? 13.93 21.125 1.365 1 98.75 156 ILE B C 1
ATOM 2831 O O . ILE B 1 156 ? 13.516 21.828 0.43 1 98.75 156 ILE B O 1
ATOM 2835 N N . ASP B 1 157 ? 15.195 20.953 1.617 1 98.69 157 ASP B N 1
ATOM 2836 C CA . ASP B 1 157 ? 16.219 21.625 0.833 1 98.69 157 ASP B CA 1
ATOM 2837 C C . ASP B 1 157 ? 16.172 21.172 -0.628 1 98.69 157 ASP B C 1
ATOM 2839 O O . ASP B 1 157 ? 16.531 21.953 -1.525 1 98.69 157 ASP B O 1
ATOM 2843 N N . MET B 1 158 ? 15.75 19.969 -0.87 1 98.62 158 MET B N 1
ATOM 2844 C CA . MET B 1 158 ? 15.633 19.453 -2.232 1 98.62 158 MET B CA 1
ATOM 2845 C C . MET B 1 158 ? 14.484 20.125 -2.973 1 98.62 158 MET B C 1
ATOM 2847 O O . MET B 1 158 ? 14.438 20.109 -4.203 1 98.62 158 MET B O 1
ATOM 2851 N N . GLY B 1 159 ? 13.445 20.609 -2.158 1 98.69 159 GLY B N 1
ATOM 2852 C CA . GLY B 1 159 ? 12.336 21.297 -2.793 1 98.69 159 GLY B CA 1
ATOM 2853 C C . GLY B 1 159 ? 10.984 20.688 -2.459 1 98.69 159 GLY B C 1
ATOM 2854 O O . GLY B 1 159 ? 9.961 21.094 -3 1 98.69 159 GLY B O 1
ATOM 2855 N N . PHE B 1 160 ? 10.969 19.75 -1.519 1 98.88 160 PHE B N 1
ATOM 2856 C CA . PHE B 1 160 ? 9.727 19.062 -1.18 1 98.88 160 PHE B CA 1
ATOM 2857 C C . PHE B 1 160 ? 8.953 19.844 -0.119 1 98.88 160 PHE B C 1
ATOM 2859 O O . PHE B 1 160 ? 9.555 20.438 0.775 1 98.88 160 PHE B O 1
ATOM 2866 N N . LYS B 1 161 ? 7.613 19.844 -0.25 1 98.88 161 LYS B N 1
ATOM 2867 C CA . LYS B 1 161 ? 6.734 20.031 0.901 1 98.88 161 LYS B CA 1
ATOM 2868 C C . LYS B 1 161 ? 6.703 18.797 1.78 1 98.88 161 LYS B C 1
ATOM 2870 O O . LYS B 1 161 ? 6.219 17.734 1.356 1 98.88 161 LYS B O 1
ATOM 2875 N N . VAL B 1 162 ? 7.176 18.938 3.012 1 98.88 162 VAL B N 1
ATOM 2876 C CA . VAL B 1 162 ? 7.406 17.734 3.816 1 98.88 162 VAL B CA 1
ATOM 2877 C C . VAL B 1 162 ? 6.418 17.703 4.977 1 98.88 162 VAL B C 1
ATOM 2879 O O . VAL B 1 162 ? 6.332 18.641 5.762 1 98.88 162 VAL B O 1
ATOM 2882 N N . SER B 1 163 ? 5.641 16.625 5.023 1 98.88 163 SER B N 1
ATOM 2883 C CA . SER B 1 163 ? 4.84 16.266 6.191 1 98.88 163 SER B CA 1
ATOM 2884 C C . SER B 1 163 ? 5.566 15.266 7.082 1 98.88 163 SER B C 1
ATOM 2886 O O . SER B 1 163 ? 6.379 14.477 6.598 1 98.88 163 SER B O 1
ATOM 2888 N N . VAL B 1 164 ? 5.289 15.352 8.328 1 98.5 164 VAL B N 1
ATOM 2889 C CA . VAL B 1 164 ? 5.949 14.5 9.305 1 98.5 164 VAL B CA 1
ATOM 2890 C C . VAL B 1 164 ? 4.902 13.695 10.078 1 98.5 164 VAL B C 1
ATOM 2892 O O . VAL B 1 164 ? 3.904 14.242 10.539 1 98.5 164 VAL B O 1
ATOM 2895 N N . THR B 1 165 ? 5.137 12.391 10.141 1 98.12 165 THR B N 1
ATOM 2896 C CA . THR B 1 165 ? 4.184 11.539 10.844 1 98.12 165 THR B CA 1
ATOM 2897 C C . THR B 1 165 ? 4.902 10.383 11.531 1 98.12 165 THR B C 1
ATOM 2899 O O . THR B 1 165 ? 6.074 10.117 11.258 1 98.12 165 THR B O 1
ATOM 2902 N N . GLY B 1 166 ? 4.141 9.695 12.453 1 95.75 166 GLY B N 1
ATOM 2903 C CA . GLY B 1 166 ? 4.664 8.562 13.203 1 95.75 166 GLY B CA 1
ATOM 2904 C C . GLY B 1 166 ? 4.977 8.898 14.648 1 95.75 166 GLY B C 1
ATOM 2905 O O . GLY B 1 166 ? 6.105 9.273 14.977 1 95.75 166 GLY B O 1
ATOM 2906 N N . GLY B 1 167 ? 4.094 8.656 15.477 1 93.19 167 GLY B N 1
ATOM 2907 C CA . GLY B 1 167 ? 4.305 8.938 16.891 1 93.19 167 GLY B CA 1
ATOM 2908 C C . GLY B 1 167 ? 4.5 10.414 17.172 1 93.19 167 GLY B C 1
ATOM 2909 O O . GLY B 1 167 ? 5.262 10.781 18.078 1 93.19 167 GLY B O 1
ATOM 2910 N N . VAL B 1 168 ? 3.955 11.227 16.406 1 94.81 168 VAL B N 1
ATOM 2911 C CA . VAL B 1 168 ? 4.051 12.672 16.609 1 94.81 168 VAL B CA 1
ATOM 2912 C C . VAL B 1 168 ? 3.139 13.094 17.75 1 94.81 168 VAL B C 1
ATOM 2914 O O . VAL B 1 168 ? 2.012 12.602 17.875 1 94.81 168 VAL B O 1
ATOM 2917 N N . HIS B 1 169 ? 3.619 13.844 18.688 1 95.56 169 HIS B N 1
ATOM 2918 C CA . HIS B 1 169 ? 2.91 14.531 19.766 1 95.56 169 HIS B CA 1
ATOM 2919 C C . HIS B 1 169 ? 3.383 15.977 19.906 1 95.56 169 HIS B C 1
ATOM 2921 O O . HIS B 1 169 ? 4.418 16.344 19.344 1 95.56 169 HIS B O 1
ATOM 2927 N N . PRO B 1 170 ? 2.566 16.797 20.531 1 97 170 PRO B N 1
ATOM 2928 C CA . PRO B 1 170 ? 2.906 18.219 20.594 1 97 170 PRO B CA 1
ATOM 2929 C C . PRO B 1 170 ? 4.344 18.469 21.047 1 97 170 PRO B C 1
ATOM 2931 O O . PRO B 1 170 ? 5.008 19.375 20.531 1 97 170 PRO B O 1
ATOM 2934 N N . GLU B 1 171 ? 4.906 17.625 21.859 1 94.75 171 GLU B N 1
ATOM 2935 C CA . GLU B 1 171 ? 6.258 17.797 22.391 1 94.75 171 GLU B CA 1
ATOM 2936 C C . GLU B 1 171 ? 7.305 17.484 21.328 1 94.75 171 GLU B C 1
ATOM 2938 O O . GLU B 1 171 ? 8.461 17.922 21.438 1 94.75 171 GLU B O 1
ATOM 2943 N N . VAL B 1 172 ? 6.984 16.734 20.281 1 95.44 172 VAL B N 1
ATOM 2944 C CA . VAL B 1 172 ? 7.883 16.328 19.203 1 95.44 172 VAL B CA 1
ATOM 2945 C C . VAL B 1 172 ? 8.047 17.484 18.219 1 95.44 172 VAL B C 1
ATOM 2947 O O . VAL B 1 172 ? 9.086 17.594 17.562 1 95.44 172 VAL B O 1
ATOM 2950 N N . LEU B 1 173 ? 7.07 18.391 18.172 1 97.88 173 LEU B N 1
ATOM 2951 C CA . LEU B 1 173 ? 7.031 19.438 17.156 1 97.88 173 LEU B CA 1
ATOM 2952 C C . LEU B 1 173 ? 8.25 20.359 17.266 1 97.88 173 LEU B C 1
ATOM 2954 O O . LEU B 1 173 ? 8.789 20.812 16.25 1 97.88 173 LEU B O 1
ATOM 2958 N N . LYS B 1 174 ? 8.703 20.5 18.453 1 96.44 174 LYS B N 1
ATOM 2959 C CA . LYS B 1 174 ? 9.781 21.453 18.719 1 96.44 174 LYS B CA 1
ATOM 2960 C C . LYS B 1 174 ? 11.086 20.984 18.062 1 96.44 174 LYS B C 1
ATOM 2962 O O . LYS B 1 174 ? 11.969 21.797 17.797 1 96.44 174 LYS B O 1
ATOM 2967 N N . LEU B 1 175 ? 11.227 19.656 17.844 1 97.19 175 LEU B N 1
ATOM 2968 C CA . LEU B 1 175 ? 12.414 19.109 17.188 1 97.19 175 LEU B CA 1
ATOM 2969 C C . LEU B 1 175 ? 12.602 19.75 15.812 1 97.19 175 LEU B C 1
ATOM 2971 O O . LEU B 1 175 ? 13.727 19.828 15.312 1 97.19 175 LEU B O 1
ATOM 2975 N N . PHE B 1 176 ? 11.492 20.25 15.227 1 97.88 176 PHE B N 1
ATOM 2976 C CA . PHE B 1 176 ? 11.508 20.734 13.852 1 97.88 176 PHE B CA 1
ATOM 2977 C C . PHE B 1 176 ? 11.352 22.25 13.797 1 97.88 176 PHE B C 1
ATOM 2979 O O . PHE B 1 176 ? 11 22.797 12.758 1 97.88 176 PHE B O 1
ATOM 2986 N N . LYS B 1 177 ? 11.531 22.953 14.891 1 97 177 LYS B N 1
ATOM 2987 C CA . LYS B 1 177 ? 11.18 24.359 15.078 1 97 177 LYS B CA 1
ATOM 2988 C C . LYS B 1 177 ? 11.867 25.234 14.039 1 97 177 LYS B C 1
ATOM 2990 O O . LYS B 1 177 ? 11.344 26.281 13.664 1 97 177 LYS B O 1
ATOM 2995 N N . ASP B 1 178 ? 13 24.859 13.477 1 96.62 178 ASP B N 1
ATOM 2996 C CA . ASP B 1 178 ? 13.773 25.703 12.57 1 96.62 178 ASP B CA 1
ATOM 2997 C C . ASP B 1 178 ? 13.531 25.297 11.117 1 96.62 178 ASP B C 1
ATOM 2999 O O . ASP B 1 178 ? 14.273 25.703 10.219 1 96.62 178 ASP B O 1
ATOM 3003 N N . LEU B 1 179 ? 12.602 24.453 10.852 1 98 179 LEU B N 1
ATOM 3004 C CA . LEU B 1 179 ? 12.305 23.938 9.516 1 98 179 LEU B CA 1
ATOM 3005 C C . LEU B 1 179 ? 10.906 24.359 9.07 1 98 179 LEU B C 1
ATOM 3007 O O . LEU B 1 179 ? 9.977 24.375 9.875 1 98 179 LEU B O 1
ATOM 3011 N N . PRO B 1 18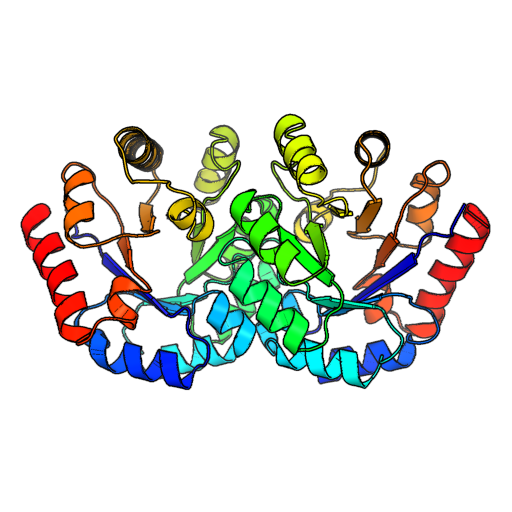0 ? 10.734 24.688 7.805 1 98.19 180 PRO B N 1
ATOM 3012 C CA . PRO B 1 180 ? 9.406 24.984 7.273 1 98.19 180 PRO B CA 1
ATOM 3013 C C . PRO B 1 180 ? 8.602 23.719 6.984 1 98.19 180 PRO B C 1
ATOM 3015 O O . PRO B 1 180 ? 8.25 23.453 5.828 1 98.19 180 PRO B O 1
ATOM 3018 N N . VAL B 1 181 ? 8.289 22.984 8 1 98.56 181 VAL B N 1
ATOM 3019 C CA . VAL B 1 181 ? 7.48 21.781 7.859 1 98.56 181 VAL B CA 1
ATOM 3020 C C . VAL B 1 181 ? 6.125 22.141 7.258 1 98.56 181 VAL B C 1
ATOM 3022 O O . VAL B 1 181 ? 5.5 23.125 7.652 1 98.56 181 VAL B O 1
ATOM 3025 N N . TYR B 1 182 ? 5.73 21.344 6.289 1 98.75 182 TYR B N 1
ATOM 3026 C CA . TYR B 1 182 ? 4.492 21.594 5.562 1 98.75 182 TYR B CA 1
ATOM 3027 C C . TYR B 1 182 ? 3.279 21.188 6.395 1 98.75 182 TYR B C 1
ATOM 3029 O O . TYR B 1 182 ? 2.279 21.906 6.43 1 98.75 182 TYR B O 1
ATOM 3037 N N . CYS B 1 183 ? 3.332 20.047 7.055 1 98.81 183 CYS B N 1
ATOM 3038 C CA . CYS B 1 183 ? 2.197 19.469 7.773 1 98.81 183 CYS B CA 1
ATOM 3039 C C . CYS B 1 183 ? 2.664 18.5 8.844 1 98.81 183 CYS B C 1
ATOM 3041 O O . CYS B 1 183 ? 3.635 17.766 8.641 1 98.81 183 CYS B O 1
ATOM 3043 N N . PHE B 1 184 ? 2.059 18.516 9.969 1 98.81 184 PHE B N 1
ATOM 3044 C CA . PHE B 1 184 ? 2.199 17.453 10.961 1 98.81 184 PHE B CA 1
ATOM 3045 C C . PHE B 1 184 ? 0.985 16.531 10.938 1 98.81 184 PHE B C 1
ATOM 3047 O O . PHE B 1 184 ? -0.155 17 10.898 1 98.81 184 PHE B O 1
ATOM 3054 N N . ILE B 1 185 ? 1.216 15.258 10.945 1 98.81 185 ILE B N 1
ATOM 3055 C CA . ILE B 1 185 ? 0.158 14.258 10.875 1 98.81 185 ILE B CA 1
ATOM 3056 C C . ILE B 1 185 ? 0.089 13.492 12.188 1 98.81 185 ILE B C 1
ATOM 3058 O O . ILE B 1 185 ? 1.072 12.875 12.609 1 98.81 185 ILE B O 1
ATOM 3062 N N . ALA B 1 186 ? -1.028 13.555 12.828 1 98.25 186 ALA B N 1
ATOM 3063 C CA . ALA B 1 186 ? -1.274 12.812 14.062 1 98.25 186 ALA B CA 1
ATOM 3064 C C . ALA B 1 186 ? -2.467 11.875 13.906 1 98.25 186 ALA B C 1
ATOM 3066 O O . ALA B 1 186 ? -3.482 12.242 13.312 1 98.25 186 ALA B O 1
ATOM 3067 N N . GLY B 1 187 ? -2.303 10.68 14.336 1 97.81 187 GLY B N 1
ATOM 3068 C CA . GLY B 1 187 ? -3.375 9.695 14.312 1 97.81 187 GLY B CA 1
ATOM 3069 C C . GLY B 1 187 ? -3.859 9.312 15.695 1 97.81 187 GLY B C 1
ATOM 3070 O O . GLY B 1 187 ? -4.719 9.984 16.266 1 97.81 187 GLY B O 1
ATOM 3071 N N . ARG B 1 188 ? -3.266 8.375 16.344 1 96.56 188 ARG B N 1
ATOM 3072 C CA . ARG B 1 188 ? -3.668 7.793 17.609 1 96.56 188 ARG B CA 1
ATOM 3073 C C . ARG B 1 188 ? -3.674 8.844 18.719 1 96.56 188 ARG B C 1
ATOM 3075 O O . ARG B 1 188 ? -4.539 8.828 19.594 1 96.56 188 ARG B O 1
ATOM 3082 N N . ASP B 1 189 ? -2.701 9.664 18.656 1 97.81 189 ASP B N 1
ATOM 3083 C CA . ASP B 1 189 ? -2.564 10.656 19.719 1 97.81 189 ASP B CA 1
ATOM 3084 C C . ASP B 1 189 ? -3.801 11.547 19.797 1 97.81 189 ASP B C 1
ATOM 3086 O O . ASP B 1 189 ? -4.172 12.008 20.891 1 97.81 189 ASP B O 1
ATOM 3090 N N . ILE B 1 190 ? -4.434 11.766 18.656 1 98.5 190 ILE B N 1
ATOM 3091 C CA . ILE B 1 190 ? -5.648 12.578 18.641 1 98.5 190 ILE B CA 1
ATOM 3092 C C . ILE B 1 190 ? -6.875 11.672 18.766 1 98.5 190 ILE B C 1
ATOM 3094 O O . ILE B 1 190 ? -7.699 11.867 19.656 1 98.5 190 ILE B O 1
ATOM 3098 N N . ARG B 1 191 ? -6.953 10.609 18.031 1 97.81 191 ARG B N 1
ATOM 3099 C CA . ARG B 1 191 ? -8.141 9.766 17.938 1 97.81 191 ARG B CA 1
ATOM 3100 C C . ARG B 1 191 ? -8.438 9.078 19.266 1 97.81 191 ARG B C 1
ATOM 3102 O O . ARG B 1 191 ? -9.602 8.875 19.625 1 97.81 191 ARG B O 1
ATOM 3109 N N . ASN B 1 192 ? -7.336 8.734 19.984 1 97.31 192 ASN B N 1
ATOM 3110 C CA . ASN B 1 192 ? -7.516 7.941 21.203 1 97.31 192 ASN B CA 1
ATOM 3111 C C . ASN B 1 192 ? -7.461 8.805 22.453 1 97.31 192 ASN B C 1
ATOM 3113 O O . ASN B 1 192 ? -7.562 8.297 23.578 1 97.31 192 ASN B O 1
ATOM 3117 N N . ALA B 1 193 ? -7.328 10.086 22.297 1 98.12 193 ALA B N 1
ATOM 3118 C CA . ALA B 1 193 ? -7.316 10.984 23.453 1 98.12 193 ALA B CA 1
ATOM 3119 C C . ALA B 1 193 ? -8.664 10.984 24.156 1 98.12 193 ALA B C 1
ATOM 3121 O O . ALA B 1 193 ? -9.703 10.758 23.531 1 98.12 193 ALA B O 1
ATOM 3122 N N . GLU B 1 194 ? -8.625 11.211 25.469 1 98 194 GLU B N 1
ATOM 3123 C CA . GLU B 1 194 ? -9.867 11.367 26.219 1 98 194 GLU B CA 1
ATOM 3124 C C . GLU B 1 194 ? -10.742 12.469 25.625 1 98 194 GLU B C 1
ATOM 3126 O O . GLU B 1 194 ? -11.969 12.336 25.578 1 98 194 GLU B O 1
ATOM 3131 N N . ASP B 1 195 ? -10.125 13.469 25.203 1 98.62 195 ASP B N 1
ATOM 3132 C CA . ASP B 1 195 ? -10.758 14.602 24.516 1 98.62 195 ASP B CA 1
ATOM 3133 C C . ASP B 1 195 ? -10.008 14.945 23.234 1 98.62 195 ASP B C 1
ATOM 3135 O O . ASP B 1 195 ? -9.094 15.766 23.234 1 98.62 195 ASP B O 1
ATOM 3139 N N . PRO B 1 196 ? -10.492 14.391 22.109 1 98.75 196 PRO B N 1
ATOM 3140 C CA . PRO B 1 196 ? -9.797 14.602 20.828 1 98.75 196 PRO B CA 1
ATOM 3141 C C . PRO B 1 196 ? -9.727 16.078 20.438 1 98.75 196 PRO B C 1
ATOM 3143 O O . PRO B 1 196 ? -8.719 16.516 19.875 1 98.75 196 PRO B O 1
ATOM 3146 N N . HIS B 1 197 ? -10.742 16.797 20.719 1 98.81 197 HIS B N 1
ATOM 3147 C CA . HIS B 1 197 ? -10.758 18.234 20.406 1 98.81 197 HIS B CA 1
ATOM 3148 C C . HIS B 1 197 ? -9.641 18.969 21.141 1 98.81 197 HIS B C 1
ATOM 3150 O O . HIS B 1 197 ? -8.883 19.719 20.531 1 98.81 197 HIS B O 1
ATOM 3156 N N . ALA B 1 198 ? -9.594 18.734 22.422 1 98.81 198 ALA B N 1
ATOM 3157 C CA . ALA B 1 198 ? -8.57 19.391 23.234 1 98.81 198 ALA B CA 1
ATOM 3158 C C . ALA B 1 198 ? -7.172 19 22.766 1 98.81 198 ALA B C 1
ATOM 3160 O O . ALA B 1 198 ? -6.258 19.828 22.766 1 98.81 198 ALA B O 1
ATOM 3161 N N . ARG B 1 199 ? -7.027 17.75 22.438 1 98.75 199 ARG B N 1
ATOM 3162 C CA . ARG B 1 199 ? -5.719 17.266 22.016 1 98.75 199 ARG B CA 1
ATOM 3163 C C . ARG B 1 199 ? -5.305 17.906 20.703 1 98.75 199 ARG B C 1
ATOM 3165 O O . ARG B 1 199 ? -4.164 18.344 20.547 1 98.75 199 ARG B O 1
ATOM 3172 N N . ALA B 1 200 ? -6.227 17.984 19.75 1 98.81 200 ALA B N 1
ATOM 3173 C CA . ALA B 1 200 ? -5.957 18.656 18.484 1 98.81 200 ALA B CA 1
ATOM 3174 C C . ALA B 1 200 ? -5.629 20.125 18.688 1 98.81 200 ALA B C 1
ATOM 3176 O O . ALA B 1 200 ? -4.727 20.672 18.047 1 98.81 200 ALA B O 1
ATOM 3177 N N . LYS B 1 201 ? -6.359 20.734 19.594 1 98.75 201 LYS B N 1
ATOM 3178 C CA . LYS B 1 201 ? -6.102 22.141 19.906 1 98.75 201 LYS B CA 1
ATOM 3179 C C . LYS B 1 201 ? -4.691 22.328 20.453 1 98.75 201 LYS B C 1
ATOM 3181 O O . LYS B 1 201 ? -4.055 23.344 20.203 1 98.75 201 LYS B O 1
ATOM 3186 N N . GLN B 1 202 ? -4.207 21.375 21.234 1 98.75 202 GLN B N 1
ATOM 3187 C CA . GLN B 1 202 ? -2.844 21.438 21.75 1 98.75 202 GLN B CA 1
ATOM 3188 C C . GLN B 1 202 ? -1.827 21.469 20.609 1 98.75 202 GLN B C 1
ATOM 3190 O O . GLN B 1 202 ? -0.829 22.188 20.688 1 98.75 202 GLN B O 1
ATOM 3195 N N . TYR B 1 203 ? -2.037 20.656 19.594 1 98.75 203 TYR B N 1
ATOM 3196 C CA . TYR B 1 203 ? -1.174 20.688 18.422 1 98.75 203 TYR B CA 1
ATOM 3197 C C . TYR B 1 203 ? -1.177 22.078 17.781 1 98.75 203 TYR B C 1
ATOM 3199 O O . TYR B 1 203 ? -0.116 22.641 17.5 1 98.75 203 TYR B O 1
ATOM 3207 N N . LYS B 1 204 ? -2.371 22.594 17.562 1 98.25 204 LYS B N 1
ATOM 3208 C CA . LYS B 1 204 ? -2.506 23.891 16.891 1 98.25 204 LYS B CA 1
ATOM 3209 C C . LYS B 1 204 ? -1.837 25 17.703 1 98.25 204 LYS B C 1
ATOM 3211 O O . LYS B 1 204 ? -1.173 25.875 17.141 1 98.25 204 LYS B O 1
ATOM 3216 N N . ASP B 1 205 ? -2.094 24.938 18.969 1 98.44 205 ASP B N 1
ATOM 3217 C CA . ASP B 1 205 ? -1.47 25.922 19.844 1 98.44 205 ASP B CA 1
ATOM 3218 C C . ASP B 1 205 ? 0.053 25.828 19.781 1 98.44 205 ASP B C 1
ATOM 3220 O O . ASP B 1 205 ? 0.74 26.859 19.734 1 98.44 205 ASP B O 1
ATOM 3224 N N . GLU B 1 206 ? 0.581 24.594 19.812 1 98.56 206 GLU B N 1
ATOM 3225 C CA . GLU B 1 206 ? 2.025 24.406 19.75 1 98.56 206 GLU B CA 1
ATOM 3226 C C . GLU B 1 206 ? 2.594 24.859 18.406 1 98.56 206 GLU B C 1
ATOM 3228 O O . GLU B 1 206 ? 3.674 25.453 18.359 1 98.56 206 GLU B O 1
ATOM 3233 N N . ILE B 1 207 ? 1.894 24.594 17.312 1 98.62 207 ILE B N 1
ATOM 3234 C CA . ILE B 1 207 ? 2.309 25.016 15.977 1 98.62 207 ILE B CA 1
ATOM 3235 C C . ILE B 1 207 ? 2.383 26.547 15.938 1 98.62 207 ILE B C 1
ATOM 3237 O O . ILE B 1 207 ? 3.365 27.109 15.453 1 98.62 207 ILE B O 1
ATOM 3241 N N . LYS B 1 208 ? 1.363 27.203 16.469 1 98 208 LYS B N 1
ATOM 3242 C CA . LYS B 1 208 ? 1.337 28.672 16.516 1 98 208 LYS B CA 1
ATOM 3243 C C . LYS B 1 208 ? 2.475 29.219 17.375 1 98 208 LYS B C 1
ATOM 3245 O O . LYS B 1 208 ? 3.1 30.219 17.016 1 98 208 LYS B O 1
ATOM 3250 N N . ARG B 1 209 ? 2.67 28.547 18.438 1 97.81 209 ARG B N 1
ATOM 3251 C CA . ARG B 1 209 ? 3.715 28.984 19.359 1 97.81 209 ARG B CA 1
ATOM 3252 C C . ARG B 1 209 ? 5.086 28.938 18.688 1 97.81 209 ARG B C 1
ATOM 3254 O O . ARG B 1 209 ? 5.898 29.844 18.859 1 97.81 209 ARG B O 1
ATOM 3261 N N . ILE B 1 210 ? 5.363 27.859 17.969 1 97.75 210 ILE B N 1
ATOM 3262 C CA . ILE B 1 210 ? 6.695 27.609 17.438 1 97.75 210 ILE B CA 1
ATOM 3263 C C . ILE B 1 210 ? 6.883 28.375 16.125 1 97.75 210 ILE B C 1
ATOM 3265 O O . ILE B 1 210 ? 7.953 28.938 15.883 1 97.75 210 ILE B O 1
ATOM 3269 N N . TRP B 1 211 ? 5.859 28.484 15.305 1 97.31 211 TRP B N 1
ATOM 3270 C CA . TRP B 1 211 ? 6.039 29.016 13.953 1 97.31 211 TRP B CA 1
ATOM 3271 C C . TRP B 1 211 ? 5.27 30.312 13.758 1 97.31 211 TRP B C 1
ATOM 3273 O O . TRP B 1 211 ? 5.348 30.938 12.703 1 97.31 211 TRP B O 1
ATOM 3283 N N . GLY B 1 212 ? 4.387 30.641 14.641 1 91.56 212 GLY B N 1
ATOM 3284 C CA . GLY B 1 212 ? 3.58 31.844 14.516 1 91.56 212 GLY B CA 1
ATOM 3285 C C . GLY B 1 212 ? 4.266 33.094 15.055 1 91.56 212 GLY B C 1
ATOM 3286 O O . GLY B 1 212 ? 5.293 33 15.734 1 91.56 212 GLY B O 1
#

Nearest PDB structures (foldseek):
  1so3-assembly1_B  TM=9.726E-01  e=2.196E-26  Escherichia coli
  1so5-assembly1_B  TM=9.705E-01  e=6.502E-26  Escherichia coli
  3ext-assembly1_A-2  TM=9.361E-01  e=1.087E-25  Streptococcus mutans
  3exs-assembly1_C  TM=9.407E-01  e=6.038E-25  Streptococcus mutans
  3ajx-assembly1_B  TM=9.306E-01  e=1.315E-16  Mycobacterium gastri

Solvent-accessible surface area (backbone atoms only — not comparable to full-atom values): 21061 Å² total; per-residue (Å²): 121,83,66,53,40,37,28,39,39,37,62,25,86,38,57,69,58,32,49,58,47,45,70,54,29,54,92,52,42,50,30,46,28,38,14,50,55,20,30,38,46,52,3,45,56,42,40,30,54,51,28,72,76,36,75,89,43,46,26,29,36,37,69,47,40,54,51,48,18,46,60,53,19,43,54,40,38,75,30,50,31,54,34,34,29,26,29,56,29,27,47,67,55,15,52,49,40,16,43,76,55,28,50,48,31,34,38,36,54,53,70,50,85,45,64,70,59,51,48,50,36,46,75,64,71,42,41,34,34,30,51,50,44,49,62,36,44,37,76,72,64,56,71,93,46,70,68,56,47,50,51,52,48,52,44,42,74,73,64,35,45,36,27,42,32,49,89,49,47,64,81,54,54,63,76,47,55,90,50,88,50,44,27,42,36,32,33,62,68,30,70,69,37,96,46,34,38,62,44,36,42,47,39,48,52,46,47,42,66,62,57,96,120,83,66,54,39,38,29,41,40,36,61,26,86,38,58,68,58,31,51,57,47,45,70,54,28,55,93,52,45,49,29,48,28,37,14,49,55,22,30,38,48,50,2,44,57,41,40,32,53,51,28,69,76,35,76,90,42,46,26,30,36,38,68,47,40,54,51,47,19,48,61,54,19,43,54,39,38,74,30,49,32,55,33,35,29,26,30,57,29,28,47,67,56,15,52,49,40,16,43,76,54,28,50,49,32,35,38,37,55,53,70,50,86,45,65,69,59,52,48,51,36,46,75,65,72,43,41,35,35,30,51,49,44,49,60,35,45,37,77,72,64,58,72,90,47,70,67,54,46,50,51,52,50,51,45,42,72,75,62,35,44,37,26,42,33,48,89,48,47,63,81,55,53,62,74,46,55,92,52,87,49,44,27,42,36,32,34,62,66,29,71,67,36,97,48,35,39,62,45,35,41,48,40,48,51,46,49,42,65,62,58,95

InterPro domains:
  IPR001754 Orotidine 5'-phosphate decarboxylase domain [PF00215] (4-203)
  IPR001754 Orotidine 5'-phosphate decarboxylase domain [SM00934] (5-203)
  IPR011060 Ribulose-phosphate binding barrel [SSF51366] (3-211)
  IPR013785 Aldolase-type TIM barrel [G3DSA:3.20.20.70] (5-210)
  IPR041710 HPS/KGPDC domain [cd04726] (4-202)

Sequence (424 aa):
MALPMLQVALDCESTAEALNVARQVMDQVDVLETGTILCYQDGVKAVSALRAVGPDKIVLADVKCADAGTKFGKASKDAGADWMTCINAATVPTMVNARKEIEVQVELYEGWDNKERMQEWLNNGIDQVVYHQSRDAKFAGQKWGEKDVANVKALIDMGFKVSVTGGVHPEVLKLFKDLPVYCFIAGRDIRNAEDPHARAKQYKDEIKRIWGMALPMLQVALDCESTAEALNVARQVMDQVDVLETGTILCYQDGVKAVSALRAVGPDKIVLADVKCADAGTKFGKASKDAGADWMTCINAATVPTMVNARKEIEVQVELYEGWDNKERMQEWLNNGIDQVVYHQSRDAKFAGQKWGEKDVANVKALIDMGFKVSVTGGVHPEVLKLFKDLPVYCFIAGRDIRNAEDPHARAKQYKDEIKRIWG

Radius of gyration: 21.27 Å; Cα contacts (8 Å, |Δi|>4): 908; chains: 2; bounding box: 41×63×50 Å

pLDDT: mean 97.43, std 3.45, range [64.25, 98.94]

Secondary structure (DSSP, 8-state):
-PPPEEEEEE--SSHHHHHHHHHHHTTT-SEEEE-HHHHHHHTTHHHHHHHHH-TTSEEEEEEEE-S-HHHHHHHHHHHT-SEEEEETTS-HHHHHHHHTTSEEEEEE-TT---HHHHHHHHHTT--EEEEE--HHHHHTT----HHHHHHHHHHHHHT-EEEEESS--HHHHGGGTTS---EEEESHHHHTSSSHHHHHHHHHHHHHHHH-/-PPPEEEEEE--SSHHHHHHHHHHHTTT-SEEEE-HHHHHHHTTHHHHHHHHH-TTSEEEEEEEE-S-HHHHHHHHHHHT-SEEEEETTS-HHHHHHHHTTSEEEEEE-TT---HHHHHHHHHTT--EEEEE--HHHHHTT----HHHHHHHHHHHHHT-EEEEESS--HHHHGGGTTS---EEEESHHHHTSSSHHHHHHHHHHHHHHHH-